Protein AF-A0A7J7K8E3-F1 (afdb_monomer_lite)

Radius of gyration: 38.16 Å; chains: 1; bounding box: 133×60×68 Å

pLDDT: mean 72.37, std 19.25, range [25.45, 94.94]

Organism: Bugula neritina (NCBI:txid10212)

Structure (mmCIF, N/CA/C/O backbone):
data_AF-A0A7J7K8E3-F1
#
_entry.id   AF-A0A7J7K8E3-F1
#
loop_
_atom_site.group_PDB
_atom_site.id
_atom_site.type_symbol
_atom_site.label_atom_id
_atom_site.label_alt_id
_atom_site.label_comp_id
_atom_site.label_asym_id
_atom_site.label_entity_id
_atom_site.label_seq_id
_atom_site.pdbx_PDB_ins_code
_atom_site.Cartn_x
_atom_site.Cartn_y
_atom_site.Cartn_z
_atom_site.occupancy
_atom_site.B_iso_or_equiv
_atom_site.auth_seq_id
_atom_site.auth_comp_id
_atom_site.auth_asym_id
_atom_site.auth_atom_id
_atom_site.pdbx_PDB_model_num
ATOM 1 N N . MET 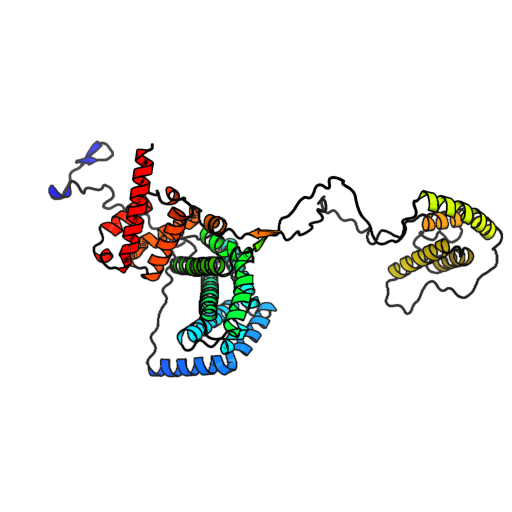A 1 1 ? -47.725 20.942 19.906 1.00 62.25 1 MET A N 1
ATOM 2 C CA . MET A 1 1 ? -46.372 20.493 20.325 1.00 62.25 1 MET A CA 1
ATOM 3 C C . MET A 1 1 ? -45.615 21.706 20.828 1.00 62.25 1 MET A C 1
ATOM 5 O O . MET A 1 1 ? -45.885 22.781 20.319 1.00 62.25 1 MET A O 1
ATOM 9 N N . LYS A 1 2 ? -44.693 21.572 21.784 1.00 64.00 2 LYS A N 1
ATOM 10 C CA . LYS A 1 2 ? -43.857 22.700 22.216 1.00 64.00 2 LYS A CA 1
ATOM 11 C C . LYS A 1 2 ? -42.542 22.748 21.432 1.00 64.00 2 LYS A C 1
ATOM 13 O O . LYS A 1 2 ? -41.972 21.705 21.116 1.00 64.00 2 LYS A O 1
ATOM 18 N N . SER A 1 3 ? -42.090 23.948 21.085 1.00 67.06 3 SER A N 1
ATOM 19 C CA . SER A 1 3 ? -40.777 24.199 20.478 1.00 67.06 3 SER A CA 1
ATOM 20 C C . SER A 1 3 ? -39.641 24.022 21.497 1.00 67.06 3 SER A C 1
ATOM 22 O O . SER A 1 3 ? -39.874 24.010 22.701 1.00 67.06 3 SER A O 1
ATOM 24 N N . ILE A 1 4 ? -38.393 23.994 21.016 1.00 62.28 4 ILE A N 1
ATOM 25 C CA . ILE A 1 4 ? -37.155 24.048 21.823 1.00 62.28 4 ILE A CA 1
ATOM 26 C C . ILE A 1 4 ? -37.112 25.307 22.721 1.00 62.28 4 ILE A C 1
ATOM 28 O O . ILE A 1 4 ? -36.408 25.333 23.722 1.00 62.28 4 ILE A O 1
ATOM 32 N N . SER A 1 5 ? -37.893 26.341 22.390 1.00 67.94 5 SER A N 1
ATOM 33 C CA . SER A 1 5 ? -38.040 27.581 23.172 1.00 67.94 5 SER A CA 1
ATOM 34 C C . SER A 1 5 ? -39.385 27.689 23.908 1.00 67.94 5 SER A C 1
ATOM 36 O O . SER A 1 5 ? -39.862 28.797 24.132 1.00 67.94 5 SER A O 1
ATOM 38 N N . ASP A 1 6 ? -40.026 26.554 24.207 1.00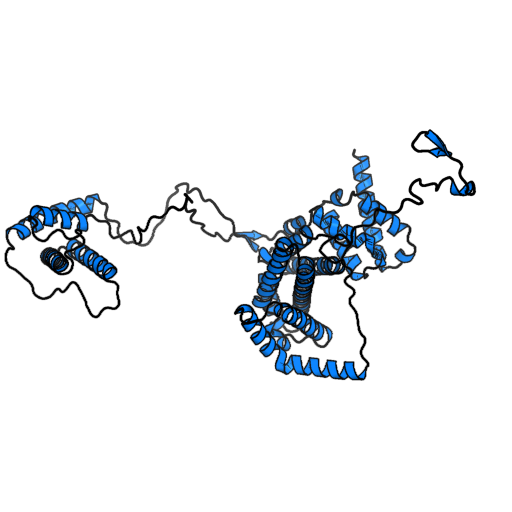 61.75 6 ASP A N 1
ATOM 39 C CA . ASP A 1 6 ? -41.240 26.419 25.038 1.00 61.75 6 ASP A CA 1
ATOM 40 C C . ASP A 1 6 ? -42.506 27.146 24.521 1.00 61.75 6 ASP A C 1
ATOM 42 O O . ASP A 1 6 ? -43.513 27.249 25.214 1.00 61.75 6 ASP A O 1
ATOM 46 N N . LYS A 1 7 ? -42.481 27.608 23.262 1.00 70.25 7 LYS A N 1
ATOM 47 C CA . LYS A 1 7 ? -43.633 28.178 22.541 1.00 70.25 7 LYS A CA 1
ATOM 48 C C . LYS A 1 7 ? -44.470 27.089 21.876 1.00 70.25 7 LYS A C 1
ATOM 50 O O . LYS A 1 7 ? -43.912 26.123 21.345 1.00 70.25 7 LYS A O 1
ATOM 55 N N . ASP A 1 8 ? -45.784 27.282 21.838 1.00 72.25 8 ASP A N 1
ATOM 56 C CA . ASP A 1 8 ? -46.705 26.364 21.170 1.00 72.25 8 ASP A CA 1
ATOM 57 C C . ASP A 1 8 ? -46.518 26.381 19.645 1.00 72.25 8 ASP A C 1
ATOM 59 O O . ASP A 1 8 ? -46.467 27.430 19.004 1.00 72.25 8 ASP A O 1
ATOM 63 N N . VAL A 1 9 ? -46.396 25.188 19.060 1.00 69.31 9 VAL A N 1
ATOM 64 C CA . VAL A 1 9 ? -46.219 24.943 17.625 1.00 69.31 9 VAL A CA 1
ATOM 65 C C . VAL A 1 9 ? -47.389 24.120 17.101 1.00 69.31 9 VAL A C 1
ATOM 67 O O . VAL A 1 9 ? -47.699 23.033 17.616 1.00 69.31 9 VAL A O 1
ATOM 70 N N . ILE A 1 10 ? -47.996 24.641 16.035 1.00 63.44 10 ILE A N 1
ATOM 71 C CA . ILE A 1 10 ? -49.056 23.998 15.261 1.00 63.44 10 ILE A CA 1
ATOM 72 C C . ILE A 1 10 ? -48.409 22.982 14.312 1.00 63.44 10 ILE A C 1
ATOM 74 O O . ILE A 1 10 ? -47.524 23.317 13.526 1.00 63.44 10 ILE A O 1
ATOM 78 N N . TYR A 1 11 ? -48.823 21.719 14.412 1.00 65.06 11 TYR A N 1
ATOM 79 C CA . TYR A 1 11 ? -48.322 20.622 13.586 1.00 65.06 11 TYR A CA 1
ATOM 80 C C . TYR A 1 11 ? -49.357 20.273 12.516 1.00 65.06 11 TYR A C 1
ATOM 82 O O . TYR A 1 11 ? -50.481 19.911 12.841 1.00 65.06 11 TYR A O 1
ATOM 90 N N . HIS A 1 12 ? -48.975 20.383 11.243 1.00 64.00 12 HIS A N 1
ATOM 91 C CA . HIS A 1 12 ? -49.886 20.244 10.097 1.00 64.00 12 HIS A CA 1
ATOM 92 C C . HIS A 1 12 ? -49.924 18.833 9.480 1.00 64.00 12 HIS A C 1
ATOM 94 O O . HIS A 1 12 ? -50.403 18.661 8.363 1.00 64.00 12 HIS A O 1
ATOM 100 N N . LYS A 1 13 ? -49.397 17.818 10.169 1.00 67.19 13 LYS A N 1
ATOM 101 C CA . LYS A 1 13 ? -49.316 16.433 9.678 1.00 67.19 13 LYS A CA 1
ATOM 102 C C . LYS A 1 13 ? -50.154 15.484 10.546 1.00 67.19 13 LYS A C 1
ATOM 104 O O . LYS A 1 13 ? -50.448 15.821 11.694 1.00 67.19 13 LYS A O 1
ATOM 109 N N . PRO A 1 14 ? -50.559 14.313 10.017 1.00 70.94 14 PRO A N 1
ATOM 110 C CA . PRO A 1 14 ? -51.405 13.371 10.745 1.00 70.94 14 PRO A CA 1
ATOM 111 C C . PRO A 1 14 ? -50.774 12.940 12.077 1.00 70.94 14 PRO A C 1
ATOM 113 O O . PRO A 1 14 ? -49.563 12.736 12.177 1.00 70.94 14 PRO A O 1
ATOM 116 N N . LEU A 1 15 ? -51.614 12.776 13.105 1.00 61.41 15 LEU A N 1
ATOM 117 C CA . LEU A 1 15 ? -51.208 12.521 14.498 1.00 61.41 15 LEU A CA 1
ATOM 118 C C . LEU A 1 15 ? -50.307 11.280 14.675 1.00 61.41 15 LEU A C 1
ATOM 120 O O . LEU A 1 15 ? -49.527 11.216 15.624 1.00 61.41 15 LEU A O 1
ATOM 124 N N . SER A 1 16 ? -50.353 10.325 13.744 1.00 63.16 16 SER A N 1
ATOM 125 C CA . SER A 1 16 ? -49.507 9.125 13.736 1.00 63.16 16 SER A CA 1
ATOM 126 C C . SER A 1 16 ? -48.012 9.422 13.531 1.00 63.16 16 SER A C 1
ATOM 128 O O . SER A 1 16 ? -47.166 8.669 14.011 1.00 63.16 16 SER A O 1
ATOM 130 N N . GLU A 1 17 ? -47.663 10.533 12.871 1.00 58.91 17 GLU A N 1
ATOM 131 C CA . GLU A 1 17 ? -46.273 10.928 12.572 1.00 58.91 17 GLU A CA 1
ATOM 132 C C . GLU A 1 17 ? -45.650 11.843 13.642 1.00 58.91 17 GLU A C 1
ATOM 134 O O . GLU A 1 17 ? -44.462 12.168 13.577 1.00 58.91 17 GLU A O 1
ATOM 139 N N . VAL A 1 18 ? -46.412 12.221 14.675 1.00 59.09 18 VAL A N 1
ATOM 140 C CA . VAL A 1 18 ? -45.972 13.143 15.742 1.00 59.09 18 VAL A CA 1
ATOM 141 C C . VAL A 1 18 ? -44.734 12.619 16.478 1.00 59.09 18 VAL A C 1
ATOM 143 O O . VAL A 1 18 ? -43.847 13.395 16.826 1.00 59.09 18 VAL A O 1
ATOM 146 N N . LYS A 1 19 ? -44.613 11.295 16.651 1.00 60.44 19 LYS A N 1
ATOM 147 C CA . LYS A 1 19 ? -43.441 10.661 17.287 1.00 60.44 19 LYS A CA 1
ATOM 148 C C . LYS A 1 19 ? -42.163 10.736 16.438 1.00 60.44 19 LYS A C 1
ATOM 150 O O . LYS A 1 19 ? -41.077 10.558 16.976 1.00 60.44 19 LYS A O 1
ATOM 155 N N . GLN A 1 20 ? -42.277 11.000 15.135 1.00 57.78 20 GLN A N 1
ATOM 156 C CA . GLN A 1 20 ? -41.147 11.149 14.207 1.00 57.78 20 GLN A CA 1
ATOM 157 C C . GLN A 1 20 ? -40.821 12.621 13.910 1.00 57.78 20 GLN A C 1
ATOM 159 O O . GLN A 1 20 ? -40.016 12.921 13.025 1.00 57.78 20 GLN A O 1
ATOM 164 N N . HIS A 1 21 ? -41.432 13.558 14.640 1.00 60.72 21 HIS A N 1
ATOM 165 C CA . HIS A 1 21 ? -41.174 14.978 14.469 1.00 60.72 21 HIS A CA 1
ATOM 166 C C . HIS A 1 21 ? -39.738 15.329 14.886 1.00 60.72 21 HIS A C 1
ATOM 168 O O . HIS A 1 21 ? -39.412 15.411 16.069 1.00 60.72 21 HIS A O 1
ATOM 174 N N . SER A 1 22 ? -38.875 15.569 13.900 1.00 58.56 22 SER A N 1
ATOM 175 C CA . SER A 1 22 ? -37.545 16.135 14.108 1.00 58.56 22 SER A CA 1
ATOM 176 C C . SER A 1 22 ? -37.538 17.606 13.697 1.00 58.56 22 SER A C 1
ATOM 178 O O . SER A 1 22 ? -37.925 17.954 12.583 1.00 58.56 22 SER A O 1
ATOM 180 N N . PHE A 1 23 ? -37.036 18.473 14.580 1.00 62.84 23 PHE A N 1
ATOM 181 C CA . PHE A 1 23 ? -36.844 19.908 14.317 1.00 62.84 23 PHE A CA 1
ATOM 182 C C . PHE A 1 23 ? -35.760 20.199 13.259 1.00 62.84 23 PHE A C 1
ATOM 184 O O . PHE A 1 23 ? -35.519 21.357 12.914 1.00 62.84 23 PHE A O 1
ATOM 191 N N . ASP A 1 24 ? -35.088 19.163 12.751 1.00 57.91 24 ASP A N 1
ATOM 192 C CA . ASP A 1 24 ? -34.103 19.267 11.675 1.00 57.91 24 ASP A CA 1
ATOM 193 C C . ASP A 1 24 ? -34.705 19.013 10.282 1.00 57.91 24 ASP A C 1
ATOM 195 O O . ASP A 1 24 ? -34.029 19.230 9.272 1.00 57.91 24 ASP A O 1
ATOM 199 N N . VAL A 1 25 ? -35.975 18.595 10.193 1.00 50.94 25 VAL A N 1
ATOM 200 C CA . VAL A 1 25 ? -36.670 18.387 8.914 1.00 50.94 25 VAL A CA 1
ATOM 201 C C . VAL A 1 25 ? -36.891 19.745 8.243 1.00 50.94 25 VAL A C 1
ATOM 203 O O . VAL A 1 25 ? -37.744 20.525 8.649 1.00 50.94 25 VAL A O 1
ATOM 206 N N . GLY A 1 26 ? -36.082 20.044 7.223 1.00 56.50 26 GLY A N 1
ATOM 207 C CA . GLY A 1 26 ? -36.108 21.315 6.488 1.00 56.50 26 GLY A CA 1
ATOM 208 C C . GLY A 1 26 ? -34.897 22.222 6.733 1.00 56.50 26 GLY A C 1
ATOM 209 O O . GLY A 1 26 ? -34.723 23.207 6.010 1.00 56.50 26 GLY A O 1
ATOM 210 N N . LYS A 1 27 ? -33.999 21.884 7.673 1.00 53.19 27 LYS A N 1
ATOM 211 C CA . LYS A 1 27 ? -32.713 22.586 7.785 1.00 53.19 27 LYS A CA 1
ATOM 212 C C . LYS A 1 27 ? -31.855 22.250 6.567 1.00 53.19 27 LYS A C 1
ATOM 214 O O . LYS A 1 27 ? -31.393 21.122 6.401 1.00 53.19 27 LYS A O 1
ATOM 219 N N . LYS A 1 28 ? -31.614 23.245 5.708 1.00 45.69 28 LYS A N 1
ATOM 220 C CA . LYS A 1 28 ? -30.632 23.135 4.622 1.00 45.69 28 LYS A CA 1
ATOM 221 C C . LYS A 1 28 ? -29.270 22.840 5.255 1.00 45.69 28 LYS A C 1
ATOM 223 O O . LYS A 1 28 ? -28.725 23.689 5.958 1.00 45.69 28 LYS A O 1
ATOM 228 N N . SER A 1 29 ? -28.736 21.638 5.025 1.00 52.50 29 SER A N 1
ATOM 229 C CA . SER A 1 29 ? -27.367 21.299 5.426 1.00 52.50 29 SER A CA 1
ATOM 230 C C . SER A 1 29 ? -26.419 22.385 4.915 1.00 52.50 29 SER A C 1
ATOM 232 O O . SER A 1 29 ? -26.544 22.817 3.763 1.00 52.50 29 SER A O 1
ATOM 234 N N . ARG A 1 30 ? -25.504 22.868 5.766 1.00 54.28 30 ARG A N 1
ATOM 235 C CA . ARG A 1 30 ? -24.502 23.857 5.349 1.00 54.28 30 ARG A CA 1
ATOM 236 C C . ARG A 1 30 ? -23.724 23.252 4.183 1.00 54.28 30 ARG A C 1
ATOM 238 O O . ARG A 1 30 ? -23.011 22.268 4.371 1.00 54.28 30 ARG A O 1
ATOM 245 N N . LYS A 1 31 ? -23.886 23.815 2.980 1.00 50.06 31 LYS A N 1
ATOM 246 C CA . LYS A 1 31 ? -23.146 23.373 1.794 1.00 50.06 31 LYS A CA 1
ATOM 247 C C . LYS A 1 31 ? -21.658 23.444 2.121 1.00 50.06 31 LYS A C 1
ATOM 249 O O . LYS A 1 31 ? -21.152 24.509 2.474 1.00 50.06 31 LYS A O 1
ATOM 254 N N . THR A 1 32 ? -20.968 22.314 2.027 1.00 55.22 32 THR A N 1
ATOM 255 C CA . THR A 1 32 ? -19.512 22.304 2.107 1.00 55.22 32 THR A CA 1
ATOM 256 C C . THR A 1 32 ? -18.979 23.112 0.921 1.00 55.22 32 THR A C 1
ATOM 258 O O . THR A 1 32 ? -19.395 22.862 -0.216 1.00 55.22 32 THR A O 1
ATOM 261 N N . PRO A 1 33 ? -18.121 24.123 1.156 1.00 53.41 33 PRO A N 1
ATOM 262 C CA . PRO A 1 33 ? -17.553 24.923 0.075 1.00 53.41 33 PRO A CA 1
ATOM 263 C C . PRO A 1 33 ? -16.786 24.009 -0.885 1.00 53.41 33 PRO A C 1
ATOM 265 O O . PRO A 1 33 ? -16.197 23.025 -0.439 1.00 53.41 33 PRO A O 1
ATOM 268 N N . LYS A 1 34 ? -16.786 24.328 -2.188 1.00 52.72 34 LYS A N 1
ATOM 269 C CA . LYS A 1 34 ? -16.204 23.480 -3.251 1.00 52.72 34 LYS A CA 1
ATOM 270 C C . LYS A 1 34 ? -14.774 23.010 -2.930 1.00 52.72 34 LYS A C 1
ATOM 272 O O . LYS A 1 34 ? -14.471 21.841 -3.109 1.00 52.72 34 LYS A O 1
ATOM 277 N N . ASN A 1 35 ? -13.957 23.862 -2.306 1.00 50.38 35 ASN A N 1
ATOM 278 C CA . ASN A 1 35 ? -12.574 23.554 -1.897 1.00 50.38 35 ASN A CA 1
ATOM 279 C C . ASN A 1 35 ? -12.448 22.545 -0.732 1.00 50.38 35 ASN A C 1
ATOM 281 O O . ASN A 1 35 ? -11.342 22.193 -0.336 1.00 50.38 35 ASN A O 1
ATOM 285 N N . ARG A 1 36 ? -13.564 22.122 -0.124 1.00 54.06 36 ARG A N 1
ATOM 286 C CA . ARG A 1 36 ? -13.626 21.116 0.952 1.00 54.06 36 ARG A CA 1
ATOM 287 C C . ARG A 1 36 ? -14.472 19.899 0.570 1.00 54.06 36 ARG A C 1
ATOM 289 O O . ARG A 1 36 ? -14.725 19.055 1.430 1.00 54.06 36 ARG A O 1
ATOM 296 N N . GLN A 1 37 ? -14.966 19.829 -0.666 1.00 50.28 37 GLN A N 1
ATOM 297 C CA . GLN A 1 37 ? -15.710 18.663 -1.127 1.00 50.28 37 GLN A CA 1
ATOM 298 C C . GLN A 1 37 ? -14.739 17.505 -1.401 1.00 50.28 37 GLN A C 1
ATOM 300 O O . GLN A 1 37 ? -13.647 17.747 -1.914 1.00 50.28 37 GLN A O 1
ATOM 305 N N . PRO A 1 38 ? -15.101 16.259 -1.046 1.00 55.19 38 PRO A N 1
ATOM 306 C CA . PRO A 1 38 ? -14.280 15.100 -1.369 1.00 55.19 38 PRO A CA 1
ATOM 307 C C . PRO A 1 38 ? -14.110 14.981 -2.883 1.00 55.19 38 PRO A C 1
ATOM 309 O O . PRO A 1 38 ? -15.083 15.133 -3.620 1.00 55.19 38 PRO A O 1
ATOM 312 N N . ILE A 1 39 ? -12.900 14.663 -3.339 1.00 58.50 39 ILE A N 1
ATOM 313 C CA . ILE A 1 39 ? -12.642 14.432 -4.762 1.00 58.50 39 ILE A CA 1
ATOM 314 C C . ILE A 1 39 ? -13.363 13.147 -5.185 1.00 58.50 39 ILE A C 1
ATOM 316 O O . ILE A 1 39 ? -13.089 12.060 -4.658 1.00 58.50 39 ILE A O 1
ATOM 320 N N . GLU A 1 40 ? -14.267 13.270 -6.151 1.00 50.97 40 GLU A N 1
ATOM 321 C CA . GLU A 1 40 ? -14.845 12.143 -6.874 1.00 50.97 40 GLU A CA 1
ATOM 322 C C . GLU A 1 40 ? -13.824 11.690 -7.920 1.00 50.97 40 GLU A C 1
ATOM 324 O O . GLU A 1 40 ? -13.609 12.337 -8.940 1.00 50.97 40 GLU A O 1
ATOM 329 N N . GLY A 1 41 ? -13.101 10.613 -7.616 1.00 48.78 41 GLY A N 1
ATOM 330 C CA . GLY A 1 41 ? -12.391 9.870 -8.646 1.00 48.78 41 GLY A CA 1
ATOM 331 C C . GLY A 1 41 ? -13.386 8.892 -9.250 1.00 48.78 41 GLY A C 1
ATOM 332 O O . GLY A 1 41 ? -13.771 7.947 -8.570 1.00 48.78 41 GLY A O 1
ATOM 333 N N . GLU A 1 42 ? -13.838 9.120 -10.476 1.00 48.59 42 GLU A N 1
ATOM 334 C CA . GLU A 1 42 ? -14.517 8.084 -11.253 1.00 48.59 42 GLU A CA 1
ATOM 335 C C . GLU A 1 42 ? -13.481 7.400 -12.144 1.00 48.59 42 GLU A C 1
ATOM 337 O O . GLU A 1 42 ? -12.808 8.044 -12.952 1.00 48.59 42 GLU A O 1
ATOM 342 N N . GLU A 1 43 ? -13.326 6.083 -12.000 1.00 55.09 43 GLU A N 1
ATOM 343 C CA . GLU A 1 43 ? -12.621 5.293 -13.006 1.00 55.09 43 GLU A CA 1
ATOM 344 C C . GLU A 1 43 ? -13.532 5.156 -14.225 1.00 55.09 43 GLU A C 1
ATOM 346 O O . GLU A 1 43 ? -14.430 4.314 -14.266 1.00 55.09 43 GLU A O 1
ATOM 351 N N . VAL A 1 44 ? -13.315 6.003 -15.230 1.00 56.34 44 VAL A N 1
ATOM 352 C CA . VAL A 1 44 ? -14.038 5.909 -16.499 1.00 56.34 44 VAL A CA 1
ATOM 353 C C . VAL A 1 44 ? -13.552 4.663 -17.242 1.00 56.34 44 VAL A C 1
ATOM 355 O O . VAL A 1 44 ? -12.571 4.695 -17.984 1.00 56.34 44 VAL A O 1
ATOM 358 N N . THR A 1 45 ? -14.239 3.538 -17.049 1.00 58.12 45 THR A N 1
ATOM 359 C CA . THR A 1 45 ? -13.979 2.317 -17.818 1.00 58.12 45 THR A CA 1
ATOM 360 C C . THR A 1 45 ? -14.640 2.429 -19.190 1.00 58.12 45 THR A C 1
ATOM 362 O O . THR A 1 45 ? -15.840 2.218 -19.359 1.00 58.12 45 THR A O 1
ATOM 365 N N . ARG A 1 46 ? -13.856 2.781 -20.215 1.00 68.06 46 ARG A N 1
ATOM 366 C CA . ARG A 1 46 ? -14.323 2.731 -21.607 1.00 68.06 46 ARG A CA 1
ATOM 367 C C . ARG A 1 46 ? -14.150 1.316 -22.145 1.00 68.06 46 ARG A C 1
ATOM 369 O O . ARG A 1 46 ? -13.040 0.793 -22.191 1.00 68.06 46 ARG A O 1
ATOM 376 N N . ARG A 1 47 ? -15.247 0.686 -22.566 1.00 74.38 47 ARG A N 1
ATOM 377 C CA . ARG A 1 47 ? -15.204 -0.617 -23.240 1.00 74.38 47 ARG A CA 1
ATOM 378 C C . ARG A 1 47 ? -15.086 -0.398 -24.748 1.00 74.38 47 ARG A C 1
ATOM 380 O O . ARG A 1 47 ? -16.080 -0.100 -25.400 1.00 74.38 47 ARG A O 1
ATOM 387 N N . SER A 1 48 ? -13.883 -0.564 -25.296 1.00 84.75 48 SER A N 1
ATOM 388 C CA . SER A 1 48 ? -13.653 -0.592 -26.751 1.00 84.75 48 SER A CA 1
ATOM 389 C C . SER A 1 48 ? -14.320 -1.812 -27.395 1.00 84.75 48 SER A C 1
ATOM 391 O O . SER A 1 48 ? -14.635 -2.780 -26.699 1.00 84.75 48 SER A O 1
ATOM 393 N N . THR A 1 49 ? -14.518 -1.801 -28.714 1.00 89.56 49 THR A N 1
ATOM 394 C CA . THR A 1 49 ? -15.075 -2.941 -29.468 1.00 89.56 49 THR A CA 1
ATOM 395 C C . THR A 1 49 ? -14.196 -4.193 -29.339 1.00 89.56 49 THR A C 1
ATOM 397 O O . THR A 1 49 ? -13.004 -4.099 -29.040 1.00 89.56 49 THR A O 1
ATOM 400 N N . LEU A 1 50 ? -14.773 -5.387 -29.537 1.00 88.25 50 LEU A N 1
ATOM 401 C CA . LEU A 1 50 ? -14.053 -6.655 -29.344 1.00 88.25 50 LEU A CA 1
ATOM 402 C C . LEU A 1 50 ? -12.779 -6.739 -30.199 1.00 88.25 50 LEU A C 1
ATOM 404 O O . LEU A 1 50 ? -11.733 -7.078 -29.658 1.00 88.25 50 LEU A O 1
ATOM 408 N N . SER A 1 51 ? -12.845 -6.363 -31.478 1.00 89.88 51 SER A N 1
ATOM 409 C CA . SER A 1 51 ? -11.699 -6.398 -32.397 1.00 89.88 51 SER A CA 1
ATOM 410 C C . SER A 1 51 ? -10.541 -5.517 -31.921 1.00 89.88 51 SER A C 1
ATOM 412 O O . SER A 1 51 ? -9.395 -5.954 -31.914 1.00 89.88 51 SER A O 1
ATOM 414 N N . ILE A 1 52 ? -10.843 -4.308 -31.427 1.00 91.44 52 ILE A N 1
ATOM 415 C CA . ILE A 1 52 ? -9.832 -3.405 -30.856 1.00 91.44 52 ILE A CA 1
ATOM 416 C C . ILE A 1 52 ? -9.209 -4.027 -29.604 1.00 91.44 52 ILE A C 1
ATOM 418 O O . ILE A 1 52 ? -8.002 -3.947 -29.417 1.00 91.44 52 ILE A O 1
ATOM 422 N N . ARG A 1 53 ? -10.003 -4.682 -28.746 1.00 89.19 53 ARG A N 1
ATOM 423 C CA . ARG A 1 53 ? -9.476 -5.336 -27.537 1.00 89.19 53 ARG A CA 1
ATOM 424 C C . ARG A 1 53 ? -8.563 -6.519 -27.855 1.00 89.19 53 ARG A C 1
ATOM 426 O O . ARG A 1 53 ? -7.605 -6.726 -27.121 1.00 89.19 53 ARG A O 1
ATOM 433 N N . VAL A 1 54 ? -8.851 -7.281 -28.911 1.00 90.19 54 VAL A N 1
ATOM 434 C CA . VAL A 1 54 ? -7.978 -8.377 -29.362 1.00 90.19 54 VAL A CA 1
ATOM 435 C C . VAL A 1 54 ? -6.654 -7.815 -29.881 1.00 90.19 54 VAL A C 1
ATOM 437 O O . VAL A 1 54 ? -5.610 -8.219 -29.385 1.00 90.19 54 VAL A O 1
ATOM 440 N N . CYS A 1 55 ? -6.699 -6.799 -30.748 1.00 92.88 55 CYS A N 1
ATOM 441 C CA . CYS A 1 55 ? -5.501 -6.122 -31.253 1.00 92.88 55 CYS A CA 1
ATOM 442 C C . CYS A 1 55 ? -4.653 -5.505 -30.122 1.00 92.88 55 CYS A C 1
ATOM 444 O O . CYS A 1 55 ? -3.452 -5.742 -30.034 1.00 92.88 55 CYS A O 1
ATOM 446 N N . LEU A 1 56 ? -5.276 -4.786 -29.178 1.00 91.50 56 LEU A N 1
ATOM 447 C CA . LEU A 1 56 ? -4.570 -4.225 -28.018 1.00 91.50 56 LEU A CA 1
ATOM 448 C C . LEU A 1 56 ? -3.962 -5.310 -27.124 1.00 91.50 56 LEU A C 1
ATOM 450 O O . LEU A 1 56 ? -2.883 -5.110 -26.572 1.00 91.50 56 LEU A O 1
ATOM 454 N N . LYS A 1 57 ? -4.641 -6.451 -26.967 1.00 90.38 57 LYS A N 1
ATOM 455 C CA . LYS A 1 57 ? -4.115 -7.589 -26.208 1.00 90.38 57 LYS A CA 1
ATOM 456 C C . LYS A 1 57 ? -2.876 -8.168 -26.892 1.00 90.38 57 LYS A C 1
ATOM 458 O O . LYS A 1 57 ? -1.887 -8.402 -26.206 1.00 90.38 57 LYS A O 1
ATOM 463 N N . GLU A 1 58 ? -2.926 -8.395 -28.201 1.00 91.19 58 GLU A N 1
ATOM 464 C CA . GLU A 1 58 ? -1.791 -8.901 -28.988 1.00 91.19 58 GLU A CA 1
ATOM 465 C C . GLU A 1 58 ? -0.601 -7.944 -28.909 1.00 91.19 58 GLU A C 1
ATOM 467 O O . GLU A 1 58 ? 0.491 -8.365 -28.526 1.00 91.19 58 GLU A O 1
ATOM 472 N N . PHE A 1 59 ? -0.848 -6.644 -29.098 1.00 93.12 59 PHE A N 1
ATOM 473 C CA . PHE A 1 59 ? 0.160 -5.604 -28.913 1.00 93.12 59 PHE A CA 1
ATOM 474 C C . PHE A 1 59 ? 0.789 -5.649 -27.514 1.00 93.12 59 PHE A C 1
ATOM 476 O O . PHE A 1 59 ? 2.010 -5.634 -27.393 1.00 93.12 59 PHE A O 1
ATOM 483 N N . CYS A 1 60 ? -0.013 -5.746 -26.446 1.00 92.19 60 CYS A N 1
ATOM 484 C CA . CYS A 1 60 ? 0.517 -5.814 -25.079 1.00 92.19 60 CYS A CA 1
ATOM 485 C C . CYS A 1 60 ? 1.405 -7.047 -24.868 1.00 92.19 60 CYS A C 1
ATOM 487 O O . CYS A 1 60 ? 2.428 -6.954 -24.195 1.00 92.19 60 CYS A O 1
ATOM 489 N N . VAL A 1 61 ? 1.037 -8.194 -25.445 1.00 90.69 61 VAL A N 1
ATOM 490 C CA . VAL A 1 61 ? 1.828 -9.428 -25.340 1.00 90.69 61 VAL A CA 1
ATOM 491 C C . VAL A 1 61 ? 3.163 -9.291 -26.072 1.00 90.69 61 VAL A C 1
ATOM 493 O O . VAL A 1 61 ? 4.194 -9.661 -25.513 1.00 90.69 61 VAL A O 1
ATOM 496 N N . GLU A 1 62 ? 3.171 -8.759 -27.293 1.00 91.62 62 GLU A N 1
ATOM 497 C CA . GLU A 1 62 ? 4.407 -8.535 -28.058 1.00 91.62 62 GLU A CA 1
ATOM 498 C C . GLU A 1 62 ? 5.301 -7.477 -27.406 1.00 91.62 62 GLU A C 1
ATOM 500 O O . GLU A 1 62 ? 6.512 -7.665 -27.277 1.00 91.62 62 GLU A O 1
ATOM 505 N N . PHE A 1 63 ? 4.694 -6.397 -26.918 1.00 93.00 63 PHE A N 1
ATOM 506 C CA . PHE A 1 63 ? 5.388 -5.315 -26.236 1.00 93.00 63 PHE A CA 1
ATOM 507 C C . PHE A 1 63 ? 6.071 -5.787 -24.948 1.00 93.00 63 PHE A C 1
ATOM 509 O O . PHE A 1 63 ? 7.246 -5.484 -24.731 1.00 93.00 63 PHE A O 1
ATOM 516 N N . ILE A 1 64 ? 5.373 -6.565 -24.113 1.00 90.69 64 ILE A N 1
ATOM 517 C CA . ILE A 1 64 ? 5.945 -7.120 -22.877 1.00 90.69 64 ILE A CA 1
ATOM 518 C C . ILE A 1 64 ? 7.113 -8.062 -23.187 1.00 90.69 64 ILE A C 1
ATOM 520 O O . ILE A 1 64 ? 8.135 -8.011 -22.507 1.00 90.69 64 ILE A O 1
ATOM 524 N N . LYS A 1 65 ? 6.990 -8.887 -24.234 1.00 87.94 65 LYS A N 1
ATOM 525 C CA . LYS A 1 65 ? 8.038 -9.837 -24.626 1.00 87.94 65 LYS A CA 1
ATOM 526 C C . LYS A 1 65 ? 9.318 -9.159 -25.107 1.00 87.94 65 LYS A C 1
ATOM 528 O O . LYS A 1 65 ? 10.401 -9.581 -24.714 1.00 87.94 65 LYS A O 1
ATOM 533 N N . ASN A 1 66 ? 9.195 -8.122 -25.934 1.00 89.69 66 ASN A N 1
ATOM 534 C CA . ASN A 1 66 ? 10.335 -7.607 -26.698 1.00 89.69 66 ASN A CA 1
ATOM 535 C C . ASN A 1 66 ? 10.831 -6.232 -26.228 1.00 89.69 66 ASN A C 1
ATOM 537 O O . ASN A 1 66 ? 12.024 -5.951 -26.312 1.00 89.69 66 ASN A O 1
ATOM 541 N N . CYS A 1 67 ? 9.941 -5.371 -25.729 1.00 90.75 67 CYS A N 1
ATOM 542 C CA . CYS A 1 67 ? 10.225 -3.940 -25.571 1.00 90.75 67 CYS A CA 1
ATOM 543 C C . CYS A 1 67 ? 10.165 -3.453 -24.121 1.00 90.75 67 CYS A C 1
ATOM 545 O O . CYS A 1 67 ? 10.812 -2.461 -23.790 1.00 90.75 67 CYS A O 1
ATOM 547 N N . TYR A 1 68 ? 9.413 -4.129 -23.249 1.00 91.62 68 TYR A N 1
ATOM 548 C CA . TYR A 1 68 ? 9.118 -3.620 -21.909 1.00 91.62 68 TYR A CA 1
ATOM 549 C C . TYR A 1 68 ? 10.366 -3.428 -21.041 1.00 91.62 68 TYR A C 1
ATOM 551 O O . TYR A 1 68 ? 10.613 -2.316 -20.587 1.00 91.62 68 TYR A O 1
ATOM 559 N N . ASN A 1 69 ? 11.190 -4.464 -20.837 1.00 90.31 69 ASN A N 1
ATOM 560 C CA . ASN A 1 69 ? 12.355 -4.341 -19.948 1.00 90.31 69 ASN A CA 1
ATOM 561 C C . ASN A 1 69 ? 13.366 -3.270 -20.419 1.00 90.31 69 ASN A C 1
ATOM 563 O O . ASN A 1 69 ? 13.764 -2.450 -19.590 1.00 90.31 69 ASN A O 1
ATOM 567 N N . PRO A 1 70 ? 13.773 -3.215 -21.708 1.00 91.31 70 PRO A N 1
ATOM 568 C CA . PRO A 1 70 ? 14.657 -2.153 -22.190 1.00 91.31 70 PRO A CA 1
ATOM 569 C C . PRO A 1 70 ? 14.044 -0.755 -22.064 1.00 91.31 70 PRO A C 1
ATOM 571 O O . PRO A 1 70 ? 14.733 0.166 -21.626 1.00 91.31 70 PRO A O 1
ATOM 574 N N . LEU A 1 71 ? 12.758 -0.596 -22.403 1.00 91.81 71 LEU A N 1
ATOM 575 C CA . LEU A 1 71 ? 12.082 0.698 -22.324 1.00 91.81 71 LEU A CA 1
ATOM 576 C C . LEU A 1 71 ? 12.002 1.192 -20.880 1.00 91.81 71 LEU A C 1
ATOM 578 O O . LEU A 1 71 ? 12.385 2.323 -20.603 1.00 91.81 71 LEU A O 1
ATOM 582 N N . MET A 1 72 ? 11.531 0.349 -19.960 1.00 90.88 72 MET A N 1
ATOM 583 C CA . MET A 1 72 ? 11.369 0.737 -18.559 1.00 90.88 72 MET A CA 1
ATOM 584 C C . MET A 1 72 ? 12.711 1.102 -17.925 1.00 90.88 72 MET A C 1
ATOM 586 O O . MET A 1 72 ? 12.786 2.100 -17.214 1.00 90.88 72 MET A O 1
ATOM 590 N N . ARG A 1 73 ? 13.787 0.375 -18.252 1.00 89.69 73 ARG A N 1
ATOM 591 C CA . ARG A 1 73 ? 15.144 0.716 -17.807 1.00 89.69 73 ARG A CA 1
ATOM 592 C C . ARG A 1 73 ? 15.610 2.069 -18.340 1.00 89.69 73 ARG A C 1
ATOM 594 O O . ARG A 1 73 ? 16.133 2.879 -17.579 1.00 89.69 73 ARG A O 1
ATOM 601 N N . ALA A 1 74 ? 15.434 2.311 -19.639 1.00 89.62 74 ALA A N 1
ATOM 602 C CA . ALA A 1 74 ? 15.846 3.559 -20.273 1.00 89.62 74 ALA A CA 1
ATOM 603 C C . ALA A 1 74 ? 15.080 4.758 -19.697 1.00 89.62 74 ALA A C 1
ATOM 605 O O . ALA A 1 74 ? 15.691 5.762 -19.338 1.00 89.62 74 ALA A O 1
ATOM 606 N N . VAL A 1 75 ? 13.759 4.626 -19.542 1.00 89.12 75 VAL A N 1
ATOM 607 C CA . VAL A 1 75 ? 12.909 5.669 -18.956 1.00 89.12 75 VAL A CA 1
ATOM 608 C C . VAL A 1 75 ? 13.288 5.913 -17.498 1.00 89.12 75 VAL A C 1
ATOM 610 O O . VAL A 1 75 ? 13.486 7.060 -17.119 1.00 89.12 75 VAL A O 1
ATOM 613 N N . LYS A 1 76 ? 13.471 4.862 -16.690 1.00 87.12 76 LYS A N 1
ATOM 614 C CA . LYS A 1 76 ? 13.902 5.005 -15.294 1.00 87.12 76 LYS A CA 1
ATOM 615 C C . LYS A 1 76 ? 15.244 5.727 -15.182 1.00 87.12 76 LYS A C 1
ATOM 617 O O . LYS A 1 76 ? 15.357 6.678 -14.418 1.00 87.12 76 LYS A O 1
ATOM 622 N N . SER A 1 77 ? 16.232 5.332 -15.987 1.00 86.81 77 SER A N 1
ATOM 623 C CA . SER A 1 77 ? 17.540 5.994 -15.998 1.00 86.81 77 SER A CA 1
ATOM 624 C C . SER A 1 77 ? 17.458 7.458 -16.435 1.00 86.81 77 SER A C 1
ATOM 626 O O . SER A 1 77 ? 18.278 8.250 -15.982 1.00 86.81 77 SER A O 1
ATOM 628 N N . ALA A 1 78 ? 16.528 7.825 -17.319 1.00 85.88 78 ALA A N 1
ATOM 629 C CA . ALA A 1 78 ? 16.321 9.215 -17.720 1.00 85.88 78 ALA A CA 1
ATOM 630 C C . ALA A 1 78 ? 15.640 10.032 -16.608 1.00 85.88 78 ALA A C 1
ATOM 632 O O . ALA A 1 78 ? 16.044 11.161 -16.341 1.00 85.88 78 ALA A O 1
ATOM 633 N N . LEU A 1 79 ? 14.658 9.440 -15.918 1.00 85.88 79 LEU A N 1
ATOM 634 C CA . LEU A 1 79 ? 13.970 10.064 -14.785 1.00 85.88 79 LEU A CA 1
ATOM 635 C C . LEU A 1 79 ? 14.908 10.277 -13.585 1.00 85.88 79 LEU A C 1
ATOM 637 O O . LEU A 1 79 ? 14.823 11.300 -12.919 1.00 85.88 79 LEU A O 1
ATOM 641 N N . GLU A 1 80 ? 15.811 9.333 -13.304 1.00 82.31 80 GLU A N 1
ATOM 642 C CA . GLU A 1 80 ? 16.794 9.457 -12.213 1.00 82.31 80 GLU A CA 1
ATOM 643 C C . GLU A 1 80 ? 17.888 10.493 -12.501 1.00 82.31 80 GLU A C 1
ATOM 645 O O . GLU A 1 80 ? 18.470 11.036 -11.568 1.00 82.31 80 GLU A O 1
ATOM 650 N N . ARG A 1 81 ? 18.163 10.780 -13.779 1.00 81.12 81 ARG A N 1
ATOM 651 C CA . ARG A 1 81 ? 19.136 11.797 -14.211 1.00 81.12 81 ARG A CA 1
ATOM 652 C C . ARG A 1 81 ? 18.531 13.196 -14.343 1.00 81.12 81 ARG A C 1
ATOM 654 O O . ARG A 1 81 ? 19.204 14.078 -14.863 1.00 81.12 81 ARG A O 1
ATOM 661 N N . GLU A 1 82 ? 17.269 13.374 -13.945 1.00 68.94 82 GLU A N 1
ATOM 662 C CA . GLU A 1 82 ? 16.516 14.635 -14.053 1.00 68.94 82 GLU A CA 1
ATOM 663 C C . GLU A 1 82 ? 16.508 15.233 -15.476 1.00 68.94 82 GLU A C 1
ATOM 665 O O . GLU A 1 82 ? 16.222 16.408 -15.676 1.00 68.94 82 GLU A O 1
ATOM 670 N N . SER A 1 83 ? 16.772 14.415 -16.504 1.00 59.38 83 SER A N 1
ATOM 671 C CA . SER A 1 83 ? 16.817 14.853 -17.905 1.00 59.38 83 SER A CA 1
ATOM 672 C C . SER A 1 83 ? 15.431 14.897 -18.561 1.00 59.38 83 SER A C 1
ATOM 674 O O . SER A 1 83 ? 15.321 15.037 -19.779 1.00 59.38 83 SER A O 1
ATOM 676 N N . SER A 1 84 ? 14.374 14.675 -17.780 1.00 62.59 84 SER A N 1
ATOM 677 C CA . SER A 1 84 ? 12.984 14.543 -18.219 1.00 62.59 84 SER A CA 1
ATOM 678 C C . SER A 1 84 ? 12.168 15.792 -17.907 1.00 62.59 84 SER A C 1
ATOM 680 O O . SER A 1 84 ? 12.502 16.552 -17.001 1.00 62.59 84 SER A O 1
ATOM 682 N N . GLN A 1 85 ? 11.050 15.973 -18.609 1.00 65.19 85 GLN A N 1
ATOM 683 C CA . GLN A 1 85 ? 10.131 17.063 -18.303 1.00 65.19 85 GLN A CA 1
ATOM 684 C C . GLN A 1 85 ? 9.453 16.830 -16.948 1.00 65.19 85 GLN A C 1
ATOM 686 O O . GLN A 1 85 ? 9.288 15.693 -16.487 1.00 65.19 85 GLN A O 1
ATOM 691 N N . GLU A 1 86 ? 9.007 17.917 -16.316 1.00 62.03 86 GLU A N 1
ATOM 692 C CA . GLU A 1 86 ? 8.123 17.821 -15.161 1.00 62.03 86 GLU A CA 1
ATOM 693 C C . GLU A 1 86 ? 6.917 16.940 -15.537 1.00 62.03 86 GLU A C 1
ATOM 695 O O . GLU A 1 86 ? 6.252 17.183 -16.546 1.00 62.03 86 GLU A O 1
ATOM 700 N N . ASN A 1 87 ? 6.609 15.942 -14.697 1.00 69.12 87 ASN A N 1
ATOM 701 C CA . ASN A 1 87 ? 5.451 15.027 -14.771 1.00 69.12 87 ASN A CA 1
ATOM 702 C C . ASN A 1 87 ? 5.641 13.708 -15.541 1.00 69.12 87 ASN A C 1
ATOM 704 O O . ASN A 1 87 ? 4.748 12.853 -15.458 1.00 69.12 87 ASN A O 1
ATOM 708 N N . ASP A 1 88 ? 6.779 13.482 -16.203 1.00 76.50 88 ASP A N 1
ATOM 709 C CA . ASP A 1 88 ? 7.038 12.232 -16.943 1.00 76.50 88 ASP A CA 1
ATOM 710 C C . ASP A 1 88 ? 7.011 10.981 -16.042 1.00 76.50 88 ASP A C 1
ATOM 712 O O . ASP A 1 88 ? 6.587 9.897 -16.460 1.00 76.50 88 ASP A O 1
ATOM 716 N N . GLU A 1 89 ? 7.325 11.153 -14.754 1.00 83.75 89 GLU A N 1
ATOM 717 C CA . GLU A 1 89 ? 7.189 10.130 -13.707 1.00 83.75 89 GLU A CA 1
ATOM 718 C C . GLU A 1 89 ? 5.789 9.486 -13.669 1.00 83.75 89 GLU A C 1
ATOM 720 O O . GLU A 1 89 ? 5.643 8.299 -13.376 1.00 83.75 89 GLU A O 1
ATOM 725 N N . THR A 1 90 ? 4.732 10.235 -14.003 1.00 87.75 90 THR A N 1
ATOM 726 C CA . THR A 1 90 ? 3.357 9.726 -13.932 1.00 87.75 90 THR A CA 1
ATOM 727 C C . THR A 1 90 ? 3.084 8.688 -15.018 1.00 87.75 90 THR A C 1
ATOM 729 O O . THR A 1 90 ? 2.441 7.671 -14.747 1.00 87.75 90 THR A O 1
ATOM 732 N N . TYR A 1 91 ? 3.624 8.876 -16.224 1.00 89.75 91 TYR A N 1
ATOM 733 C CA . TYR A 1 91 ? 3.505 7.894 -17.301 1.00 89.75 91 TYR A CA 1
ATOM 734 C C . TYR A 1 91 ? 4.282 6.624 -16.984 1.00 89.75 91 TYR A C 1
ATOM 736 O O . TYR A 1 91 ? 3.781 5.526 -17.239 1.00 89.75 91 TYR A O 1
ATOM 744 N N . TYR A 1 92 ? 5.459 6.763 -16.372 1.00 91.25 92 TYR A N 1
ATOM 745 C CA . TYR A 1 92 ? 6.244 5.626 -15.908 1.00 91.25 92 TYR A CA 1
ATOM 746 C C . TYR A 1 92 ? 5.469 4.805 -14.869 1.00 91.25 92 TYR A C 1
ATOM 748 O O . TYR A 1 92 ? 5.220 3.622 -15.088 1.00 91.25 92 TYR A O 1
ATOM 756 N N . LEU A 1 93 ? 4.968 5.438 -13.800 1.00 91.62 93 LEU A N 1
ATOM 757 C CA . LEU A 1 93 ? 4.192 4.757 -12.753 1.00 91.62 93 LEU A CA 1
ATOM 758 C C . LEU A 1 93 ? 2.937 4.072 -13.301 1.00 91.62 93 LEU A C 1
ATOM 760 O O . LEU A 1 93 ? 2.619 2.946 -12.901 1.00 91.62 93 LEU A O 1
ATOM 764 N N . TRP A 1 94 ? 2.218 4.746 -14.204 1.00 91.94 94 TRP A N 1
ATOM 765 C CA . TRP A 1 94 ? 1.037 4.184 -14.851 1.00 91.94 94 TRP A CA 1
ATOM 766 C C . TRP A 1 94 ? 1.390 2.970 -15.710 1.00 91.94 94 TRP A C 1
ATOM 768 O O . TRP A 1 94 ? 0.716 1.945 -15.607 1.00 91.94 94 TRP A O 1
ATOM 778 N N . SER A 1 95 ? 2.460 3.062 -16.502 1.00 91.75 95 SER A N 1
ATOM 779 C CA . SER A 1 95 ? 2.931 1.977 -17.367 1.00 91.75 95 SER A CA 1
ATOM 780 C C . SER A 1 95 ? 3.389 0.779 -16.539 1.00 91.75 95 SER A C 1
ATOM 782 O O . SER A 1 95 ? 2.949 -0.340 -16.803 1.00 91.75 95 SER A O 1
ATOM 784 N N . THR A 1 96 ? 4.179 1.004 -15.480 1.00 91.81 96 THR A N 1
ATOM 785 C CA . THR A 1 96 ? 4.573 -0.035 -14.518 1.00 91.81 96 THR A CA 1
ATOM 786 C C . THR A 1 96 ? 3.343 -0.751 -13.983 1.00 91.81 96 THR A C 1
ATOM 788 O O . THR A 1 96 ? 3.217 -1.961 -14.141 1.00 91.81 96 THR A O 1
ATOM 791 N N . ARG A 1 97 ? 2.373 -0.006 -13.441 1.00 92.50 97 ARG A N 1
ATOM 792 C CA . ARG A 1 97 ? 1.134 -0.585 -12.913 1.00 92.50 97 ARG A CA 1
ATOM 793 C C . ARG A 1 97 ? 0.371 -1.382 -13.976 1.00 92.50 97 ARG A C 1
ATOM 795 O O . ARG A 1 97 ? -0.032 -2.508 -13.708 1.00 92.50 97 ARG A O 1
ATOM 802 N N . PHE A 1 98 ? 0.131 -0.803 -15.152 1.00 91.81 98 PHE A N 1
ATOM 803 C CA . PHE A 1 98 ? -0.715 -1.408 -16.181 1.00 91.81 98 PHE A CA 1
ATOM 804 C C . PHE A 1 98 ? -0.118 -2.709 -16.722 1.00 91.81 98 PHE A C 1
ATOM 806 O O . PHE A 1 98 ? -0.797 -3.736 -16.730 1.00 91.81 98 PHE A O 1
ATOM 813 N N . PHE A 1 99 ? 1.151 -2.689 -17.138 1.00 91.50 99 PHE A N 1
ATOM 814 C CA . PHE A 1 99 ? 1.792 -3.862 -17.732 1.00 91.50 99 PHE A CA 1
ATOM 815 C C . PHE A 1 99 ? 2.056 -4.961 -16.699 1.00 91.50 99 PHE A C 1
ATOM 817 O O . PHE A 1 99 ? 1.861 -6.135 -17.012 1.00 91.50 99 PHE A O 1
ATOM 824 N N . MET A 1 100 ? 2.394 -4.608 -15.453 1.00 89.94 100 MET A N 1
ATOM 825 C CA . MET A 1 100 ? 2.510 -5.594 -14.373 1.00 89.94 100 MET A CA 1
ATOM 826 C C . MET A 1 100 ? 1.165 -6.252 -14.055 1.00 89.94 100 MET A C 1
ATOM 828 O O . MET A 1 100 ? 1.080 -7.479 -13.987 1.00 89.94 100 MET A O 1
ATOM 832 N N . GLN A 1 101 ? 0.095 -5.458 -13.952 1.00 90.19 101 GLN A N 1
ATOM 833 C CA . GLN A 1 101 ? -1.251 -5.978 -13.722 1.00 90.19 101 GLN A CA 1
ATOM 834 C C . GLN A 1 101 ? -1.720 -6.870 -14.878 1.00 90.19 101 GLN A C 1
ATOM 836 O O . GLN A 1 101 ? -2.300 -7.934 -14.647 1.00 90.19 101 GLN A O 1
ATOM 841 N N . PHE A 1 102 ? -1.452 -6.464 -16.122 1.00 90.75 102 PHE A N 1
ATOM 842 C CA . PHE A 1 102 ? -1.757 -7.259 -17.308 1.00 90.75 102 PHE A CA 1
ATOM 843 C C . PHE A 1 102 ? -1.029 -8.604 -17.272 1.00 90.75 102 PHE A C 1
ATOM 845 O O . PHE A 1 102 ? -1.662 -9.647 -17.441 1.00 90.75 102 PHE A O 1
ATOM 852 N N . GLN A 1 103 ? 0.273 -8.596 -16.978 1.00 87.62 103 GLN A N 1
ATOM 853 C CA . GLN A 1 103 ? 1.069 -9.815 -16.902 1.00 87.62 103 GLN A CA 1
ATOM 854 C C . GLN A 1 103 ? 0.580 -10.750 -15.793 1.00 87.62 103 GLN A C 1
ATOM 856 O O . GLN A 1 103 ? 0.445 -11.956 -16.001 1.00 87.62 103 GLN A O 1
ATOM 861 N N . ARG A 1 104 ? 0.249 -10.198 -14.623 1.00 88.31 104 ARG A N 1
ATOM 862 C CA . ARG A 1 104 ? -0.256 -10.976 -13.490 1.00 88.31 104 ARG A CA 1
ATOM 863 C C . ARG A 1 104 ? -1.583 -11.672 -13.786 1.00 88.31 104 ARG A C 1
ATOM 865 O O . ARG A 1 104 ? -1.799 -12.777 -13.292 1.00 88.31 104 ARG A O 1
ATOM 872 N N . LEU A 1 105 ? -2.465 -11.043 -14.565 1.00 87.31 105 LEU A N 1
ATOM 873 C CA . LEU A 1 105 ? -3.783 -11.590 -14.904 1.00 87.31 105 LEU A CA 1
ATOM 874 C C . LEU A 1 105 ? -3.780 -12.487 -16.150 1.00 87.31 105 LEU A C 1
ATOM 876 O O . LEU A 1 105 ? -4.632 -13.369 -16.241 1.00 87.31 105 LEU A O 1
ATOM 880 N N . TYR A 1 106 ? -2.875 -12.264 -17.109 1.00 82.75 106 TYR A N 1
ATOM 881 C CA . TYR A 1 106 ? -2.837 -13.016 -18.365 1.00 82.75 106 TYR A CA 1
ATOM 882 C C . TYR A 1 106 ? -2.048 -14.325 -18.239 1.00 82.75 106 TYR A C 1
ATOM 884 O O . TYR A 1 106 ? -2.635 -15.405 -18.235 1.00 82.75 106 TYR A O 1
ATOM 892 N N . HIS A 1 107 ? -0.726 -14.230 -18.103 1.00 76.56 107 HIS A N 1
ATOM 893 C CA . HIS A 1 107 ? 0.163 -15.360 -17.859 1.00 76.56 107 HIS A CA 1
ATOM 894 C C . HIS A 1 107 ? 1.318 -14.882 -16.996 1.00 76.56 107 HIS A C 1
ATOM 896 O O . HIS A 1 107 ? 2.150 -14.098 -17.442 1.00 76.56 107 HIS A O 1
ATOM 902 N N . PHE A 1 108 ? 1.358 -15.363 -15.757 1.00 75.38 108 PHE A N 1
ATOM 903 C CA . PHE A 1 108 ? 2.365 -14.944 -14.799 1.00 75.38 108 PHE A CA 1
ATOM 904 C C . PHE A 1 108 ? 3.735 -15.535 -15.147 1.00 75.38 108 PHE A C 1
ATOM 906 O O . PHE A 1 108 ? 4.075 -16.639 -14.721 1.00 75.38 108 PHE A O 1
ATOM 913 N N . ASP A 1 109 ? 4.503 -14.774 -15.919 1.00 74.94 109 ASP A N 1
ATOM 914 C CA . ASP A 1 109 ? 5.919 -15.007 -16.167 1.00 74.94 109 ASP A CA 1
ATOM 915 C C . ASP A 1 109 ? 6.723 -13.798 -15.680 1.00 74.94 109 ASP A C 1
ATOM 917 O O . ASP A 1 109 ? 6.526 -12.667 -16.133 1.00 74.94 109 ASP A O 1
ATOM 921 N N . VAL A 1 110 ? 7.590 -14.054 -14.704 1.00 74.75 110 VAL A N 1
ATOM 922 C CA . VAL A 1 110 ? 8.397 -13.041 -14.021 1.00 74.75 110 VAL A CA 1
ATOM 923 C C . VAL A 1 110 ? 9.592 -12.626 -14.869 1.00 74.75 110 VAL A C 1
ATOM 925 O O . VAL A 1 110 ? 10.066 -11.501 -14.729 1.00 74.75 110 VAL A O 1
ATOM 928 N N . GLU A 1 111 ? 10.055 -13.479 -15.785 1.00 76.75 111 GLU A N 1
ATOM 929 C CA . GLU A 1 111 ? 11.201 -13.166 -16.646 1.00 76.75 111 GLU A CA 1
ATOM 930 C C . GLU A 1 111 ? 10.900 -11.976 -17.561 1.00 76.75 111 GLU A C 1
ATOM 932 O O . GLU A 1 111 ? 11.751 -11.112 -17.787 1.00 76.75 111 GLU A O 1
ATOM 937 N N . LEU A 1 112 ? 9.644 -11.877 -17.999 1.00 77.44 112 LEU A N 1
ATOM 938 C CA . LEU A 1 112 ? 9.154 -10.802 -18.852 1.00 77.44 112 LEU A CA 1
ATOM 939 C C . LEU A 1 112 ? 9.103 -9.438 -18.152 1.00 77.44 112 LEU A C 1
ATOM 941 O O . LEU A 1 112 ? 9.140 -8.411 -18.823 1.00 77.44 112 LEU A O 1
ATOM 945 N N . VAL A 1 113 ? 9.076 -9.411 -16.819 1.00 80.50 113 VAL A N 1
ATOM 946 C CA . VAL A 1 113 ? 8.916 -8.187 -16.016 1.00 80.50 113 VAL A CA 1
ATOM 947 C C . VAL A 1 113 ? 10.051 -8.046 -14.989 1.00 80.50 113 VAL A C 1
ATOM 949 O O . VAL A 1 113 ? 9.908 -7.441 -13.929 1.00 80.50 113 VAL A O 1
ATOM 952 N N . ARG A 1 114 ? 11.221 -8.612 -15.296 1.00 79.88 114 ARG A N 1
ATOM 953 C CA . ARG A 1 114 ? 12.372 -8.622 -14.384 1.00 79.88 114 ARG A CA 1
ATOM 954 C C . ARG A 1 114 ? 12.859 -7.229 -13.986 1.00 79.88 114 ARG A C 1
ATOM 956 O O . ARG A 1 114 ? 13.395 -7.085 -12.897 1.00 79.88 114 ARG A O 1
ATOM 963 N N . GLU A 1 115 ? 12.687 -6.224 -14.848 1.00 81.12 115 GLU A N 1
ATOM 964 C CA . GLU A 1 115 ? 13.205 -4.874 -14.597 1.00 81.12 115 GLU A CA 1
ATOM 965 C C . GLU A 1 115 ? 12.451 -4.162 -13.467 1.00 81.12 115 GLU A C 1
ATOM 967 O O . GLU A 1 115 ? 13.058 -3.556 -12.584 1.00 81.12 115 GLU A O 1
ATOM 972 N N . THR A 1 116 ? 11.121 -4.267 -13.461 1.00 83.44 116 THR A N 1
ATOM 973 C CA . THR A 1 116 ? 10.270 -3.545 -12.504 1.00 83.44 116 THR A CA 1
ATOM 974 C C . THR A 1 116 ? 9.990 -4.344 -11.233 1.00 83.44 116 THR A C 1
ATOM 976 O O . THR A 1 116 ? 9.425 -3.823 -10.278 1.00 83.44 116 THR A O 1
ATOM 979 N N . VAL A 1 117 ? 10.434 -5.600 -11.158 1.00 84.56 117 VAL A N 1
ATOM 980 C CA . VAL A 1 117 ? 10.296 -6.439 -9.960 1.00 84.56 117 VAL A CA 1
ATOM 981 C C . VAL A 1 117 ? 11.649 -6.606 -9.268 1.00 84.56 117 VAL A C 1
ATOM 983 O O . VAL A 1 117 ? 12.163 -7.708 -9.080 1.00 84.56 117 VAL A O 1
ATOM 986 N N . THR A 1 118 ? 12.237 -5.474 -8.886 1.00 87.69 118 THR A N 1
ATOM 987 C CA . THR A 1 118 ? 13.538 -5.389 -8.208 1.00 87.69 118 THR A CA 1
ATOM 988 C C . THR A 1 118 ? 13.434 -4.581 -6.916 1.00 87.69 118 THR A C 1
ATOM 990 O O . THR A 1 118 ? 12.546 -3.744 -6.759 1.00 87.69 118 THR A O 1
ATOM 993 N N . VAL A 1 119 ? 14.369 -4.787 -5.981 1.00 88.81 119 VAL A N 1
ATOM 994 C CA . VAL A 1 119 ? 14.457 -3.975 -4.748 1.00 88.81 119 VAL A CA 1
ATOM 995 C C . VAL A 1 119 ? 14.627 -2.486 -5.079 1.00 88.81 119 VAL A C 1
ATOM 997 O O . VAL A 1 119 ? 14.044 -1.627 -4.420 1.00 88.81 119 VAL A O 1
ATOM 1000 N N . GLN A 1 120 ? 15.375 -2.178 -6.141 1.00 89.38 120 GLN A N 1
ATOM 1001 C CA . GLN A 1 120 ? 15.563 -0.813 -6.628 1.00 89.38 120 GLN A CA 1
ATOM 1002 C C . GLN A 1 120 ? 14.245 -0.171 -7.070 1.00 89.38 120 GLN A C 1
ATOM 1004 O O . GLN A 1 120 ? 14.053 1.020 -6.849 1.00 89.38 120 GLN A O 1
ATOM 1009 N N . GLU A 1 121 ? 13.327 -0.929 -7.674 1.00 89.69 121 GLU A N 1
ATOM 1010 C CA . GLU A 1 121 ? 12.016 -0.400 -8.054 1.00 89.69 121 GLU A CA 1
ATOM 1011 C C . GLU A 1 121 ? 11.129 -0.109 -6.843 1.00 89.69 121 GLU A C 1
ATOM 1013 O O . GLU A 1 121 ? 10.493 0.943 -6.787 1.00 89.69 121 GLU A O 1
ATOM 1018 N N . PHE A 1 122 ? 11.146 -0.979 -5.830 1.00 90.94 122 PHE A N 1
ATOM 1019 C CA . PHE A 1 122 ? 10.462 -0.704 -4.564 1.00 90.94 122 PHE A CA 1
ATOM 1020 C C . PHE A 1 122 ? 10.985 0.580 -3.907 1.00 90.94 122 PHE A C 1
ATOM 1022 O O . PHE A 1 122 ? 10.178 1.414 -3.496 1.00 90.94 122 PHE A O 1
ATOM 1029 N N . ASN A 1 123 ? 12.310 0.772 -3.871 1.00 90.88 123 ASN A N 1
ATOM 1030 C CA . ASN A 1 123 ? 12.929 1.981 -3.318 1.00 90.88 123 ASN A CA 1
ATOM 1031 C C . ASN A 1 123 ? 12.573 3.226 -4.140 1.00 90.88 123 ASN A C 1
ATOM 1033 O O . ASN A 1 123 ? 12.271 4.276 -3.576 1.00 90.88 123 ASN A O 1
ATOM 1037 N N . TYR A 1 124 ? 12.581 3.112 -5.467 1.00 91.00 124 TYR A N 1
ATOM 1038 C CA . TYR A 1 124 ? 12.241 4.211 -6.366 1.00 91.00 124 TYR A CA 1
ATOM 1039 C C . TYR A 1 124 ? 10.788 4.666 -6.174 1.00 91.00 124 TYR A C 1
ATOM 1041 O O . TYR A 1 124 ? 10.533 5.837 -5.891 1.00 91.00 124 TYR A O 1
ATOM 1049 N N . VAL A 1 125 ? 9.833 3.729 -6.208 1.00 92.31 125 VAL A N 1
ATOM 1050 C CA . VAL A 1 125 ? 8.412 4.028 -5.975 1.00 92.31 125 VAL A CA 1
ATOM 1051 C C . VAL A 1 125 ? 8.181 4.550 -4.555 1.00 92.31 125 VAL A C 1
ATOM 1053 O O . VAL A 1 125 ? 7.383 5.466 -4.375 1.00 92.31 125 VAL A O 1
ATOM 1056 N N . TYR A 1 126 ? 8.897 4.029 -3.552 1.00 91.38 126 TYR A N 1
ATOM 1057 C CA . TYR A 1 126 ? 8.861 4.547 -2.181 1.00 91.38 126 TYR A CA 1
ATOM 1058 C C . TYR A 1 126 ? 9.273 6.026 -2.113 1.00 91.38 126 TYR A C 1
ATOM 1060 O O . TYR A 1 126 ? 8.541 6.836 -1.539 1.00 91.38 126 TYR A O 1
ATOM 1068 N N . ARG A 1 127 ? 10.403 6.394 -2.734 1.00 91.50 127 ARG A N 1
ATOM 1069 C CA . ARG A 1 127 ? 10.902 7.781 -2.769 1.00 91.50 127 ARG A CA 1
ATOM 1070 C C . ARG A 1 127 ? 9.915 8.718 -3.457 1.00 91.50 127 ARG A C 1
ATOM 1072 O O . ARG A 1 127 ? 9.613 9.775 -2.913 1.00 91.50 127 ARG A O 1
ATOM 1079 N N . ILE A 1 128 ? 9.368 8.307 -4.601 1.00 90.88 128 ILE A N 1
ATOM 1080 C CA . ILE A 1 128 ? 8.328 9.062 -5.312 1.00 90.88 128 ILE A CA 1
ATOM 1081 C C . ILE A 1 128 ? 7.100 9.272 -4.423 1.00 90.88 128 ILE A C 1
ATOM 1083 O O . ILE A 1 128 ? 6.564 10.376 -4.354 1.00 90.88 128 ILE A O 1
ATOM 1087 N N . LEU A 1 129 ? 6.654 8.228 -3.720 1.00 91.62 129 LEU A N 1
ATOM 1088 C CA . LEU A 1 129 ? 5.465 8.295 -2.874 1.00 91.62 129 LEU A CA 1
ATOM 1089 C C . LEU A 1 129 ? 5.656 9.302 -1.731 1.00 91.62 129 LEU A C 1
ATOM 1091 O O . LEU A 1 129 ? 4.763 10.114 -1.480 1.00 91.62 129 LEU A O 1
ATOM 1095 N N . LEU A 1 130 ? 6.819 9.285 -1.072 1.00 90.75 130 LEU A N 1
ATOM 1096 C CA . LEU A 1 130 ? 7.161 10.288 -0.063 1.00 90.75 130 LEU A CA 1
ATOM 1097 C C . LEU A 1 130 ? 7.241 11.694 -0.656 1.00 90.75 130 LEU A C 1
ATOM 1099 O O . LEU A 1 130 ? 6.610 12.599 -0.120 1.00 90.75 130 LEU A O 1
ATOM 1103 N N . ASN A 1 131 ? 7.922 11.860 -1.791 1.00 90.31 131 ASN A N 1
ATOM 1104 C CA . ASN A 1 131 ? 8.033 13.155 -2.454 1.00 90.31 131 ASN A CA 1
ATOM 1105 C C . ASN A 1 131 ? 6.647 13.733 -2.792 1.00 90.31 131 ASN A C 1
ATOM 1107 O O . ASN A 1 131 ? 6.331 14.860 -2.426 1.00 90.31 131 ASN A O 1
ATOM 1111 N N . HIS A 1 132 ? 5.751 12.946 -3.400 1.00 89.38 132 HIS A N 1
ATOM 1112 C CA . HIS A 1 132 ? 4.381 13.394 -3.692 1.00 89.38 132 HIS A CA 1
ATOM 1113 C C . HIS A 1 132 ? 3.586 13.739 -2.435 1.00 89.38 132 HIS A C 1
ATOM 1115 O O . HIS A 1 132 ? 2.758 14.652 -2.466 1.00 89.38 132 HIS A O 1
ATOM 1121 N N . LEU A 1 133 ? 3.814 13.024 -1.332 1.00 88.06 133 LEU A N 1
ATOM 1122 C CA . LEU A 1 133 ? 3.179 13.330 -0.057 1.00 88.06 133 LEU A CA 1
ATOM 1123 C C . LEU A 1 133 ? 3.689 14.656 0.520 1.00 88.06 133 LEU A C 1
ATOM 1125 O O . LEU A 1 133 ? 2.874 15.458 0.979 1.00 88.06 133 LEU A O 1
ATOM 1129 N N . ASP A 1 134 ? 4.996 14.896 0.482 1.00 89.12 134 ASP A N 1
ATOM 1130 C CA . ASP A 1 134 ? 5.610 16.121 0.990 1.00 89.12 134 ASP A CA 1
ATOM 1131 C C . ASP A 1 134 ? 5.214 17.325 0.129 1.00 89.12 134 ASP A C 1
ATOM 1133 O O . ASP A 1 134 ? 4.722 18.326 0.659 1.00 89.12 134 ASP A O 1
ATOM 1137 N N . MET A 1 135 ? 5.254 17.187 -1.198 1.00 85.81 135 MET A N 1
ATOM 1138 C CA . MET A 1 135 ? 4.789 18.213 -2.135 1.00 85.81 135 MET A CA 1
ATOM 1139 C C . MET A 1 135 ? 3.301 18.537 -1.948 1.00 85.81 135 MET A C 1
ATOM 1141 O O . MET A 1 135 ? 2.925 19.706 -1.925 1.00 85.81 135 MET A O 1
ATOM 1145 N N . MET A 1 136 ? 2.444 17.545 -1.678 1.00 85.12 136 MET A N 1
ATOM 1146 C CA . MET A 1 136 ? 1.030 17.781 -1.334 1.00 85.12 136 MET A CA 1
ATOM 1147 C C . MET A 1 136 ? 0.852 18.592 -0.030 1.00 85.12 136 MET A C 1
ATOM 1149 O O . MET A 1 136 ? -0.184 19.240 0.184 1.00 85.12 136 MET A O 1
ATOM 1153 N N . MET A 1 137 ? 1.817 18.525 0.890 1.00 82.06 137 MET A N 1
ATOM 1154 C CA . MET A 1 137 ? 1.777 19.246 2.163 1.00 82.06 137 MET A CA 1
ATOM 1155 C C . MET A 1 137 ? 2.320 20.673 2.036 1.00 82.06 137 MET A C 1
ATOM 1157 O O . MET A 1 137 ? 1.710 21.583 2.614 1.00 82.06 137 MET A O 1
ATOM 1161 N N . VAL A 1 138 ? 3.403 20.856 1.275 1.00 86.12 138 VAL A N 1
ATOM 1162 C CA . VAL A 1 138 ? 4.076 22.141 1.030 1.00 86.12 138 VAL A CA 1
ATOM 1163 C C . VAL A 1 138 ? 3.279 22.994 0.043 1.00 86.12 138 VAL A C 1
ATOM 1165 O O . VAL A 1 138 ? 2.872 24.113 0.369 1.00 86.12 138 VAL A O 1
ATOM 1168 N N . ASP A 1 139 ? 2.971 22.447 -1.130 1.00 83.06 139 ASP A N 1
ATOM 1169 C CA . ASP A 1 139 ? 2.289 23.163 -2.198 1.00 83.06 139 ASP A CA 1
ATOM 1170 C C . ASP A 1 139 ? 0.766 23.079 -2.043 1.00 83.06 139 ASP A C 1
ATOM 1172 O O . ASP A 1 139 ? 0.084 22.129 -2.438 1.00 83.06 139 ASP A O 1
ATOM 1176 N N . ARG A 1 140 ? 0.200 24.126 -1.437 1.00 77.38 140 ARG A N 1
ATOM 1177 C CA . ARG A 1 140 ? -1.247 24.228 -1.215 1.00 77.38 140 ARG A CA 1
ATOM 1178 C C . ARG A 1 140 ? -2.039 24.547 -2.484 1.00 77.38 140 ARG A C 1
ATOM 1180 O O . ARG A 1 140 ? -3.252 24.331 -2.452 1.00 77.38 140 ARG A O 1
ATOM 1187 N N . LYS A 1 141 ? -1.409 25.087 -3.536 1.00 80.19 141 LYS A N 1
ATOM 1188 C CA . LYS A 1 141 ? -2.101 25.501 -4.768 1.00 80.19 141 LYS A CA 1
ATOM 1189 C C . LYS A 1 141 ? -2.392 24.281 -5.635 1.00 80.19 141 LYS A C 1
ATOM 1191 O O . LYS A 1 141 ? -3.555 24.061 -5.971 1.00 80.19 141 LYS A O 1
ATOM 1196 N N . ASP A 1 142 ? -1.392 23.423 -5.831 1.00 82.31 142 ASP A N 1
ATOM 1197 C CA . ASP A 1 142 ? -1.522 22.205 -6.639 1.00 82.31 142 ASP A CA 1
ATOM 1198 C C . ASP A 1 142 ? -1.698 20.927 -5.809 1.00 82.31 142 ASP A C 1
ATOM 1200 O O . ASP A 1 142 ? -1.605 19.812 -6.323 1.00 82.31 142 ASP A O 1
ATOM 1204 N N . ALA A 1 143 ? -2.066 21.054 -4.529 1.00 81.56 143 ALA A N 1
ATOM 1205 C CA . ALA A 1 143 ? -2.295 19.92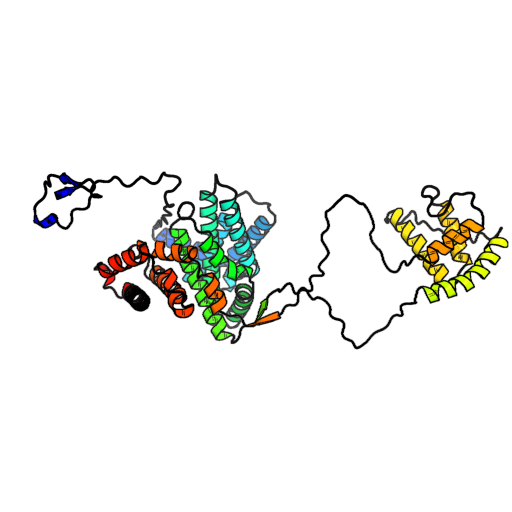9 -3.616 1.00 81.56 143 ALA A CA 1
ATOM 1206 C C . ALA A 1 143 ? -3.214 18.830 -4.189 1.00 81.56 143 ALA A C 1
ATOM 1208 O O . ALA A 1 143 ? -3.047 17.655 -3.877 1.00 81.56 143 ALA A O 1
ATOM 1209 N N . ILE A 1 144 ? -4.193 19.191 -5.027 1.00 81.25 144 ILE A N 1
ATOM 1210 C CA . ILE A 1 144 ? -5.098 18.232 -5.682 1.00 81.25 144 ILE A CA 1
ATOM 1211 C C . ILE A 1 144 ? -4.369 17.428 -6.767 1.00 81.25 144 ILE A C 1
ATOM 1213 O O . ILE A 1 144 ? -4.626 16.234 -6.929 1.00 81.25 144 ILE A O 1
ATOM 1217 N N . ILE A 1 145 ? -3.477 18.069 -7.523 1.00 84.75 145 ILE A N 1
ATOM 1218 C CA . ILE A 1 145 ? -2.663 17.419 -8.552 1.00 84.75 145 ILE A CA 1
ATOM 1219 C C . ILE A 1 145 ? -1.685 16.463 -7.870 1.00 84.75 145 ILE A C 1
ATOM 1221 O O . ILE A 1 145 ? -1.647 15.285 -8.229 1.00 84.75 145 ILE A O 1
ATOM 1225 N N . TRP A 1 146 ? -0.997 16.920 -6.821 1.00 86.75 146 TRP A N 1
ATOM 1226 C CA . TRP A 1 146 ? -0.117 16.080 -6.008 1.00 86.75 146 TRP A CA 1
ATOM 1227 C C . TRP A 1 146 ? -0.860 14.902 -5.368 1.00 86.75 146 TRP A C 1
ATOM 1229 O O . TRP A 1 146 ? -0.370 13.779 -5.413 1.00 86.75 146 TRP A O 1
ATOM 1239 N N . ALA A 1 147 ? -2.093 15.096 -4.888 1.00 86.38 147 ALA A N 1
ATOM 1240 C CA . ALA A 1 147 ? -2.918 13.999 -4.376 1.00 86.38 147 ALA A CA 1
ATOM 1241 C C . ALA A 1 147 ? -3.265 12.952 -5.454 1.00 86.38 147 ALA A C 1
ATOM 1243 O O . ALA A 1 147 ? -3.304 11.754 -5.165 1.00 86.38 147 ALA A O 1
ATOM 1244 N N . LYS A 1 148 ? -3.494 13.367 -6.710 1.00 86.31 148 LYS A N 1
ATOM 1245 C CA . LYS A 1 148 ? -3.698 12.433 -7.834 1.00 86.31 148 LYS A CA 1
ATOM 1246 C C . LYS A 1 148 ? -2.421 11.658 -8.172 1.00 86.31 148 LYS A C 1
ATOM 1248 O O . LYS A 1 148 ? -2.507 10.460 -8.436 1.00 86.31 148 LYS A O 1
ATOM 1253 N N . ARG A 1 149 ? -1.254 12.308 -8.135 1.00 89.12 149 ARG A N 1
ATOM 1254 C CA . ARG A 1 149 ? 0.051 11.656 -8.361 1.00 89.12 149 ARG A CA 1
ATOM 1255 C C . ARG A 1 149 ? 0.389 10.665 -7.255 1.00 89.12 149 ARG A C 1
ATOM 1257 O O . ARG A 1 149 ? 0.682 9.511 -7.548 1.00 89.12 149 ARG A O 1
ATOM 1264 N N . LEU A 1 150 ? 0.183 11.067 -6.002 1.00 91.25 150 LEU A N 1
ATOM 1265 C CA . LEU A 1 150 ? 0.303 10.199 -4.835 1.00 91.25 150 LEU A CA 1
ATOM 1266 C C . LEU A 1 150 ? -0.598 8.964 -4.964 1.00 91.25 150 LEU A C 1
ATOM 1268 O O . LEU A 1 150 ? -0.188 7.846 -4.653 1.00 91.25 150 LEU A O 1
ATOM 1272 N N . HIS A 1 151 ? -1.831 9.141 -5.452 1.00 90.94 151 HIS A N 1
ATOM 1273 C CA . HIS A 1 151 ? -2.740 8.021 -5.694 1.00 90.94 151 HIS A CA 1
ATOM 1274 C C . HIS A 1 151 ? -2.225 7.071 -6.775 1.00 90.94 151 HIS A C 1
ATOM 1276 O O . HIS A 1 151 ? -2.332 5.855 -6.612 1.00 90.94 151 HIS A O 1
ATOM 1282 N N . LEU A 1 152 ? -1.632 7.596 -7.846 1.00 91.44 152 LEU A N 1
ATOM 1283 C CA . LEU A 1 152 ? -1.007 6.778 -8.879 1.00 91.44 152 LEU A CA 1
ATOM 1284 C C . LEU A 1 152 ? 0.192 5.991 -8.331 1.00 91.44 152 LEU A C 1
ATOM 1286 O O . LEU A 1 152 ? 0.228 4.775 -8.504 1.00 91.44 152 LEU A O 1
ATOM 1290 N N . ALA A 1 153 ? 1.096 6.647 -7.597 1.00 93.62 153 ALA A N 1
ATOM 1291 C CA . ALA A 1 153 ? 2.245 6.007 -6.956 1.00 93.62 153 ALA A CA 1
ATOM 1292 C C . ALA A 1 153 ? 1.816 4.896 -5.983 1.00 93.62 153 ALA A C 1
ATOM 1294 O O . ALA A 1 153 ? 2.344 3.785 -6.026 1.00 93.62 153 ALA A O 1
ATOM 1295 N N . LEU A 1 154 ? 0.788 5.147 -5.164 1.00 94.25 154 LEU A N 1
ATOM 1296 C CA . LEU A 1 154 ? 0.222 4.145 -4.260 1.00 94.25 154 LEU A CA 1
ATOM 1297 C C . LEU A 1 154 ? -0.331 2.928 -5.017 1.00 94.25 154 LEU A C 1
ATOM 1299 O O . LEU A 1 154 ? -0.165 1.795 -4.569 1.00 94.25 154 LEU A O 1
ATOM 1303 N N . ARG A 1 155 ? -0.983 3.136 -6.165 1.00 92.94 155 ARG A N 1
ATOM 1304 C CA . ARG A 1 155 ? -1.498 2.038 -6.998 1.00 92.94 155 ARG A CA 1
ATOM 1305 C C . ARG A 1 155 ? -0.378 1.217 -7.626 1.00 92.94 155 ARG A C 1
ATOM 1307 O O . ARG A 1 155 ? -0.513 0.000 -7.718 1.00 92.94 155 ARG A O 1
ATOM 1314 N N . THR A 1 156 ? 0.716 1.857 -8.024 1.00 94.19 156 THR A N 1
ATOM 1315 C CA . THR A 1 156 ? 1.918 1.160 -8.497 1.00 94.19 156 THR A CA 1
ATOM 1316 C C . THR A 1 156 ? 2.551 0.352 -7.365 1.00 94.19 156 THR A C 1
ATOM 1318 O O . THR A 1 156 ? 2.818 -0.833 -7.541 1.00 94.19 156 THR A O 1
ATOM 1321 N N . PHE A 1 157 ? 2.673 0.928 -6.164 1.00 94.31 157 PHE A N 1
ATOM 1322 C CA . PHE A 1 157 ? 3.149 0.215 -4.974 1.00 94.31 157 PHE A CA 1
ATOM 1323 C C . PHE A 1 157 ? 2.264 -0.990 -4.611 1.00 94.31 157 PHE A C 1
ATOM 1325 O O . PHE A 1 157 ? 2.766 -2.068 -4.291 1.00 94.31 157 PHE A O 1
ATOM 1332 N N . LYS A 1 158 ? 0.938 -0.846 -4.716 1.00 93.88 158 LYS A N 1
ATOM 1333 C CA . LYS A 1 158 ? -0.016 -1.949 -4.541 1.00 93.88 158 LYS A CA 1
ATOM 1334 C C . LYS A 1 158 ? 0.238 -3.085 -5.534 1.00 93.88 158 LYS A C 1
ATOM 1336 O O . LYS A 1 158 ? 0.314 -4.237 -5.116 1.00 93.88 158 LYS A O 1
ATOM 1341 N N . GLU A 1 159 ? 0.393 -2.777 -6.821 1.00 94.12 159 GLU A N 1
ATOM 1342 C CA . GLU A 1 159 ? 0.636 -3.790 -7.858 1.00 94.12 159 GLU A CA 1
ATOM 1343 C C . GLU A 1 159 ? 1.994 -4.488 -7.678 1.00 94.12 159 GLU A C 1
ATOM 1345 O O . GLU A 1 159 ? 2.081 -5.704 -7.856 1.00 94.12 159 GLU A O 1
ATOM 1350 N N . LEU A 1 160 ? 3.029 -3.764 -7.233 1.00 92.62 160 LEU A N 1
ATOM 1351 C CA . LEU A 1 160 ? 4.318 -4.351 -6.848 1.00 92.62 160 LEU A CA 1
ATOM 1352 C C . LEU A 1 160 ? 4.149 -5.382 -5.720 1.00 92.62 160 LEU A C 1
ATOM 1354 O O . LEU A 1 160 ? 4.669 -6.496 -5.811 1.00 92.62 160 LEU A O 1
ATOM 1358 N N . LEU A 1 161 ? 3.370 -5.060 -4.680 1.00 92.19 161 LEU A N 1
ATOM 1359 C CA . LEU A 1 161 ? 3.073 -5.993 -3.587 1.00 92.19 161 LEU A CA 1
ATOM 1360 C C . LEU A 1 161 ? 2.232 -7.199 -4.042 1.00 92.19 161 LEU A C 1
ATOM 1362 O O . LEU A 1 161 ? 2.487 -8.323 -3.603 1.00 92.19 161 LEU A O 1
ATOM 1366 N N . GLU A 1 162 ? 1.233 -6.998 -4.904 1.00 92.00 162 GLU A N 1
ATOM 1367 C CA . GLU A 1 162 ? 0.409 -8.087 -5.453 1.00 92.00 162 GLU A CA 1
ATOM 1368 C C . GLU A 1 162 ? 1.230 -9.021 -6.349 1.00 92.00 162 GLU A C 1
ATOM 1370 O O . GLU A 1 162 ? 1.114 -10.246 -6.239 1.00 92.00 162 GLU A O 1
ATOM 1375 N N . THR A 1 163 ? 2.112 -8.456 -7.172 1.00 90.50 163 THR A N 1
ATOM 1376 C CA . THR A 1 163 ? 3.066 -9.209 -7.990 1.00 90.50 163 THR A CA 1
ATOM 1377 C C . THR A 1 163 ? 4.026 -9.997 -7.108 1.00 90.50 163 THR A C 1
ATOM 1379 O O . THR A 1 163 ? 4.190 -11.198 -7.314 1.00 90.50 163 THR A O 1
ATOM 1382 N N . LEU A 1 164 ? 4.576 -9.389 -6.053 1.00 89.75 164 LEU A N 1
ATOM 1383 C CA . LEU A 1 164 ? 5.444 -10.076 -5.094 1.00 89.75 164 LEU A CA 1
ATOM 1384 C C . LEU A 1 164 ? 4.732 -11.253 -4.401 1.00 89.75 164 LEU A C 1
ATOM 1386 O O . LEU A 1 164 ? 5.325 -12.317 -4.200 1.00 89.75 164 LEU A O 1
ATOM 1390 N N . GLN A 1 165 ? 3.442 -11.108 -4.074 1.00 88.56 165 GLN A N 1
ATOM 1391 C CA . GLN A 1 165 ? 2.635 -12.224 -3.568 1.00 88.56 165 GLN A CA 1
ATOM 1392 C C . GLN A 1 165 ? 2.452 -13.324 -4.622 1.00 88.56 165 GLN A C 1
ATOM 1394 O O . GLN A 1 165 ? 2.585 -14.505 -4.290 1.00 88.56 165 GLN A O 1
ATOM 1399 N N . ALA A 1 166 ? 2.186 -12.970 -5.880 1.00 88.38 166 ALA A N 1
ATOM 1400 C CA . ALA A 1 166 ? 2.081 -13.938 -6.971 1.00 88.38 166 ALA A CA 1
ATOM 1401 C C . ALA A 1 166 ? 3.404 -14.700 -7.190 1.00 88.38 166 ALA A C 1
ATOM 1403 O O . ALA A 1 166 ? 3.386 -15.928 -7.288 1.00 88.38 166 ALA A O 1
ATOM 1404 N N . MET A 1 167 ? 4.554 -14.013 -7.131 1.00 86.56 167 MET A N 1
ATOM 1405 C CA . MET A 1 167 ? 5.882 -14.640 -7.208 1.00 86.56 167 MET A CA 1
ATOM 1406 C C . MET A 1 167 ? 6.098 -15.659 -6.090 1.00 86.56 167 MET A C 1
ATOM 1408 O O . MET A 1 167 ? 6.591 -16.759 -6.340 1.00 86.56 167 MET A O 1
ATOM 1412 N N . SER A 1 168 ? 5.698 -15.323 -4.860 1.00 84.81 168 SER A N 1
ATOM 1413 C CA . SER A 1 168 ? 5.864 -16.214 -3.706 1.00 84.81 168 SER A CA 1
ATOM 1414 C C . SER A 1 168 ? 5.044 -17.509 -3.807 1.00 84.81 168 SER A C 1
ATOM 1416 O O . SER A 1 168 ? 5.458 -18.537 -3.274 1.00 84.81 168 SER A O 1
ATOM 1418 N N . ASN A 1 169 ? 3.930 -17.482 -4.546 1.00 85.50 169 ASN A N 1
ATOM 1419 C CA . ASN A 1 169 ? 3.062 -18.640 -4.784 1.00 85.50 169 ASN A CA 1
ATOM 1420 C C . ASN A 1 169 ? 3.412 -19.408 -6.072 1.00 85.50 169 ASN A C 1
ATOM 1422 O O . ASN A 1 169 ? 2.756 -20.400 -6.393 1.00 85.50 169 ASN A O 1
ATOM 1426 N N . SER A 1 170 ? 4.403 -18.946 -6.838 1.00 84.69 170 SER A N 1
ATOM 1427 C CA . SER A 1 170 ? 4.778 -19.560 -8.111 1.00 84.69 170 SER A CA 1
ATOM 1428 C C . SER A 1 170 ? 5.401 -20.952 -7.926 1.00 84.69 170 SER A C 1
ATOM 1430 O O . SER A 1 170 ? 5.938 -21.296 -6.869 1.00 84.69 170 SER A O 1
ATOM 1432 N N . ARG A 1 171 ? 5.325 -21.787 -8.971 1.00 81.75 171 ARG A N 1
ATOM 1433 C CA . ARG A 1 171 ? 5.859 -23.161 -8.946 1.00 81.75 171 ARG A CA 1
ATOM 1434 C C . ARG A 1 171 ? 7.392 -23.198 -8.997 1.00 81.75 171 ARG A C 1
ATOM 1436 O O . ARG A 1 171 ? 7.989 -24.124 -8.454 1.00 81.75 171 ARG A O 1
ATOM 1443 N N . SER A 1 172 ? 8.023 -22.204 -9.628 1.00 85.88 172 SER A N 1
ATOM 1444 C CA . SER A 1 172 ? 9.478 -22.156 -9.809 1.00 85.88 172 SER A CA 1
ATOM 1445 C C . SER A 1 172 ? 10.195 -21.808 -8.505 1.00 85.88 172 SER A C 1
ATOM 1447 O O . SER A 1 172 ? 9.879 -20.820 -7.841 1.00 85.88 172 SER A O 1
ATOM 1449 N N . SER A 1 173 ? 11.210 -22.597 -8.146 1.00 86.12 173 SER A N 1
ATOM 1450 C CA . SER A 1 173 ? 12.008 -22.330 -6.948 1.00 86.12 173 SER A CA 1
ATOM 1451 C C . SER A 1 173 ? 12.844 -21.055 -7.067 1.00 86.12 173 SER A C 1
ATOM 1453 O O . SER A 1 173 ? 13.012 -20.357 -6.071 1.00 86.12 173 SER A O 1
ATOM 1455 N N . GLN A 1 174 ? 13.330 -20.726 -8.267 1.00 84.50 174 GLN A N 1
ATOM 1456 C CA . GLN A 1 174 ? 14.126 -19.518 -8.504 1.00 84.50 174 GLN A CA 1
ATOM 1457 C C . GLN A 1 174 ? 13.291 -18.261 -8.250 1.00 84.50 174 GLN A C 1
ATOM 1459 O O . GLN A 1 174 ? 13.670 -17.427 -7.434 1.00 84.50 174 GLN A O 1
ATOM 1464 N N . VAL A 1 175 ? 12.094 -18.190 -8.841 1.00 84.56 175 VAL A N 1
ATOM 1465 C CA . VAL A 1 175 ? 11.167 -17.060 -8.668 1.00 84.56 175 VAL A CA 1
ATOM 1466 C C . VAL A 1 175 ? 10.763 -16.880 -7.203 1.00 84.56 175 VAL A C 1
ATOM 1468 O O . VAL A 1 175 ? 10.730 -15.757 -6.699 1.00 84.56 175 VAL A O 1
ATOM 1471 N N . ARG A 1 176 ? 10.506 -17.980 -6.482 1.00 86.88 176 ARG A N 1
ATOM 1472 C CA . ARG A 1 176 ? 10.221 -17.920 -5.040 1.00 86.88 176 ARG A CA 1
ATOM 1473 C C . ARG A 1 176 ? 11.412 -17.416 -4.228 1.00 86.88 176 ARG A C 1
ATOM 1475 O O . ARG A 1 176 ? 11.204 -16.681 -3.269 1.00 86.88 176 ARG A O 1
ATOM 1482 N N . ASN A 1 177 ? 12.639 -17.797 -4.582 1.00 85.12 177 ASN A N 1
ATOM 1483 C CA . ASN A 1 177 ? 13.837 -17.319 -3.893 1.00 85.12 177 ASN A CA 1
ATOM 1484 C C . ASN A 1 177 ? 14.060 -15.823 -4.147 1.00 85.12 177 ASN A C 1
ATOM 1486 O O . ASN A 1 177 ? 14.265 -15.082 -3.190 1.00 85.12 177 ASN A O 1
ATOM 1490 N N . SER A 1 178 ? 13.899 -15.352 -5.387 1.00 85.12 178 SER A N 1
ATOM 1491 C CA . SER A 1 178 ? 13.930 -13.917 -5.705 1.00 85.12 178 SER A CA 1
ATOM 1492 C C . SER A 1 178 ? 12.854 -13.140 -4.939 1.00 85.12 178 SER A C 1
ATOM 1494 O O . SER A 1 178 ? 13.136 -12.090 -4.364 1.00 85.12 178 SER A O 1
ATOM 1496 N N . ALA A 1 179 ? 11.636 -13.687 -4.842 1.00 86.31 179 ALA A N 1
ATOM 1497 C CA . ALA A 1 179 ? 10.568 -13.092 -4.043 1.00 86.31 179 ALA A CA 1
ATOM 1498 C C . ALA A 1 179 ? 10.939 -13.002 -2.557 1.00 86.31 179 ALA A C 1
ATOM 1500 O O . ALA A 1 179 ? 10.674 -11.982 -1.930 1.00 86.31 179 ALA A O 1
ATOM 1501 N N . LYS A 1 180 ? 11.574 -14.038 -1.989 1.00 86.00 180 LYS A N 1
ATOM 1502 C CA . LYS A 1 180 ? 12.028 -14.026 -0.590 1.00 86.00 180 LYS A CA 1
ATOM 1503 C C . LYS A 1 180 ? 13.054 -12.927 -0.329 1.00 86.00 180 LYS A C 1
ATOM 1505 O O . LYS A 1 180 ? 12.927 -12.252 0.684 1.00 86.00 180 LYS A O 1
ATOM 1510 N N . VAL A 1 181 ? 14.012 -12.709 -1.232 1.00 86.69 181 VAL A N 1
ATOM 1511 C CA . VAL A 1 181 ? 15.020 -11.640 -1.089 1.00 86.69 181 VAL A CA 1
ATOM 1512 C C . VAL A 1 181 ? 14.354 -10.261 -1.069 1.00 86.69 181 VAL A C 1
ATOM 1514 O O . VAL A 1 181 ? 14.625 -9.450 -0.184 1.00 86.69 181 VAL A O 1
ATOM 1517 N N . ILE A 1 182 ? 13.419 -10.012 -1.992 1.00 86.44 182 ILE A N 1
ATOM 1518 C CA . ILE A 1 182 ? 12.667 -8.749 -2.030 1.00 86.44 182 ILE A CA 1
ATOM 1519 C C . ILE A 1 182 ? 11.798 -8.600 -0.771 1.00 86.44 182 ILE A C 1
ATOM 1521 O O . ILE A 1 182 ? 11.782 -7.536 -0.159 1.00 86.44 182 ILE A O 1
ATOM 1525 N N . GLN A 1 183 ? 11.114 -9.665 -0.340 1.00 87.12 183 GLN A N 1
ATOM 1526 C CA . GLN A 1 183 ? 10.308 -9.670 0.887 1.00 87.12 183 GLN A CA 1
ATOM 1527 C C . GLN A 1 183 ? 11.143 -9.369 2.129 1.00 87.12 183 GLN A C 1
ATOM 1529 O O . GLN A 1 183 ? 10.709 -8.583 2.964 1.00 87.12 183 GLN A O 1
ATOM 1534 N N . GLN A 1 184 ? 12.330 -9.967 2.249 1.00 84.69 184 GLN A N 1
ATOM 1535 C CA . GLN A 1 184 ? 13.245 -9.681 3.347 1.00 84.69 184 GLN A CA 1
ATOM 1536 C C . GLN A 1 184 ? 13.570 -8.188 3.364 1.00 84.69 184 GLN A C 1
ATOM 1538 O O . GLN A 1 184 ? 13.307 -7.535 4.368 1.00 84.69 184 GLN A O 1
ATOM 1543 N N . ASN A 1 185 ? 14.025 -7.613 2.251 1.00 85.69 185 ASN A N 1
ATOM 1544 C CA . ASN A 1 185 ? 14.336 -6.185 2.204 1.00 85.69 185 ASN A CA 1
ATOM 1545 C C . ASN A 1 185 ? 13.118 -5.312 2.591 1.00 85.6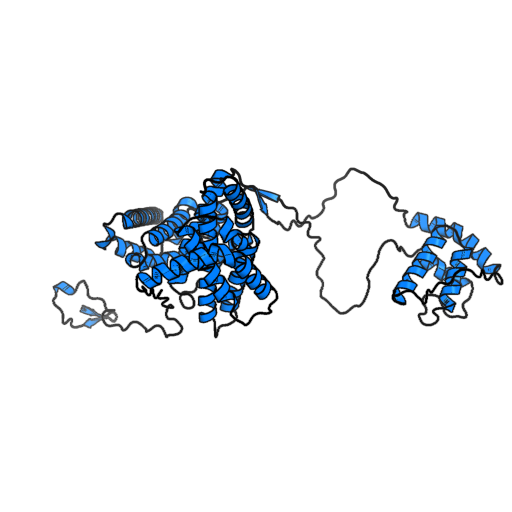9 185 ASN A C 1
ATOM 1547 O O . ASN A 1 185 ? 13.193 -4.531 3.537 1.00 85.69 185 ASN A O 1
ATOM 1551 N N . VAL A 1 186 ? 11.963 -5.525 1.953 1.00 85.88 186 VAL A N 1
ATOM 1552 C CA . VAL A 1 186 ? 10.744 -4.717 2.160 1.00 85.88 186 VAL A CA 1
ATOM 1553 C C . VAL A 1 186 ? 10.144 -4.866 3.570 1.00 85.88 186 VAL A C 1
ATOM 1555 O O . VAL A 1 186 ? 9.527 -3.928 4.079 1.00 85.88 186 VAL A O 1
ATOM 1558 N N . PHE A 1 187 ? 10.280 -6.024 4.226 1.00 82.69 187 PHE A N 1
ATOM 1559 C CA . PHE A 1 187 ? 9.743 -6.237 5.579 1.00 82.69 187 PHE A CA 1
ATOM 1560 C C . PHE A 1 187 ? 10.739 -5.903 6.697 1.00 82.69 187 PHE A C 1
ATOM 1562 O O . PHE A 1 187 ? 10.300 -5.547 7.798 1.00 82.69 187 PHE A O 1
ATOM 1569 N N . TYR A 1 188 ? 12.051 -5.987 6.444 1.00 79.38 188 TYR A N 1
ATOM 1570 C CA . TYR A 1 188 ? 13.090 -5.638 7.420 1.00 79.38 188 TYR A CA 1
ATOM 1571 C C . TYR A 1 188 ? 13.374 -4.140 7.498 1.00 79.38 188 TYR A C 1
ATOM 1573 O O . TYR A 1 188 ? 13.596 -3.636 8.605 1.00 79.38 188 TYR A O 1
ATOM 1581 N N . MET A 1 189 ? 13.314 -3.432 6.375 1.00 83.31 189 MET A N 1
ATOM 1582 C CA . MET A 1 189 ? 13.528 -1.988 6.336 1.00 83.31 189 MET A CA 1
ATOM 1583 C C . MET A 1 189 ? 12.401 -1.256 7.076 1.00 83.31 189 MET A C 1
ATOM 1585 O O . MET A 1 189 ? 11.212 -1.558 6.917 1.00 83.31 189 MET A O 1
ATOM 1589 N N . GLN A 1 190 ? 12.772 -0.333 7.966 1.00 82.25 190 GLN A N 1
ATOM 1590 C CA . GLN A 1 190 ? 11.809 0.352 8.830 1.00 82.25 190 GLN A CA 1
ATOM 1591 C C . GLN A 1 190 ? 10.951 1.343 8.040 1.00 82.25 190 GLN A C 1
ATOM 1593 O O . GLN A 1 190 ? 9.755 1.460 8.304 1.00 82.25 190 GLN A O 1
ATOM 1598 N N . GLU A 1 191 ? 11.543 1.970 7.032 1.00 86.06 191 GLU A N 1
ATOM 1599 C CA . GLU A 1 191 ? 10.931 2.918 6.109 1.00 86.06 191 GLU A CA 1
ATOM 1600 C C . GLU A 1 191 ? 9.612 2.385 5.528 1.00 86.06 191 GLU A C 1
ATOM 1602 O O . GLU A 1 191 ? 8.561 3.023 5.611 1.00 86.06 191 GLU A O 1
ATOM 1607 N N . TYR A 1 192 ? 9.632 1.150 5.023 1.00 86.38 192 TYR A N 1
ATOM 1608 C CA . TYR A 1 192 ? 8.457 0.506 4.435 1.00 86.38 192 TYR A CA 1
ATOM 1609 C C . TYR A 1 192 ? 7.385 0.151 5.465 1.00 86.38 192 TYR A C 1
ATOM 1611 O O . TYR A 1 192 ? 6.191 0.230 5.162 1.00 86.38 192 TYR A O 1
ATOM 1619 N N . ARG A 1 193 ? 7.789 -0.233 6.685 1.00 87.88 193 ARG A N 1
ATOM 1620 C CA . ARG A 1 193 ? 6.845 -0.543 7.771 1.00 87.88 193 ARG A CA 1
ATOM 1621 C C . ARG A 1 193 ? 6.087 0.699 8.218 1.00 87.88 193 ARG A C 1
ATOM 1623 O O . ARG A 1 193 ? 4.895 0.607 8.511 1.00 87.88 193 ARG A O 1
ATOM 1630 N N . ASP A 1 194 ? 6.764 1.839 8.248 1.00 89.75 194 ASP A N 1
ATOM 1631 C CA . ASP A 1 194 ? 6.189 3.096 8.713 1.00 89.75 194 ASP A CA 1
ATOM 1632 C C . ASP A 1 194 ? 5.393 3.819 7.609 1.00 89.75 194 ASP A C 1
ATOM 1634 O O . ASP A 1 194 ? 4.477 4.583 7.930 1.00 89.75 194 ASP A O 1
ATOM 1638 N N . LEU A 1 195 ? 5.633 3.504 6.327 1.00 91.31 195 LEU A N 1
ATOM 1639 C CA . LEU A 1 195 ? 4.973 4.121 5.169 1.00 91.31 195 LEU A CA 1
ATOM 1640 C C . LEU A 1 195 ? 3.438 4.092 5.239 1.00 91.31 195 LEU A C 1
ATOM 1642 O O . LEU A 1 195 ? 2.785 5.134 5.238 1.00 91.31 195 LEU A O 1
ATOM 1646 N N . LEU A 1 196 ? 2.826 2.903 5.279 1.00 92.88 196 LEU A N 1
ATOM 1647 C CA . LEU A 1 196 ? 1.362 2.771 5.216 1.00 92.88 196 LEU A CA 1
ATOM 1648 C C . LEU A 1 196 ? 0.661 3.355 6.460 1.00 92.88 196 LEU A C 1
ATOM 1650 O O . LEU A 1 196 ? -0.314 4.098 6.288 1.00 92.88 196 LEU A O 1
ATOM 1654 N N . PRO A 1 197 ? 1.138 3.113 7.704 1.00 91.81 197 PRO A N 1
ATOM 1655 C CA . PRO A 1 197 ? 0.654 3.838 8.878 1.00 91.81 197 PRO A CA 1
ATOM 1656 C C . PRO A 1 197 ? 0.763 5.359 8.729 1.00 91.81 197 PRO A C 1
ATOM 1658 O O . PRO A 1 197 ? -0.156 6.082 9.124 1.00 91.81 197 PRO A O 1
ATOM 1661 N N . PHE A 1 198 ? 1.868 5.859 8.172 1.00 92.06 198 PHE A N 1
ATOM 1662 C CA . PHE A 1 198 ? 2.098 7.286 7.977 1.00 92.06 198 PHE A CA 1
ATOM 1663 C C . PHE A 1 198 ? 1.113 7.896 6.972 1.00 92.06 198 PHE A C 1
ATOM 1665 O O . PHE A 1 198 ? 0.445 8.882 7.300 1.00 92.06 198 PHE A O 1
ATOM 1672 N N . LEU A 1 199 ? 0.913 7.257 5.814 1.00 91.25 199 LEU A N 1
ATOM 1673 C CA . LEU A 1 199 ? -0.073 7.675 4.811 1.00 91.25 199 LEU A CA 1
ATOM 1674 C C . LEU A 1 199 ? -1.498 7.699 5.371 1.00 91.25 199 LEU A C 1
ATOM 1676 O O . LEU A 1 199 ? -2.247 8.647 5.127 1.00 91.25 199 LEU A O 1
ATOM 1680 N N . LEU A 1 200 ? -1.872 6.694 6.169 1.00 91.75 200 LEU A N 1
ATOM 1681 C CA . LEU A 1 200 ? -3.181 6.645 6.827 1.00 91.75 200 LEU A CA 1
ATOM 1682 C C . LEU A 1 200 ? -3.351 7.774 7.858 1.00 91.75 200 LEU A C 1
ATOM 1684 O O . LEU A 1 200 ? -4.428 8.358 7.953 1.00 91.75 200 LEU A O 1
ATOM 1688 N N . LYS A 1 201 ? -2.299 8.130 8.610 1.00 91.19 201 LYS A N 1
ATOM 1689 C CA . LYS A 1 201 ? -2.331 9.248 9.576 1.00 91.19 201 LYS A CA 1
ATOM 1690 C C . LYS A 1 201 ? -2.407 10.619 8.901 1.00 91.19 201 LYS A C 1
ATOM 1692 O O . LYS A 1 201 ? -2.960 11.550 9.493 1.00 91.19 201 LYS A O 1
ATOM 1697 N N . LYS A 1 202 ? -1.826 10.760 7.707 1.00 88.38 202 LYS A N 1
ATOM 1698 C CA . LYS A 1 202 ? -1.821 11.996 6.906 1.00 88.38 202 LYS A CA 1
ATOM 1699 C C . LYS A 1 202 ? -3.015 12.104 5.955 1.00 88.38 202 LYS A C 1
ATOM 1701 O O . LYS A 1 202 ? -3.173 13.130 5.297 1.00 88.38 202 LYS A O 1
ATOM 1706 N N . PHE A 1 203 ? -3.882 11.092 5.903 1.00 85.44 203 PHE A N 1
ATOM 1707 C CA . PHE A 1 203 ? -5.077 11.127 5.073 1.00 85.44 203 PHE A CA 1
ATOM 1708 C C . PHE A 1 203 ? -5.980 12.314 5.438 1.00 85.44 203 PHE A C 1
ATOM 1710 O O . PHE A 1 203 ? -6.390 12.476 6.588 1.00 85.44 203 PHE A O 1
ATOM 1717 N N . ASN A 1 204 ? -6.337 13.119 4.436 1.00 80.31 204 ASN A N 1
ATOM 1718 C CA . ASN A 1 204 ? -7.271 14.226 4.593 1.00 80.31 204 ASN A CA 1
ATOM 1719 C C . ASN A 1 204 ? -8.423 14.115 3.585 1.00 80.31 204 ASN A C 1
ATOM 1721 O O . ASN A 1 204 ? -8.199 14.135 2.379 1.00 80.31 204 ASN A O 1
ATOM 1725 N N . ASN A 1 205 ? -9.661 14.077 4.084 1.00 73.06 205 ASN A N 1
ATOM 1726 C CA . ASN A 1 205 ? -10.880 13.926 3.281 1.00 73.06 205 ASN A CA 1
ATOM 1727 C C . ASN A 1 205 ? -11.160 15.113 2.333 1.00 73.06 205 ASN A C 1
ATOM 1729 O O . ASN A 1 205 ? -11.978 14.989 1.429 1.00 73.06 205 ASN A O 1
ATOM 1733 N N . THR A 1 206 ? -10.515 16.272 2.531 1.00 68.69 206 THR A N 1
ATOM 1734 C CA . THR A 1 206 ? -10.656 17.421 1.616 1.00 68.69 206 THR A CA 1
ATOM 1735 C C . THR A 1 206 ? -9.640 17.421 0.478 1.00 68.69 206 THR A C 1
ATOM 1737 O O . THR A 1 206 ? -9.855 18.113 -0.507 1.00 68.69 206 THR A O 1
ATOM 1740 N N . ARG A 1 207 ? -8.511 16.716 0.631 1.00 68.44 207 ARG A N 1
ATOM 1741 C CA . ARG A 1 207 ? -7.419 16.696 -0.361 1.00 68.44 207 ARG A CA 1
ATOM 1742 C C . ARG A 1 207 ? -7.310 15.362 -1.088 1.00 68.44 207 ARG A C 1
ATOM 1744 O O . ARG A 1 207 ? -6.932 15.342 -2.247 1.00 68.44 207 ARG A O 1
ATOM 1751 N N . ASN A 1 208 ? -7.675 14.269 -0.425 1.00 75.25 208 ASN A N 1
ATOM 1752 C CA . ASN A 1 208 ? -7.591 12.927 -0.977 1.00 75.25 208 ASN A CA 1
ATOM 1753 C C . ASN A 1 208 ? -8.962 12.440 -1.445 1.00 75.25 208 ASN A C 1
ATOM 1755 O O . ASN A 1 208 ? -9.984 12.681 -0.799 1.00 75.25 208 ASN A O 1
ATOM 1759 N N . SER A 1 209 ? -8.973 11.713 -2.561 1.00 82.88 209 SER A N 1
ATOM 1760 C CA . SER A 1 209 ? -10.184 11.086 -3.085 1.00 82.88 209 SER A CA 1
ATOM 1761 C C . SER A 1 209 ? -10.617 9.896 -2.221 1.00 82.88 209 SER A C 1
ATOM 1763 O O . SER A 1 209 ? -9.822 9.273 -1.510 1.00 82.88 209 SER A O 1
ATOM 1765 N N . LYS A 1 210 ? -11.898 9.525 -2.307 1.00 83.06 210 LYS A N 1
ATOM 1766 C CA . LYS A 1 210 ? -12.398 8.303 -1.651 1.00 83.06 210 LYS A CA 1
ATOM 1767 C C . LYS A 1 210 ? -11.763 7.038 -2.241 1.00 83.06 210 LYS A C 1
ATOM 1769 O O . LYS A 1 210 ? -11.523 6.082 -1.509 1.00 83.06 210 LYS A O 1
ATOM 1774 N N . LEU A 1 211 ? -11.454 7.052 -3.541 1.00 85.00 211 LEU A N 1
ATOM 1775 C CA . LEU A 1 211 ? -10.732 5.961 -4.200 1.00 85.00 211 LEU A CA 1
ATOM 1776 C C . LEU A 1 211 ? -9.323 5.786 -3.633 1.00 85.00 211 LEU A C 1
ATOM 1778 O O . LEU A 1 211 ? -8.903 4.654 -3.422 1.00 85.00 211 LEU A O 1
ATOM 1782 N N . TYR A 1 212 ? -8.624 6.883 -3.324 1.00 89.81 212 TYR A N 1
ATOM 1783 C CA . TYR A 1 212 ? -7.328 6.816 -2.653 1.00 89.81 212 TYR A CA 1
ATOM 1784 C C . TYR A 1 212 ? -7.438 6.106 -1.302 1.00 89.81 212 TYR A C 1
ATOM 1786 O O . TYR A 1 212 ? -6.653 5.209 -1.020 1.00 89.81 212 TYR A O 1
ATOM 1794 N N . ALA A 1 213 ? -8.448 6.438 -0.488 1.00 90.00 213 ALA A N 1
ATOM 1795 C CA . ALA A 1 213 ? -8.682 5.739 0.778 1.00 90.00 213 ALA A CA 1
ATOM 1796 C C . ALA A 1 213 ? -8.965 4.241 0.579 1.00 90.00 213 ALA A C 1
ATOM 1798 O O . ALA A 1 213 ? -8.417 3.421 1.315 1.00 90.00 213 ALA A O 1
ATOM 1799 N N . LYS A 1 214 ? -9.792 3.879 -0.413 1.00 91.19 214 LYS A N 1
ATOM 1800 C CA . LYS A 1 214 ? -10.074 2.477 -0.762 1.00 91.19 214 LYS A CA 1
ATOM 1801 C C . LYS A 1 214 ? -8.787 1.728 -1.116 1.00 91.19 214 LYS A C 1
ATOM 1803 O O . LYS A 1 214 ? -8.484 0.712 -0.493 1.00 91.19 214 LYS A O 1
ATOM 1808 N N . ASP A 1 215 ? -8.009 2.261 -2.056 1.00 92.38 215 ASP A N 1
ATOM 1809 C CA . ASP A 1 215 ? -6.752 1.650 -2.490 1.00 92.38 215 ASP A CA 1
ATOM 1810 C C . ASP A 1 215 ? -5.725 1.588 -1.354 1.00 92.38 215 ASP A C 1
ATOM 1812 O O . ASP A 1 215 ? -5.031 0.583 -1.216 1.00 92.38 215 ASP A O 1
ATOM 1816 N N . LEU A 1 216 ? -5.663 2.602 -0.487 1.00 94.25 216 LEU A N 1
ATOM 1817 C CA . LEU A 1 216 ? -4.769 2.623 0.672 1.00 94.25 216 LEU A CA 1
ATOM 1818 C C . LEU A 1 216 ? -5.122 1.533 1.687 1.00 94.25 216 LEU A C 1
ATOM 1820 O O . LEU A 1 216 ? -4.228 0.856 2.198 1.00 94.25 216 LEU A O 1
ATOM 1824 N N . VAL A 1 217 ? -6.412 1.318 1.955 1.00 93.94 217 VAL A N 1
ATOM 1825 C CA . VAL A 1 217 ? -6.870 0.244 2.845 1.00 93.94 217 VAL A CA 1
ATOM 1826 C C . VAL A 1 217 ? -6.583 -1.132 2.252 1.00 93.94 217 VAL A C 1
ATOM 1828 O O . VAL A 1 217 ? -6.091 -2.008 2.965 1.00 93.94 217 VAL A O 1
ATOM 1831 N N . GLU A 1 218 ? -6.831 -1.327 0.959 1.00 94.12 218 GLU A N 1
ATOM 1832 C CA . GLU A 1 218 ? -6.523 -2.594 0.288 1.00 94.12 218 GLU A CA 1
ATOM 1833 C C . GLU A 1 218 ? -5.015 -2.868 0.269 1.00 94.12 218 GLU A C 1
ATOM 1835 O O . GLU A 1 218 ? -4.590 -3.965 0.626 1.00 94.12 218 GLU A O 1
ATOM 1840 N N . THR A 1 219 ? -4.197 -1.857 -0.031 1.00 94.75 219 THR A N 1
ATOM 1841 C CA . THR A 1 219 ? -2.727 -1.947 0.010 1.00 94.75 219 THR A CA 1
ATOM 1842 C C . THR A 1 219 ? -2.236 -2.292 1.414 1.00 94.75 219 THR A C 1
ATOM 1844 O O . THR A 1 219 ? -1.412 -3.189 1.588 1.00 94.75 219 THR A O 1
ATOM 1847 N N . THR A 1 220 ? -2.799 -1.648 2.441 1.00 94.94 220 THR A N 1
ATOM 1848 C CA . THR A 1 220 ? -2.484 -1.958 3.843 1.00 94.94 220 THR A CA 1
ATOM 1849 C C . THR A 1 220 ? -2.851 -3.395 4.189 1.00 94.94 220 THR A C 1
ATOM 1851 O O . THR A 1 220 ? -2.066 -4.100 4.819 1.00 94.94 220 THR A O 1
ATOM 1854 N N . HIS A 1 221 ? -4.015 -3.870 3.750 1.00 94.38 221 HIS A N 1
ATOM 1855 C CA . HIS A 1 221 ? -4.423 -5.250 3.977 1.00 94.38 221 HIS A CA 1
ATOM 1856 C C . HIS A 1 221 ? -3.470 -6.252 3.309 1.00 94.38 221 HIS A C 1
ATOM 1858 O O . HIS A 1 221 ? -3.065 -7.225 3.947 1.00 94.38 221 HIS A O 1
ATOM 1864 N N . ILE A 1 222 ? -3.081 -6.000 2.055 1.00 93.00 222 ILE A N 1
ATOM 1865 C CA . ILE A 1 222 ? -2.124 -6.817 1.294 1.00 93.00 222 ILE A CA 1
ATOM 1866 C C . ILE A 1 222 ? -0.780 -6.875 2.027 1.00 93.00 222 ILE A C 1
ATOM 1868 O O . ILE A 1 222 ? -0.274 -7.974 2.257 1.00 93.00 222 ILE A O 1
ATOM 1872 N N . TYR A 1 223 ? -0.245 -5.726 2.450 1.00 92.62 223 TYR A N 1
ATOM 1873 C CA . TYR A 1 223 ? 1.028 -5.636 3.169 1.00 92.62 223 TYR A CA 1
ATOM 1874 C C . TYR A 1 223 ? 0.987 -6.378 4.510 1.00 92.62 223 TYR A C 1
ATOM 1876 O O . TYR A 1 223 ? 1.800 -7.268 4.749 1.00 92.62 223 TYR A O 1
ATOM 1884 N N . VAL A 1 224 ? -0.006 -6.093 5.361 1.00 92.19 224 VAL A N 1
ATOM 1885 C CA . VAL A 1 224 ? -0.131 -6.728 6.685 1.00 92.19 224 VAL A CA 1
ATOM 1886 C C . VAL A 1 224 ? -0.332 -8.239 6.563 1.00 92.19 224 VAL A C 1
ATOM 1888 O O . VAL A 1 224 ? 0.257 -8.998 7.330 1.00 92.19 224 VAL A O 1
ATOM 1891 N N . ARG A 1 225 ? -1.121 -8.703 5.583 1.00 91.62 225 ARG A N 1
ATOM 1892 C CA . ARG A 1 225 ? -1.307 -10.139 5.326 1.00 91.62 225 ARG A CA 1
ATOM 1893 C C . ARG A 1 225 ? -0.018 -10.803 4.842 1.00 91.62 225 ARG A C 1
ATOM 1895 O O . ARG A 1 225 ? 0.262 -11.930 5.243 1.00 91.62 225 ARG A O 1
ATOM 1902 N N . ALA A 1 226 ? 0.741 -10.143 3.967 1.00 88.75 226 ALA A N 1
ATOM 1903 C CA . ALA A 1 226 ? 2.021 -10.663 3.490 1.00 88.75 226 ALA A CA 1
ATOM 1904 C C . ALA A 1 226 ? 3.030 -10.776 4.638 1.00 88.75 226 ALA A C 1
ATOM 1906 O O . ALA A 1 226 ? 3.660 -11.817 4.800 1.00 88.75 226 ALA A O 1
ATOM 1907 N N . MET A 1 227 ? 3.098 -9.746 5.478 1.00 87.44 227 MET A N 1
ATOM 1908 C CA . MET A 1 227 ? 3.976 -9.700 6.639 1.00 87.44 227 MET A CA 1
ATOM 1909 C C . MET A 1 227 ? 3.622 -10.765 7.685 1.00 87.44 227 MET A C 1
ATOM 1911 O O . MET A 1 227 ? 4.511 -11.424 8.212 1.00 87.44 227 MET A O 1
ATOM 1915 N N . GLU A 1 228 ? 2.331 -10.992 7.950 1.00 87.56 228 GLU A N 1
ATOM 1916 C CA . GLU A 1 228 ? 1.863 -12.045 8.863 1.00 87.56 228 GLU A CA 1
ATOM 1917 C C . GLU A 1 228 ? 2.267 -13.441 8.370 1.00 87.56 228 GLU A C 1
ATOM 1919 O O . GLU A 1 228 ? 2.811 -14.237 9.134 1.00 87.56 228 GLU A O 1
ATOM 1924 N N . LYS A 1 229 ? 2.065 -13.729 7.076 1.00 86.00 229 LYS A N 1
ATOM 1925 C CA . LYS A 1 229 ? 2.494 -14.998 6.466 1.00 86.00 229 LYS A CA 1
ATOM 1926 C C . LYS A 1 229 ? 4.005 -15.173 6.523 1.00 86.00 229 LYS A C 1
ATOM 1928 O O . LYS A 1 229 ? 4.487 -16.265 6.816 1.00 86.00 229 LYS A O 1
ATOM 1933 N N . TRP A 1 230 ? 4.747 -14.112 6.234 1.00 81.38 230 TRP A N 1
ATOM 1934 C CA . TRP A 1 230 ? 6.200 -14.144 6.250 1.00 81.38 230 TRP A CA 1
ATOM 1935 C C . TRP A 1 230 ? 6.740 -14.374 7.670 1.00 81.38 230 TRP A C 1
ATOM 1937 O O . TRP A 1 230 ? 7.554 -15.275 7.863 1.00 81.38 230 TRP A O 1
ATOM 1947 N N . CYS A 1 231 ? 6.188 -13.687 8.676 1.00 80.38 231 CYS A N 1
ATOM 1948 C CA . CYS A 1 231 ? 6.506 -13.906 10.091 1.00 80.38 231 CYS A CA 1
ATOM 1949 C C . CYS A 1 231 ? 6.158 -15.331 10.557 1.00 80.38 231 CYS A C 1
ATOM 1951 O O . CYS A 1 231 ? 6.890 -15.916 11.347 1.00 80.38 231 CYS A O 1
ATOM 1953 N N . ALA A 1 232 ? 5.066 -15.914 10.051 1.00 80.00 232 ALA A N 1
ATOM 1954 C CA . ALA A 1 232 ? 4.708 -17.302 10.343 1.00 80.00 232 ALA A CA 1
ATOM 1955 C C . ALA A 1 232 ? 5.647 -18.322 9.669 1.00 80.00 232 ALA A C 1
ATOM 1957 O O . ALA A 1 232 ? 5.856 -19.406 10.203 1.00 80.00 232 ALA A O 1
ATOM 1958 N N . THR A 1 233 ? 6.215 -17.988 8.504 1.00 74.12 233 THR A N 1
ATOM 1959 C CA . THR A 1 233 ? 7.051 -18.902 7.702 1.00 74.12 233 THR A CA 1
ATOM 1960 C C . THR A 1 233 ? 8.522 -18.884 8.122 1.00 74.12 233 THR A C 1
ATOM 1962 O O . THR A 1 233 ? 9.196 -19.902 8.015 1.00 74.12 233 THR A O 1
ATOM 1965 N N . GLN A 1 234 ? 9.045 -17.737 8.560 1.00 64.06 234 GLN A N 1
ATOM 1966 C CA . GLN A 1 234 ? 10.459 -17.580 8.931 1.00 64.06 234 GLN A CA 1
ATOM 1967 C C . GLN A 1 234 ? 10.750 -17.907 10.408 1.00 64.06 234 GLN A C 1
ATOM 1969 O O . GLN A 1 234 ? 11.902 -17.848 10.823 1.00 64.06 234 GLN A O 1
ATOM 1974 N N . GLY A 1 235 ? 9.739 -18.266 11.211 1.00 56.44 235 GLY A N 1
ATOM 1975 C CA . GLY A 1 235 ? 9.907 -18.326 12.666 1.00 56.44 235 GLY A CA 1
ATOM 1976 C C . GLY A 1 235 ? 10.239 -16.941 13.232 1.00 56.44 235 GLY A C 1
ATOM 1977 O O . GLY A 1 235 ? 9.973 -15.938 12.578 1.00 56.44 235 GLY A O 1
ATOM 1978 N N . LYS A 1 236 ? 10.780 -16.869 14.456 1.00 48.25 236 LYS A N 1
ATOM 1979 C CA . LYS A 1 236 ? 11.178 -15.616 15.128 1.00 48.25 236 LYS A CA 1
ATOM 1980 C C . LYS A 1 236 ? 12.087 -14.773 14.223 1.00 48.25 236 LYS A C 1
ATOM 1982 O O . LYS A 1 236 ? 13.292 -14.979 14.159 1.00 48.25 236 LYS A O 1
ATOM 1987 N N . VAL A 1 237 ? 11.484 -13.832 13.505 1.00 50.56 237 VAL A N 1
ATOM 1988 C CA . VAL A 1 237 ? 12.162 -12.912 12.596 1.00 50.56 237 VAL A CA 1
ATOM 1989 C C . VAL A 1 237 ? 13.063 -12.006 13.425 1.00 50.56 237 VAL A C 1
ATOM 1991 O O . VAL A 1 237 ? 12.569 -11.333 14.316 1.00 50.56 237 VAL A O 1
ATOM 1994 N N . LEU A 1 238 ? 14.354 -11.934 13.126 1.00 50.66 238 LEU A N 1
ATOM 1995 C CA . LEU A 1 238 ? 15.294 -11.027 13.788 1.00 50.66 238 LEU A CA 1
ATOM 1996 C C . LEU A 1 238 ? 15.392 -9.717 12.996 1.00 50.66 238 LEU A C 1
ATOM 1998 O O . LEU A 1 238 ? 15.972 -9.687 11.919 1.00 50.66 238 LEU A O 1
ATOM 2002 N N . VAL A 1 239 ? 14.773 -8.638 13.475 1.00 53.56 239 VAL A N 1
ATOM 2003 C CA . VAL A 1 239 ? 14.858 -7.298 12.871 1.00 53.56 239 VAL A CA 1
ATOM 2004 C C . VAL A 1 239 ? 16.105 -6.592 13.351 1.00 53.56 239 VAL A C 1
ATOM 2006 O O . VAL A 1 239 ? 16.282 -6.358 14.544 1.00 53.56 239 VAL A O 1
ATOM 2009 N N . GLN A 1 240 ? 16.906 -6.137 12.399 1.00 47.62 240 GLN A N 1
ATOM 2010 C CA . GLN A 1 240 ? 17.952 -5.163 12.655 1.00 47.62 240 GLN A CA 1
ATOM 2011 C C . GLN A 1 240 ? 17.292 -3.820 12.979 1.00 47.62 240 GLN A C 1
ATOM 2013 O O . GLN A 1 240 ? 16.720 -3.152 12.116 1.00 47.62 240 GLN A O 1
ATOM 2018 N N . ARG A 1 241 ? 17.303 -3.440 14.257 1.00 47.72 241 ARG A N 1
ATOM 2019 C CA . ARG A 1 241 ? 16.964 -2.076 14.667 1.00 47.72 241 ARG A CA 1
ATOM 2020 C C . ARG A 1 241 ? 18.257 -1.293 14.801 1.00 47.72 241 ARG A C 1
ATOM 2022 O O . ARG A 1 241 ? 19.088 -1.627 15.640 1.00 47.72 241 ARG A O 1
ATOM 2029 N N . LYS A 1 242 ? 18.376 -0.213 14.030 1.00 44.28 242 LYS A N 1
ATOM 2030 C CA . LYS A 1 242 ? 19.377 0.823 14.275 1.00 44.28 242 LYS A CA 1
ATOM 2031 C C . LYS A 1 242 ? 19.002 1.530 15.576 1.00 44.28 242 LYS A C 1
ATOM 2033 O O . LYS A 1 242 ? 18.009 2.254 15.641 1.00 44.28 242 LYS A O 1
ATOM 2038 N N . ARG A 1 243 ? 19.722 1.239 16.658 1.00 41.16 243 ARG A N 1
ATOM 2039 C CA . ARG A 1 243 ? 19.619 1.986 17.914 1.00 41.16 243 ARG A CA 1
ATOM 2040 C C . ARG A 1 243 ? 20.825 2.906 18.007 1.00 41.16 243 ARG A C 1
ATOM 2042 O O . ARG A 1 243 ? 21.948 2.417 17.994 1.00 41.16 243 ARG A O 1
ATOM 2049 N N . LYS A 1 244 ? 20.577 4.202 18.211 1.00 37.81 244 LYS A N 1
ATOM 2050 C CA . LYS A 1 244 ? 21.578 5.109 18.778 1.00 37.81 244 LYS A CA 1
ATOM 2051 C C . LYS A 1 244 ? 21.814 4.674 20.221 1.00 37.81 244 LYS A C 1
ATOM 2053 O O . LYS A 1 244 ? 20.978 4.914 21.094 1.00 37.81 244 LYS A O 1
ATOM 2058 N N . VAL A 1 245 ? 22.882 3.922 20.458 1.00 38.97 245 VAL A N 1
ATOM 2059 C CA . VAL A 1 245 ? 23.306 3.582 21.814 1.00 38.97 245 VAL A CA 1
ATOM 2060 C C . VAL A 1 245 ? 24.284 4.661 22.252 1.00 38.97 245 VAL A C 1
ATOM 2062 O O . VAL A 1 245 ? 25.435 4.651 21.839 1.00 38.97 245 VAL A O 1
ATOM 2065 N N . VAL A 1 246 ? 23.841 5.565 23.125 1.00 39.72 246 VAL A N 1
ATOM 2066 C CA . VAL A 1 246 ? 24.758 6.432 23.873 1.00 39.72 246 VAL A CA 1
ATOM 2067 C C . VAL A 1 246 ? 25.457 5.549 24.907 1.00 39.72 246 VAL A C 1
ATOM 2069 O O . VAL A 1 246 ? 24.942 5.312 26.003 1.00 39.72 246 VAL A O 1
ATOM 2072 N N . LYS A 1 247 ? 26.607 4.974 24.546 1.00 35.88 247 LYS A N 1
ATOM 2073 C CA . LYS A 1 247 ? 27.475 4.305 25.517 1.00 35.88 247 LYS A CA 1
ATOM 2074 C C . LYS A 1 247 ? 28.229 5.381 26.295 1.00 35.88 247 LYS A C 1
ATOM 2076 O O . LYS A 1 247 ? 29.246 5.880 25.834 1.00 35.88 247 LYS A O 1
ATOM 2081 N N . ARG A 1 248 ? 27.804 5.665 27.529 1.00 39.19 248 ARG A N 1
ATOM 2082 C CA . ARG A 1 248 ? 28.749 6.163 28.539 1.00 39.19 248 ARG A CA 1
ATOM 2083 C C . ARG A 1 248 ? 29.732 5.030 28.827 1.00 39.19 248 ARG A C 1
ATOM 2085 O O . ARG A 1 248 ? 29.343 4.027 29.429 1.00 39.19 248 ARG A O 1
ATOM 2092 N N . ARG A 1 249 ? 30.978 5.152 28.360 1.00 36.12 249 ARG A N 1
ATOM 2093 C CA . ARG A 1 249 ? 32.051 4.211 28.707 1.00 36.12 249 ARG A CA 1
ATOM 2094 C C . ARG A 1 249 ? 32.252 4.246 30.229 1.00 36.12 249 ARG A C 1
ATOM 2096 O O . ARG A 1 249 ? 32.733 5.231 30.775 1.00 36.12 249 ARG A O 1
ATOM 2103 N N . LYS A 1 250 ? 31.855 3.170 30.916 1.00 34.50 250 LYS A N 1
ATOM 2104 C CA . LYS A 1 250 ? 32.427 2.787 32.213 1.00 34.50 250 LYS A CA 1
ATOM 2105 C C . LYS A 1 250 ? 33.657 1.935 31.922 1.00 34.50 250 LYS A C 1
ATOM 2107 O O . LYS A 1 250 ? 33.563 0.981 31.152 1.00 34.50 250 LYS A O 1
ATOM 2112 N N . ALA A 1 251 ? 34.781 2.311 32.521 1.00 35.94 251 ALA A N 1
ATOM 2113 C CA . ALA A 1 251 ? 36.048 1.606 32.414 1.00 35.94 251 ALA A CA 1
ATOM 2114 C C . ALA A 1 251 ? 35.940 0.189 33.000 1.00 35.94 251 ALA A C 1
ATOM 2116 O O . ALA A 1 251 ? 35.530 0.032 34.150 1.00 35.94 251 ALA A O 1
ATOM 2117 N N . ALA A 1 252 ? 36.308 -0.823 32.207 1.00 29.16 252 ALA A N 1
ATOM 2118 C CA . ALA A 1 252 ? 36.678 -2.155 32.685 1.00 29.16 252 ALA A CA 1
ATOM 2119 C C . ALA A 1 252 ? 37.474 -2.933 31.609 1.00 29.16 252 ALA A C 1
ATOM 2121 O O . ALA A 1 252 ? 36.911 -3.414 30.630 1.00 29.16 252 ALA A O 1
ATOM 2122 N N . ASN A 1 253 ? 38.789 -2.970 31.830 1.00 28.72 253 ASN A N 1
ATOM 2123 C CA . ASN A 1 253 ? 39.837 -3.967 31.549 1.00 28.72 253 ASN A CA 1
ATOM 2124 C C . ASN A 1 253 ? 39.661 -5.155 30.558 1.00 28.72 253 ASN A C 1
ATOM 2126 O O . ASN A 1 253 ? 38.911 -6.088 30.835 1.00 28.72 253 ASN A O 1
ATOM 2130 N N . THR A 1 254 ? 40.556 -5.119 29.541 1.00 29.08 254 THR A N 1
ATOM 2131 C CA . THR A 1 254 ? 41.425 -6.165 28.901 1.00 29.08 254 THR A CA 1
ATOM 2132 C C . THR A 1 254 ? 40.831 -7.373 28.130 1.00 29.08 254 THR A C 1
ATOM 2134 O O . THR A 1 254 ? 39.708 -7.765 28.434 1.00 29.08 254 THR A O 1
ATOM 2137 N N . PRO A 1 255 ? 41.566 -8.036 27.175 1.00 35.06 255 PRO A N 1
ATOM 2138 C CA . PRO A 1 255 ? 42.975 -7.856 26.723 1.00 35.06 255 PRO A CA 1
ATOM 2139 C C . PRO A 1 255 ? 43.287 -7.824 25.184 1.00 35.06 255 PRO A C 1
ATOM 2141 O O . PRO A 1 255 ? 42.634 -8.491 24.391 1.00 35.06 255 PRO A O 1
ATOM 2144 N N . ILE A 1 256 ? 44.338 -7.053 24.826 1.00 32.50 256 ILE A N 1
ATOM 2145 C CA . ILE A 1 256 ? 45.538 -7.294 23.956 1.00 32.50 256 ILE A CA 1
ATOM 2146 C C . ILE A 1 256 ? 45.387 -8.238 22.735 1.00 32.50 256 ILE A C 1
ATOM 2148 O O . ILE A 1 256 ? 45.079 -9.414 22.898 1.00 32.50 256 ILE A O 1
ATOM 2152 N N . SER A 1 257 ? 45.663 -7.830 21.484 1.00 26.89 257 SER A N 1
ATOM 2153 C CA . SER A 1 257 ? 46.989 -7.628 20.819 1.00 26.89 257 SER A CA 1
ATOM 2154 C C . SER A 1 257 ? 46.729 -7.033 19.407 1.00 26.89 257 SER A C 1
ATOM 2156 O O . SER A 1 257 ? 45.683 -7.334 18.843 1.00 26.89 257 SER A O 1
ATOM 2158 N N . THR A 1 258 ? 47.517 -6.137 18.795 1.00 27.41 258 THR A N 1
ATOM 2159 C CA . THR A 1 258 ? 48.961 -6.157 18.464 1.00 27.41 258 THR A CA 1
ATOM 2160 C C . THR A 1 258 ? 49.558 -4.737 18.356 1.00 27.41 258 THR A C 1
ATOM 2162 O O . THR A 1 258 ? 48.838 -3.764 18.160 1.00 27.41 258 THR A O 1
ATOM 2165 N N . GLU A 1 259 ? 50.881 -4.667 18.493 1.00 26.22 259 GLU A N 1
ATOM 2166 C CA . GLU A 1 259 ? 51.738 -3.538 18.881 1.00 26.22 259 GLU A CA 1
ATOM 2167 C C . GLU A 1 259 ? 52.131 -2.548 17.764 1.00 26.22 259 GLU A C 1
ATOM 2169 O O . GLU A 1 259 ? 52.491 -2.963 16.666 1.00 26.22 259 GLU A O 1
ATOM 2174 N N . THR A 1 260 ? 52.205 -1.259 18.127 1.00 27.34 260 THR A N 1
ATOM 2175 C CA . THR A 1 260 ? 53.322 -0.332 17.827 1.00 27.34 260 THR A CA 1
ATOM 2176 C C . THR A 1 260 ? 53.465 0.641 19.017 1.00 27.34 260 THR A C 1
ATOM 2178 O O . THR A 1 260 ? 52.438 1.000 19.600 1.00 27.34 260 THR A O 1
ATOM 2181 N N . PRO A 1 261 ? 54.684 1.032 19.444 1.00 33.00 261 PRO A N 1
ATOM 2182 C CA . PRO A 1 261 ? 54.923 1.630 20.760 1.00 33.00 261 PRO A CA 1
ATOM 2183 C C . PRO A 1 261 ? 54.672 3.145 20.781 1.00 33.00 261 PRO A C 1
ATOM 2185 O O . PRO A 1 261 ? 55.314 3.893 20.049 1.00 33.00 261 PRO A O 1
ATOM 2188 N N . GLN A 1 262 ? 53.781 3.594 21.666 1.00 32.12 262 GLN A N 1
ATOM 2189 C CA . GLN A 1 262 ? 53.659 4.998 22.069 1.00 32.12 262 GLN A CA 1
ATOM 2190 C C . GLN A 1 262 ? 54.880 5.354 22.932 1.00 32.12 262 GLN A C 1
ATOM 2192 O O . GLN A 1 262 ? 54.999 4.826 24.035 1.00 32.12 262 GLN A O 1
ATOM 2197 N N . HIS A 1 263 ? 55.793 6.192 22.432 1.00 43.38 263 HIS A N 1
ATOM 2198 C CA . HIS A 1 263 ? 56.805 6.835 23.280 1.00 43.38 263 HIS A CA 1
ATOM 2199 C C . HIS A 1 263 ? 56.121 7.960 24.063 1.00 43.38 263 HIS A C 1
ATOM 2201 O O . HIS A 1 263 ? 55.415 8.784 23.483 1.00 43.38 263 HIS A O 1
ATOM 2207 N N . SER A 1 264 ? 56.281 7.974 25.381 1.00 44.38 264 SER A N 1
ATOM 2208 C CA . SER A 1 264 ? 55.813 9.059 26.248 1.00 44.38 264 SER A CA 1
ATOM 2209 C C . SER A 1 264 ? 56.624 10.335 25.995 1.00 44.38 264 SER A C 1
ATOM 2211 O O . SER A 1 264 ? 57.825 10.249 25.760 1.00 44.38 264 SER A O 1
ATOM 2213 N N . GLN A 1 265 ? 55.993 11.514 26.084 1.00 49.09 265 GLN A N 1
ATOM 2214 C CA . GLN A 1 265 ? 56.649 12.832 25.944 1.00 49.09 265 GLN A CA 1
ATOM 2215 C C . GLN A 1 265 ? 57.949 12.962 26.766 1.00 49.09 265 GLN A C 1
ATOM 2217 O O . GLN A 1 265 ? 58.897 13.590 26.310 1.00 49.09 265 GLN A O 1
ATOM 2222 N N . GLU A 1 266 ? 58.035 12.289 27.916 1.00 54.69 266 GLU A N 1
ATOM 2223 C CA . GLU A 1 266 ? 59.232 12.249 28.769 1.00 54.69 266 GLU A CA 1
ATOM 2224 C C . GLU A 1 266 ? 60.444 11.555 28.097 1.00 54.69 266 GLU A C 1
ATOM 2226 O O . GLU A 1 266 ? 61.577 11.996 28.264 1.00 54.69 266 GLU A O 1
ATOM 2231 N N . GLU A 1 267 ? 60.233 10.528 27.263 1.00 56.66 267 GLU A N 1
ATOM 2232 C CA . GLU A 1 267 ? 61.314 9.843 26.523 1.00 56.66 267 GLU A CA 1
ATOM 2233 C C . GLU A 1 267 ? 61.795 10.656 25.307 1.00 56.66 267 GLU A C 1
ATOM 2235 O O . GLU A 1 267 ? 62.932 10.509 24.855 1.00 56.66 267 GLU A O 1
ATOM 2240 N N . LEU A 1 268 ? 60.927 11.508 24.752 1.00 54.94 268 LEU A N 1
ATOM 2241 C CA . LEU A 1 268 ? 61.265 12.431 23.664 1.00 54.94 268 LEU A CA 1
ATOM 2242 C C . LEU A 1 268 ? 62.116 13.596 24.174 1.00 54.94 268 LEU A C 1
ATOM 2244 O O . LEU A 1 268 ? 63.072 13.986 23.507 1.00 54.94 268 LEU A O 1
ATOM 2248 N N . GLU A 1 269 ? 61.828 14.093 25.377 1.00 60.44 269 GLU A N 1
ATOM 2249 C CA . GLU A 1 269 ? 62.647 15.107 26.047 1.00 60.44 269 GLU A CA 1
ATOM 2250 C C . GLU A 1 269 ? 64.032 14.565 26.437 1.00 60.44 269 GLU A C 1
ATOM 2252 O O . GLU A 1 269 ? 65.033 15.256 26.247 1.00 60.44 269 GLU A O 1
ATOM 2257 N N . GLU A 1 270 ? 64.133 13.308 26.889 1.00 62.81 270 GLU A N 1
ATOM 2258 C CA . GLU A 1 270 ? 65.432 12.658 27.135 1.00 62.81 270 GLU A CA 1
ATOM 2259 C C . GLU A 1 270 ? 66.256 12.479 25.850 1.00 62.81 270 GLU A C 1
ATOM 2261 O O . GLU A 1 270 ? 67.461 12.734 25.850 1.00 62.81 270 GLU A O 1
ATOM 2266 N N . LYS A 1 271 ? 65.620 12.095 24.734 1.00 61.12 271 LYS A N 1
ATOM 2267 C CA . LYS A 1 271 ? 66.293 11.990 23.426 1.00 61.12 271 LYS A CA 1
ATOM 2268 C C . LYS A 1 271 ? 66.699 13.352 22.868 1.00 61.12 271 LYS A C 1
ATOM 2270 O O . LYS A 1 271 ? 67.767 13.458 22.269 1.00 61.12 271 LYS A O 1
ATOM 2275 N N . TRP A 1 272 ? 65.894 14.391 23.095 1.00 66.75 272 TRP A N 1
ATOM 2276 C CA . TRP A 1 272 ? 66.241 15.758 22.716 1.00 66.75 272 TRP A CA 1
ATOM 2277 C C . TRP A 1 272 ? 67.459 16.272 23.485 1.00 66.75 272 TRP A C 1
ATOM 2279 O O . TRP A 1 272 ? 68.315 16.895 22.877 1.00 66.75 272 TRP A O 1
ATOM 2289 N N . ASN A 1 273 ? 67.589 15.965 24.779 1.00 62.88 273 ASN A N 1
ATOM 2290 C CA . ASN A 1 273 ? 68.746 16.393 25.578 1.00 62.88 273 ASN A CA 1
ATOM 2291 C C . ASN A 1 273 ? 70.074 15.761 25.116 1.00 62.88 273 ASN A C 1
ATOM 2293 O O . ASN A 1 273 ? 71.134 16.333 25.335 1.00 62.88 273 ASN A O 1
ATOM 2297 N N . ILE A 1 274 ? 70.030 14.586 24.481 1.00 65.75 274 ILE A N 1
ATOM 2298 C CA . ILE A 1 274 ? 71.215 13.950 23.882 1.00 65.75 274 ILE A CA 1
ATOM 2299 C C . ILE A 1 274 ? 71.530 14.591 22.523 1.00 65.75 274 ILE A C 1
ATOM 2301 O O . ILE A 1 274 ? 72.682 14.886 22.222 1.00 65.75 274 ILE A O 1
ATOM 2305 N N . LEU A 1 275 ? 70.497 14.840 21.714 1.00 61.00 275 LEU A N 1
ATOM 2306 C CA . LEU A 1 275 ? 70.632 15.460 20.394 1.00 61.00 275 LEU A CA 1
ATOM 2307 C C . LEU A 1 275 ? 70.962 16.959 20.472 1.00 61.00 275 LEU A C 1
ATOM 2309 O O . LEU A 1 275 ? 71.572 17.487 19.548 1.00 61.00 275 LEU A O 1
ATOM 2313 N N . SER A 1 276 ? 70.592 17.649 21.554 1.00 60.12 276 SER A N 1
ATOM 2314 C CA . SER A 1 276 ? 70.850 19.078 21.746 1.00 60.12 276 SER A CA 1
ATOM 2315 C C . SER A 1 276 ? 72.330 19.394 21.864 1.00 60.12 276 SER A C 1
ATOM 2317 O O . SER A 1 276 ? 72.768 20.405 21.320 1.00 60.12 276 SER A O 1
ATOM 2319 N N . ASP A 1 277 ? 73.088 18.528 22.539 1.00 64.44 277 ASP A N 1
ATOM 2320 C CA . ASP A 1 277 ? 74.532 18.695 22.699 1.00 64.44 277 ASP A CA 1
ATOM 2321 C C . ASP A 1 277 ? 75.233 18.510 21.339 1.00 64.44 277 ASP A C 1
ATOM 2323 O O . ASP A 1 277 ? 76.039 19.346 20.939 1.00 64.44 277 ASP A O 1
ATOM 2327 N N . GLU A 1 278 ? 74.830 17.500 20.554 1.00 62.66 278 GLU A N 1
ATOM 2328 C CA . GLU A 1 278 ? 75.357 17.269 19.198 1.00 62.66 278 GLU A CA 1
ATOM 2329 C C . GLU A 1 278 ? 74.957 18.370 18.199 1.00 62.66 278 GLU A C 1
ATOM 2331 O O . GLU A 1 278 ? 75.765 18.765 17.359 1.00 62.66 278 GLU A O 1
ATOM 2336 N N . LEU A 1 279 ? 73.724 18.885 18.279 1.00 62.69 279 LEU A N 1
ATOM 2337 C CA . LEU A 1 279 ? 73.229 19.971 17.424 1.00 62.69 279 LEU A CA 1
ATOM 2338 C C . LEU A 1 279 ? 73.884 21.315 17.764 1.00 62.69 279 LEU A C 1
ATOM 2340 O O . LEU A 1 279 ? 74.181 22.083 16.850 1.00 62.69 279 LEU A O 1
ATOM 2344 N N . SER A 1 280 ? 74.138 21.593 19.047 1.00 62.75 280 SER A N 1
ATOM 2345 C CA . SER A 1 280 ? 74.814 22.818 19.490 1.00 62.75 280 SER A CA 1
ATOM 2346 C C . SER A 1 280 ? 76.292 22.839 19.082 1.00 62.75 280 SER A C 1
ATOM 2348 O O . SER A 1 280 ? 76.783 23.890 18.667 1.00 62.75 280 SER A O 1
ATOM 2350 N N . ASP A 1 281 ? 76.981 21.693 19.135 1.00 65.88 281 ASP A N 1
ATOM 2351 C CA . ASP A 1 281 ? 78.364 21.562 18.656 1.00 65.88 281 ASP A CA 1
ATOM 2352 C C . ASP A 1 281 ? 78.444 21.725 17.123 1.00 65.88 281 ASP A C 1
ATOM 2354 O O . ASP A 1 281 ? 79.297 22.449 16.607 1.00 65.88 281 ASP A O 1
ATOM 2358 N N . LEU A 1 282 ? 77.504 21.134 16.372 1.00 59.69 282 LEU A N 1
ATOM 2359 C CA . LEU A 1 282 ? 77.452 21.247 14.905 1.00 59.69 282 LEU A CA 1
ATOM 2360 C C . LEU A 1 282 ? 77.068 22.647 14.402 1.00 59.69 282 LEU A C 1
ATOM 2362 O O . LEU A 1 282 ? 77.536 23.069 13.344 1.00 59.69 282 LEU A O 1
ATOM 2366 N N . LEU A 1 283 ? 76.225 23.374 15.137 1.00 59.97 283 LEU A N 1
ATOM 2367 C CA . LEU A 1 283 ? 75.832 24.743 14.790 1.00 59.97 283 LEU A CA 1
ATOM 2368 C C . LEU A 1 283 ? 76.962 25.761 15.018 1.00 59.97 283 LEU A C 1
ATOM 2370 O O . LEU A 1 283 ? 76.976 26.787 14.337 1.00 59.97 283 LEU A O 1
ATOM 2374 N N . GLN A 1 284 ? 77.916 25.484 15.918 1.00 57.78 284 GLN A N 1
ATOM 2375 C CA . GLN A 1 284 ? 79.103 26.328 16.119 1.00 57.78 284 GLN A CA 1
ATOM 2376 C C . GLN A 1 284 ? 80.222 26.073 15.094 1.00 57.78 284 GLN A C 1
ATOM 2378 O O . GLN A 1 284 ? 80.933 27.018 14.755 1.00 57.78 284 GLN A O 1
ATOM 2383 N N . ASP A 1 285 ? 80.369 24.844 14.581 1.00 53.84 285 ASP A N 1
ATOM 2384 C CA . ASP A 1 285 ? 81.504 24.457 13.717 1.00 53.84 285 ASP A CA 1
ATOM 2385 C C . ASP A 1 285 ? 81.212 24.501 12.197 1.00 53.84 285 ASP A C 1
ATOM 2387 O O . ASP A 1 285 ? 82.138 24.492 11.383 1.00 53.84 285 ASP A O 1
ATOM 2391 N N . VAL A 1 286 ? 79.948 24.576 11.758 1.00 50.16 286 VAL A N 1
ATOM 2392 C CA . VAL A 1 286 ? 79.590 24.468 10.326 1.00 50.16 286 VAL A CA 1
ATOM 2393 C C . VAL A 1 286 ? 79.231 25.824 9.711 1.00 50.16 286 VAL A C 1
ATOM 2395 O O . VAL A 1 286 ? 78.074 26.120 9.398 1.00 50.16 286 VAL A O 1
ATOM 2398 N N . GLN A 1 287 ? 80.265 26.637 9.478 1.00 47.44 287 GLN A N 1
ATOM 2399 C CA . GLN A 1 287 ? 80.197 27.791 8.570 1.00 47.44 287 GLN A CA 1
ATOM 2400 C C . GLN A 1 287 ? 80.427 27.392 7.091 1.00 47.44 287 GLN A C 1
ATOM 2402 O O . GLN A 1 287 ? 80.139 28.185 6.202 1.00 47.44 287 GLN A O 1
ATOM 2407 N N . GLU A 1 288 ? 80.884 26.171 6.782 1.00 49.19 288 GLU A N 1
ATOM 2408 C CA . GLU A 1 288 ? 81.148 25.739 5.396 1.00 49.19 288 GLU A CA 1
ATOM 2409 C C . GLU A 1 288 ? 80.962 24.222 5.188 1.00 49.19 288 GLU A C 1
ATOM 2411 O O . GLU A 1 288 ? 81.941 23.487 5.174 1.00 49.19 288 GLU A O 1
ATOM 2416 N N . VAL A 1 289 ? 79.733 23.738 4.955 1.00 41.59 289 VAL A N 1
ATOM 2417 C CA . VAL A 1 289 ? 79.492 22.550 4.101 1.00 41.59 289 VAL A CA 1
ATOM 2418 C C . VAL A 1 289 ? 78.119 22.686 3.430 1.00 41.59 289 VAL A C 1
ATOM 2420 O O . VAL A 1 289 ? 77.097 22.258 3.963 1.00 41.59 289 VAL A O 1
ATOM 2423 N N . VAL A 1 290 ? 78.095 23.272 2.232 1.00 49.75 290 VAL A N 1
ATOM 2424 C CA . VAL A 1 290 ? 77.000 23.070 1.274 1.00 49.75 290 VAL A CA 1
ATOM 2425 C C . VAL A 1 290 ? 77.179 21.653 0.730 1.00 49.75 290 VAL A C 1
ATOM 2427 O O . VAL A 1 290 ? 78.170 21.368 0.059 1.00 49.75 290 VAL A O 1
ATOM 2430 N N . SER A 1 291 ? 76.274 20.738 1.081 1.00 41.44 291 SER A N 1
ATOM 2431 C CA . SER A 1 291 ? 76.172 19.449 0.392 1.00 41.44 291 SER A CA 1
ATOM 2432 C C . SER A 1 291 ? 75.074 19.569 -0.663 1.00 41.44 291 SER A C 1
ATOM 2434 O O . SER A 1 291 ? 73.910 19.796 -0.355 1.00 41.44 291 SER A O 1
ATOM 2436 N N . ASP A 1 292 ? 75.514 19.483 -1.913 1.00 48.22 292 ASP A N 1
ATOM 2437 C CA . ASP A 1 292 ? 74.885 19.978 -3.145 1.00 48.22 292 ASP A CA 1
ATOM 2438 C C . ASP A 1 292 ? 73.710 19.126 -3.679 1.00 48.22 292 ASP A C 1
ATOM 2440 O O . ASP A 1 292 ? 73.381 19.205 -4.856 1.00 48.22 292 ASP A O 1
ATOM 2444 N N . ASP A 1 293 ? 73.075 18.288 -2.852 1.00 47.81 293 ASP A N 1
ATOM 2445 C CA . ASP A 1 293 ? 72.197 17.209 -3.351 1.00 47.81 293 ASP A CA 1
ATOM 2446 C C . ASP A 1 293 ? 70.814 17.127 -2.685 1.00 47.81 293 ASP A C 1
ATOM 2448 O O . ASP A 1 293 ? 70.163 16.080 -2.706 1.00 47.81 293 ASP A O 1
ATOM 2452 N N . VAL A 1 294 ? 70.313 18.224 -2.111 1.00 54.03 294 VAL A N 1
ATOM 2453 C CA . VAL A 1 294 ? 68.945 18.244 -1.574 1.00 54.03 294 VAL A CA 1
ATOM 2454 C C . VAL A 1 294 ? 68.208 19.497 -2.023 1.00 54.03 294 VAL A C 1
ATOM 2456 O O . VAL A 1 294 ? 68.352 20.569 -1.447 1.00 54.03 294 VAL A O 1
ATOM 2459 N N . THR A 1 295 ? 67.400 19.350 -3.073 1.00 53.16 295 THR A N 1
ATOM 2460 C CA . THR A 1 295 ? 66.446 20.376 -3.504 1.00 53.16 295 THR A CA 1
ATOM 2461 C C . THR A 1 295 ? 65.103 20.109 -2.818 1.00 53.16 295 THR A C 1
ATOM 2463 O O . THR A 1 295 ? 64.489 19.075 -3.071 1.00 53.16 295 THR A O 1
ATOM 2466 N N . PRO A 1 296 ? 64.616 21.003 -1.939 1.00 54.09 296 PRO A N 1
ATOM 2467 C CA . PRO A 1 296 ? 63.349 20.801 -1.230 1.00 54.09 296 PRO A CA 1
ATOM 2468 C C . PRO A 1 296 ? 62.112 21.000 -2.116 1.00 54.09 296 PRO A C 1
ATOM 2470 O O . PRO A 1 296 ? 60.992 20.811 -1.653 1.00 54.09 296 PRO A O 1
ATOM 2473 N N . PHE A 1 297 ? 62.296 21.430 -3.368 1.00 48.91 297 PHE A N 1
ATOM 2474 C CA . PHE A 1 297 ? 61.226 21.886 -4.247 1.00 48.91 297 PHE A CA 1
ATOM 2475 C C . PHE A 1 297 ? 61.340 21.269 -5.639 1.00 48.91 297 PHE A C 1
ATOM 2477 O O . PHE A 1 297 ? 62.343 21.450 -6.332 1.00 48.91 297 PHE A O 1
ATOM 2484 N N . ASP A 1 298 ? 60.278 20.577 -6.052 1.00 57.16 298 ASP A N 1
ATOM 2485 C CA . ASP A 1 298 ? 60.156 19.964 -7.371 1.00 57.16 298 ASP A CA 1
ATOM 2486 C C . ASP A 1 298 ? 59.180 20.775 -8.233 1.00 57.16 298 ASP A C 1
ATOM 2488 O O . ASP A 1 298 ? 57.956 20.639 -8.149 1.00 57.16 298 ASP A O 1
ATOM 2492 N N . ALA A 1 299 ? 59.742 21.618 -9.102 1.00 52.69 299 ALA A N 1
ATOM 2493 C CA . ALA A 1 299 ? 58.988 22.480 -10.011 1.00 52.69 299 ALA A CA 1
ATOM 2494 C C . ALA A 1 299 ? 58.195 21.715 -11.094 1.00 52.69 299 ALA A C 1
ATOM 2496 O O . ALA A 1 299 ? 57.470 22.343 -11.868 1.00 52.69 299 ALA A O 1
ATOM 2497 N N . THR A 1 300 ? 58.341 20.387 -11.189 1.00 47.00 300 THR A N 1
ATOM 2498 C CA . THR A 1 300 ? 57.604 19.541 -12.145 1.00 47.00 300 THR A CA 1
ATOM 2499 C C . THR A 1 300 ? 56.435 18.770 -11.528 1.00 47.00 300 THR A C 1
ATOM 2501 O O . THR A 1 300 ? 55.697 18.103 -12.253 1.00 47.00 300 THR A O 1
ATOM 2504 N N . SER A 1 301 ? 56.227 18.895 -10.215 1.00 51.50 301 SER A N 1
ATOM 2505 C CA . SER A 1 301 ? 55.136 18.253 -9.480 1.00 51.50 301 SER A CA 1
ATOM 2506 C C . SER A 1 301 ? 53.815 19.035 -9.594 1.00 51.50 301 SER A C 1
ATOM 2508 O O . SER A 1 301 ? 53.791 20.258 -9.482 1.00 51.50 301 SER A O 1
ATOM 2510 N N . GLU A 1 302 ? 52.692 18.330 -9.794 1.00 44.09 302 GLU A N 1
ATOM 2511 C CA . GLU A 1 302 ? 51.330 18.908 -9.857 1.00 44.09 302 GLU A CA 1
ATOM 2512 C C . GLU A 1 302 ? 50.736 19.236 -8.466 1.00 44.09 302 GLU A C 1
ATOM 2514 O O . GLU A 1 302 ? 49.586 19.666 -8.362 1.00 44.09 302 GLU A O 1
ATOM 2519 N N . VAL A 1 303 ? 51.506 19.013 -7.394 1.00 55.56 303 VAL A N 1
ATOM 2520 C CA . VAL A 1 303 ? 51.102 19.200 -5.990 1.00 55.56 303 VAL A CA 1
ATOM 2521 C C . VAL A 1 303 ? 51.240 20.669 -5.585 1.00 55.56 303 VAL A C 1
ATOM 2523 O O . VAL A 1 303 ? 52.191 21.343 -5.985 1.00 55.56 303 VAL A O 1
ATOM 2526 N N . SER A 1 304 ? 50.288 21.172 -4.794 1.00 59.44 304 SER A N 1
ATOM 2527 C CA . SER A 1 304 ? 50.254 22.581 -4.392 1.00 59.44 304 SER A CA 1
ATOM 2528 C C . SER A 1 304 ? 51.497 22.978 -3.580 1.00 59.44 304 SER A C 1
ATOM 2530 O O . SER A 1 304 ? 52.079 22.167 -2.860 1.00 59.44 304 SER A O 1
ATOM 2532 N N . ILE A 1 305 ? 51.912 24.245 -3.687 1.00 58.00 305 ILE A N 1
ATOM 2533 C CA . ILE A 1 305 ? 53.109 24.774 -3.004 1.00 58.00 305 ILE A CA 1
ATOM 2534 C C . ILE A 1 305 ? 53.024 24.561 -1.481 1.00 58.00 305 ILE A C 1
ATOM 2536 O O . ILE A 1 305 ? 54.042 24.315 -0.840 1.00 58.00 305 ILE A O 1
ATOM 2540 N N . ASP A 1 306 ? 51.821 24.596 -0.907 1.00 60.53 306 ASP A N 1
ATOM 2541 C CA . ASP A 1 306 ? 51.605 24.435 0.534 1.00 60.53 306 ASP A CA 1
ATOM 2542 C C . ASP A 1 306 ? 51.710 22.969 0.999 1.00 60.53 306 ASP A C 1
ATOM 2544 O O . ASP A 1 306 ? 52.195 22.692 2.096 1.00 60.53 306 ASP A O 1
ATOM 2548 N N . GLU A 1 307 ? 51.351 22.005 0.148 1.00 61.28 307 GLU A N 1
ATOM 2549 C CA . GLU A 1 307 ? 51.517 20.572 0.432 1.00 61.28 307 GLU A CA 1
ATOM 2550 C C . GLU A 1 307 ? 52.988 20.136 0.349 1.00 61.28 307 GLU A C 1
ATOM 2552 O O . GLU A 1 307 ? 53.443 19.359 1.191 1.00 61.28 307 GLU A O 1
ATOM 2557 N N . GLN A 1 308 ? 53.759 20.692 -0.593 1.00 61.84 308 GLN A N 1
ATOM 2558 C CA . GLN A 1 308 ? 55.206 20.446 -0.679 1.00 61.84 308 GLN A CA 1
ATOM 2559 C C . GLN A 1 308 ? 55.953 20.990 0.554 1.00 61.84 308 GLN A C 1
ATOM 2561 O O . GLN A 1 308 ? 56.905 20.373 1.034 1.00 61.84 308 GLN A O 1
ATOM 2566 N N . ARG A 1 309 ? 55.479 22.101 1.139 1.00 63.88 309 ARG A N 1
ATOM 2567 C CA . ARG A 1 309 ? 56.020 22.643 2.399 1.00 63.88 309 ARG A CA 1
ATOM 2568 C C . ARG A 1 309 ? 55.796 21.698 3.581 1.00 63.88 309 ARG A C 1
ATOM 2570 O O . ARG A 1 309 ? 56.731 21.425 4.331 1.00 63.88 309 ARG A O 1
ATOM 2577 N N . LEU A 1 310 ? 54.587 21.150 3.722 1.00 65.25 310 LEU A N 1
ATOM 2578 C CA . LEU A 1 310 ? 54.250 20.175 4.771 1.00 65.25 310 LEU A CA 1
ATOM 2579 C C . LEU A 1 310 ? 55.084 18.888 4.665 1.00 65.25 310 LEU A C 1
ATOM 2581 O O . LEU A 1 310 ? 55.463 18.303 5.681 1.00 65.25 310 LEU A O 1
ATOM 2585 N N . GLU A 1 311 ? 55.390 18.444 3.448 1.00 64.69 311 GLU A N 1
ATOM 2586 C CA . GLU A 1 311 ? 56.248 17.282 3.205 1.00 64.69 311 GLU A CA 1
ATOM 2587 C C . GLU A 1 311 ? 57.722 17.561 3.547 1.00 64.69 311 GLU A C 1
ATOM 2589 O O . GLU A 1 311 ? 58.405 16.693 4.102 1.00 64.69 311 GLU A O 1
ATOM 2594 N N . CYS A 1 312 ? 58.189 18.796 3.338 1.00 66.56 312 CYS A N 1
ATOM 2595 C CA . CYS A 1 312 ? 59.511 19.243 3.776 1.00 66.56 312 CYS A CA 1
ATOM 2596 C C . CYS A 1 312 ? 59.636 19.244 5.312 1.00 66.56 312 CYS A C 1
ATOM 2598 O O . CYS A 1 312 ? 60.606 18.704 5.844 1.00 66.56 312 CYS A O 1
ATOM 2600 N N . VAL A 1 313 ? 58.634 19.749 6.046 1.00 68.19 313 VAL A N 1
ATOM 2601 C CA . VAL A 1 313 ? 58.618 19.713 7.527 1.00 68.19 313 VAL A CA 1
ATOM 2602 C C . VAL A 1 313 ? 58.612 18.273 8.049 1.00 68.19 313 VAL A C 1
ATOM 2604 O O . VAL A 1 313 ? 59.365 17.940 8.963 1.00 68.19 313 VAL A O 1
ATOM 2607 N N . LYS A 1 314 ? 57.835 17.377 7.427 1.00 69.44 314 LYS A N 1
ATOM 2608 C CA . LYS A 1 314 ? 57.835 15.941 7.767 1.00 69.44 314 LYS A CA 1
ATOM 2609 C C . LYS A 1 314 ? 59.172 15.264 7.473 1.00 69.44 314 LYS A C 1
ATOM 2611 O O . LYS A 1 314 ? 59.588 14.383 8.226 1.00 69.44 314 LYS A O 1
ATOM 2616 N N . SER A 1 315 ? 59.853 15.669 6.406 1.00 66.19 315 SER A N 1
ATOM 2617 C CA . SER A 1 315 ? 61.186 15.161 6.071 1.00 66.19 315 SER A CA 1
ATOM 2618 C C . SER A 1 315 ? 62.233 15.625 7.088 1.00 66.19 315 SER A C 1
ATOM 2620 O O . SER A 1 315 ? 63.040 14.811 7.532 1.00 66.19 315 SER A O 1
ATOM 2622 N N . ILE A 1 316 ? 62.161 16.884 7.543 1.00 68.94 316 ILE A N 1
ATOM 2623 C CA . ILE A 1 316 ? 63.001 17.417 8.632 1.00 68.94 316 ILE A CA 1
ATOM 2624 C C . ILE A 1 316 ? 62.724 16.663 9.943 1.00 68.94 316 ILE A C 1
ATOM 2626 O O . ILE A 1 316 ? 63.660 16.193 10.587 1.00 68.94 316 ILE A O 1
ATOM 2630 N N . TYR A 1 317 ? 61.453 16.455 10.298 1.00 69.00 317 TYR A N 1
ATOM 2631 C CA . TYR A 1 317 ? 61.048 15.676 11.475 1.00 69.00 317 TYR A CA 1
ATOM 2632 C C . TYR A 1 317 ? 61.580 14.237 11.439 1.00 69.00 317 TYR A C 1
ATOM 2634 O O . TYR A 1 317 ? 62.139 13.741 12.417 1.00 69.00 317 TYR A O 1
ATOM 2642 N N . THR A 1 318 ? 61.464 13.572 10.287 1.00 69.69 318 THR A N 1
ATOM 2643 C CA . THR A 1 318 ? 61.947 12.196 10.108 1.00 69.69 318 THR A CA 1
ATOM 2644 C C . THR A 1 318 ? 63.471 12.124 10.224 1.00 69.69 318 THR A C 1
ATOM 2646 O O . THR A 1 318 ? 63.979 11.229 10.895 1.00 69.69 318 THR A O 1
ATOM 2649 N N . ALA A 1 319 ? 64.193 13.087 9.637 1.00 67.69 319 ALA A N 1
ATOM 2650 C CA . ALA A 1 319 ? 65.652 13.169 9.708 1.00 67.69 319 ALA A CA 1
ATOM 2651 C C . ALA A 1 319 ? 66.165 13.409 11.142 1.00 67.69 319 ALA A C 1
ATOM 2653 O O . ALA A 1 319 ? 67.165 12.810 11.549 1.00 67.69 319 ALA A O 1
ATOM 2654 N N . LEU A 1 320 ? 65.456 14.227 11.932 1.00 66.62 320 LEU A N 1
ATOM 2655 C CA . LEU A 1 320 ? 65.767 14.459 13.347 1.00 66.62 320 LEU A CA 1
ATOM 2656 C C . LEU A 1 320 ? 65.492 13.212 14.201 1.00 66.62 320 LEU A C 1
ATOM 2658 O O . LEU A 1 320 ? 66.302 12.852 15.055 1.00 66.62 320 LEU A O 1
ATOM 2662 N N . HIS A 1 321 ? 64.397 12.497 13.931 1.00 65.75 321 HIS A N 1
ATOM 2663 C CA . HIS A 1 321 ? 64.077 11.244 14.619 1.00 65.75 321 HIS A CA 1
ATOM 2664 C C . HIS A 1 321 ? 65.002 10.074 14.264 1.00 65.75 321 HIS A C 1
ATOM 2666 O O . HIS A 1 321 ? 65.134 9.147 15.066 1.00 65.75 321 HIS A O 1
ATOM 2672 N N . SER A 1 322 ? 65.657 10.112 13.102 1.00 66.50 322 SER A N 1
ATOM 2673 C CA . SER A 1 322 ? 66.681 9.143 12.699 1.00 66.50 322 SER A CA 1
ATOM 2674 C C . SER A 1 322 ? 68.113 9.532 13.102 1.00 66.50 322 SER A C 1
ATOM 2676 O O . SER A 1 322 ? 69.048 8.856 12.678 1.00 66.50 322 SER A O 1
ATOM 2678 N N . SER A 1 323 ? 68.294 10.590 13.906 1.00 60.22 323 SER A N 1
ATOM 2679 C CA . SER A 1 323 ? 69.600 11.110 14.360 1.00 60.22 323 SER A CA 1
ATOM 2680 C C . SER A 1 323 ? 70.540 11.569 13.228 1.00 60.22 323 SER A C 1
ATOM 2682 O O . SER A 1 323 ? 71.760 11.542 13.371 1.00 60.22 323 SER A O 1
ATOM 2684 N N . GLU A 1 324 ? 69.997 12.017 12.089 1.00 69.19 324 GLU A N 1
ATOM 2685 C CA . GLU A 1 324 ? 70.777 12.568 10.970 1.00 69.19 324 GLU A CA 1
ATOM 2686 C C . GLU A 1 324 ? 70.795 14.110 11.018 1.00 69.19 324 GLU A C 1
ATOM 2688 O O . GLU A 1 324 ? 70.209 14.798 10.177 1.00 69.19 324 GLU A O 1
ATOM 2693 N N . CYS A 1 325 ? 71.488 14.664 12.016 1.00 62.12 325 CYS A N 1
ATOM 2694 C CA . CYS A 1 325 ? 71.492 16.100 12.331 1.00 62.12 325 CYS A CA 1
ATOM 2695 C C . CYS A 1 325 ? 72.003 16.993 11.181 1.00 62.12 325 CYS A C 1
ATOM 2697 O O . CYS A 1 325 ? 71.461 18.069 10.934 1.00 62.12 325 CYS A O 1
ATOM 2699 N N . THR A 1 326 ? 72.998 16.533 10.416 1.00 63.44 326 THR A N 1
ATOM 2700 C CA . THR A 1 326 ? 73.577 17.286 9.286 1.00 63.44 326 THR A CA 1
ATOM 2701 C C . THR A 1 326 ? 72.593 17.480 8.134 1.00 63.44 326 THR A C 1
ATOM 2703 O O . THR A 1 326 ? 72.531 18.562 7.550 1.00 63.44 326 THR A O 1
ATOM 2706 N N . LYS A 1 327 ? 71.790 16.457 7.820 1.00 66.25 327 LYS A N 1
ATOM 2707 C CA . LYS A 1 327 ? 70.784 16.527 6.752 1.00 66.25 327 LYS A CA 1
ATOM 2708 C C . LYS A 1 327 ? 69.580 17.366 7.164 1.00 66.25 327 LYS A C 1
ATOM 2710 O O . LYS A 1 327 ? 69.056 18.095 6.331 1.00 66.25 327 LYS A O 1
ATOM 2715 N N . ALA A 1 328 ? 69.174 17.305 8.434 1.00 66.00 328 ALA A N 1
ATOM 2716 C CA . ALA A 1 328 ? 68.085 18.126 8.962 1.00 66.00 328 ALA A CA 1
ATOM 2717 C C . ALA A 1 328 ? 68.415 19.630 8.900 1.00 66.00 328 ALA A C 1
ATOM 2719 O O . ALA A 1 328 ? 67.589 20.418 8.442 1.00 66.00 328 ALA A O 1
ATOM 2720 N N . ILE A 1 329 ? 69.641 20.019 9.273 1.00 66.94 329 ILE A N 1
ATOM 2721 C CA . ILE A 1 329 ? 70.108 21.413 9.183 1.00 66.94 329 ILE A CA 1
ATOM 2722 C C . ILE A 1 329 ? 70.221 21.862 7.716 1.00 66.94 329 ILE A C 1
ATOM 2724 O O . ILE A 1 329 ? 69.786 22.962 7.375 1.00 66.94 329 ILE A O 1
ATOM 2728 N N . ALA A 1 330 ? 70.755 21.014 6.829 1.00 66.81 330 ALA A N 1
ATOM 2729 C CA . ALA A 1 330 ? 70.863 21.326 5.401 1.00 66.81 330 ALA A CA 1
ATOM 2730 C C . ALA A 1 330 ? 69.486 21.504 4.734 1.00 66.81 330 ALA A C 1
ATOM 2732 O O . ALA A 1 330 ? 69.285 22.464 3.995 1.00 66.81 330 ALA A O 1
ATOM 2733 N N . LEU A 1 331 ? 68.522 20.631 5.047 1.00 68.56 331 LEU A N 1
ATOM 2734 C CA . LEU A 1 331 ? 67.137 20.723 4.574 1.00 68.56 331 LEU A CA 1
ATOM 2735 C C . LEU A 1 331 ? 66.439 21.993 5.062 1.00 68.56 331 LEU A C 1
ATOM 2737 O O . LEU A 1 331 ? 65.751 22.641 4.278 1.00 68.56 331 LEU A O 1
ATOM 2741 N N . LEU A 1 332 ? 66.634 22.371 6.328 1.00 68.12 332 LEU A N 1
ATOM 2742 C CA . LEU A 1 332 ? 66.043 23.583 6.894 1.00 68.12 332 LEU A CA 1
ATOM 2743 C C . LEU A 1 332 ? 66.621 24.852 6.245 1.00 68.12 332 LEU A C 1
ATOM 2745 O O . LEU A 1 332 ? 65.871 25.764 5.900 1.00 68.12 332 LEU A O 1
ATOM 2749 N N . ARG A 1 333 ? 67.937 24.892 6.001 1.00 68.75 333 ARG A N 1
ATOM 2750 C CA . ARG A 1 333 ? 68.592 26.011 5.299 1.00 68.75 333 ARG A CA 1
ATOM 2751 C C . ARG A 1 333 ? 68.180 26.089 3.825 1.00 68.75 333 ARG A C 1
ATOM 2753 O O . ARG A 1 333 ? 67.858 27.173 3.350 1.00 68.75 333 ARG A O 1
ATOM 2760 N N . ALA A 1 334 ? 68.099 24.955 3.128 1.00 67.25 334 ALA A N 1
ATOM 2761 C CA . ALA A 1 334 ? 67.639 24.903 1.740 1.00 67.25 334 ALA A CA 1
ATOM 2762 C C . ALA A 1 334 ? 66.153 25.289 1.601 1.00 67.25 334 ALA A C 1
ATOM 2764 O O . ALA A 1 334 ? 65.784 26.013 0.679 1.00 67.25 334 ALA A O 1
ATOM 2765 N N . ALA A 1 335 ? 65.290 24.863 2.531 1.00 67.31 335 ALA A N 1
ATOM 2766 C CA . ALA A 1 335 ? 63.879 25.256 2.550 1.00 67.31 335 ALA A CA 1
ATOM 2767 C C . ALA A 1 335 ? 63.715 26.774 2.751 1.00 67.31 335 ALA A C 1
ATOM 2769 O O . ALA A 1 335 ? 62.849 27.398 2.138 1.00 67.31 335 ALA A O 1
ATOM 2770 N N . ARG A 1 336 ? 64.597 27.391 3.543 1.00 66.00 336 ARG A N 1
ATOM 2771 C CA . ARG A 1 336 ? 64.617 28.841 3.782 1.00 66.00 336 ARG A CA 1
ATOM 2772 C C . ARG A 1 336 ? 65.054 29.659 2.562 1.00 66.00 336 ARG A C 1
ATOM 2774 O O . ARG A 1 336 ? 64.543 30.759 2.378 1.00 66.00 336 ARG A O 1
ATOM 2781 N N . GLU A 1 337 ? 65.937 29.137 1.706 1.00 61.81 337 GLU A N 1
ATOM 2782 C CA . GLU A 1 337 ? 66.285 29.791 0.430 1.00 61.81 337 GLU A CA 1
ATOM 2783 C C . GLU A 1 337 ? 65.127 29.767 -0.580 1.00 61.81 337 GLU A C 1
ATOM 2785 O O . GLU A 1 337 ? 64.950 30.716 -1.345 1.00 61.81 337 GLU A O 1
ATOM 2790 N N . VAL A 1 338 ? 64.320 28.702 -0.576 1.00 62.88 338 VAL A N 1
ATOM 2791 C CA . VAL A 1 338 ? 63.208 28.532 -1.524 1.00 62.88 338 VAL A CA 1
ATOM 2792 C C . VAL A 1 338 ? 61.933 29.264 -1.074 1.00 62.88 338 VAL A C 1
ATOM 2794 O O . VAL A 1 338 ? 61.168 29.731 -1.922 1.00 62.88 338 VAL A O 1
ATOM 2797 N N . TRP A 1 339 ? 61.704 29.419 0.237 1.00 64.19 339 TRP A N 1
ATOM 2798 C CA . TRP A 1 339 ? 60.497 30.055 0.789 1.00 64.19 339 TRP A CA 1
ATOM 2799 C C . TRP A 1 339 ? 60.810 31.152 1.832 1.00 64.19 339 TRP A C 1
ATOM 2801 O O . TRP A 1 339 ? 60.725 30.896 3.033 1.00 64.19 339 TRP A O 1
ATOM 2811 N N . PRO A 1 340 ? 61.096 32.401 1.403 1.00 56.12 340 PRO A N 1
ATOM 2812 C CA . PRO A 1 340 ? 61.457 33.494 2.314 1.00 56.12 340 PRO A CA 1
ATOM 2813 C C . PRO A 1 340 ? 60.267 34.195 3.003 1.00 56.12 340 PRO A C 1
ATOM 2815 O O . PRO A 1 340 ? 60.461 34.879 4.005 1.00 56.12 340 PRO A O 1
ATOM 2818 N N . ASP A 1 341 ? 59.043 34.062 2.478 1.00 49.94 341 ASP A N 1
ATOM 2819 C CA . ASP A 1 341 ? 57.954 35.010 2.781 1.00 49.94 341 ASP A CA 1
ATOM 2820 C C . ASP A 1 341 ? 57.043 34.636 3.970 1.00 49.94 341 ASP A C 1
ATOM 2822 O O . ASP A 1 341 ? 56.316 35.498 4.460 1.00 49.94 341 ASP A O 1
ATOM 2826 N N . ASN A 1 342 ? 57.079 33.397 4.480 1.00 50.84 342 ASN A N 1
ATOM 2827 C CA . ASN A 1 342 ? 56.079 32.925 5.459 1.00 50.84 342 ASN A CA 1
ATOM 2828 C C . ASN A 1 342 ? 56.553 32.837 6.920 1.00 50.84 342 ASN A C 1
ATOM 2830 O O . ASN A 1 342 ? 55.769 32.458 7.780 1.00 50.84 342 ASN A O 1
ATOM 2834 N N . GLY A 1 343 ? 57.800 33.194 7.242 1.00 54.16 343 GLY A N 1
ATOM 2835 C CA . GLY A 1 343 ? 58.266 33.309 8.635 1.00 54.16 343 GLY A CA 1
ATOM 2836 C C . GLY A 1 343 ? 58.350 32.008 9.458 1.00 54.16 343 GLY A C 1
ATOM 2837 O O . GLY A 1 343 ? 58.908 32.046 10.547 1.00 54.16 343 GLY A O 1
ATOM 2838 N N . GLU A 1 344 ? 57.882 30.865 8.947 1.00 51.47 344 GLU A N 1
ATOM 2839 C CA . GLU A 1 344 ? 57.886 29.557 9.639 1.00 51.47 344 GLU A CA 1
ATOM 2840 C C . GLU A 1 344 ? 59.262 28.865 9.658 1.00 51.47 344 GLU A C 1
ATOM 2842 O O . GLU A 1 344 ? 59.554 28.088 10.560 1.00 51.47 344 GLU A O 1
ATOM 2847 N N . PHE A 1 345 ? 60.142 29.182 8.704 1.00 53.78 345 PHE A N 1
ATOM 2848 C CA . PHE A 1 345 ? 61.529 28.690 8.658 1.00 53.78 345 PHE A CA 1
ATOM 2849 C C . PHE A 1 345 ? 62.556 29.751 9.100 1.00 53.78 345 PHE A C 1
ATOM 2851 O O . PHE A 1 345 ? 63.763 29.526 9.015 1.00 53.78 345 PHE A O 1
ATOM 2858 N N . GLY A 1 346 ? 62.078 30.905 9.586 1.00 53.28 346 GLY A N 1
ATOM 2859 C CA . GLY A 1 346 ? 62.892 32.033 10.049 1.00 53.28 346 GLY A CA 1
ATOM 2860 C C . GLY A 1 346 ? 63.345 33.020 8.954 1.00 53.28 346 GLY A C 1
ATOM 2861 O O . GLY A 1 346 ? 63.527 32.669 7.792 1.00 53.28 346 GLY A O 1
ATOM 2862 N N . ALA A 1 347 ? 63.530 34.293 9.330 1.00 54.25 347 ALA A N 1
ATOM 2863 C CA . ALA A 1 347 ? 64.017 35.374 8.455 1.00 54.25 347 ALA A CA 1
ATOM 2864 C C . ALA A 1 347 ? 65.496 35.176 8.071 1.00 54.25 347 ALA A C 1
ATOM 2866 O O . ALA A 1 347 ? 66.221 34.592 8.854 1.00 54.25 347 ALA A O 1
ATOM 2867 N N . LEU A 1 348 ? 65.979 35.679 6.923 1.00 51.34 348 LEU A N 1
ATOM 2868 C CA . LEU A 1 348 ? 67.305 35.365 6.331 1.00 51.34 348 LEU A CA 1
ATOM 2869 C C . LEU A 1 348 ? 68.552 35.671 7.197 1.00 51.34 348 LEU A C 1
ATOM 2871 O O . LEU A 1 348 ? 69.583 35.052 6.968 1.00 51.34 348 LEU A O 1
ATOM 2875 N N . ASP A 1 349 ? 68.447 36.504 8.236 1.00 52.88 349 ASP A N 1
ATOM 2876 C CA . ASP A 1 349 ? 69.559 36.845 9.141 1.00 52.88 349 ASP A CA 1
ATOM 2877 C C . ASP A 1 349 ? 69.230 36.474 10.597 1.00 52.88 349 ASP A C 1
ATOM 2879 O O . ASP A 1 349 ? 68.875 37.328 11.411 1.00 52.88 349 ASP A O 1
ATOM 2883 N N . ILE A 1 350 ? 69.316 35.186 10.928 1.00 58.59 350 ILE A N 1
ATOM 2884 C CA . ILE A 1 350 ? 68.988 34.665 12.261 1.00 58.59 350 ILE A CA 1
ATOM 2885 C C . ILE A 1 350 ? 70.238 34.105 12.954 1.00 58.59 350 ILE A C 1
ATOM 2887 O O . ILE A 1 350 ? 71.138 33.577 12.301 1.00 58.59 350 ILE A O 1
ATOM 2891 N N . SER A 1 351 ? 70.298 34.259 14.282 1.00 58.94 351 SER A N 1
ATOM 2892 C CA . SER A 1 351 ? 71.384 33.741 15.117 1.00 58.94 351 SER A CA 1
ATOM 2893 C C . SER A 1 351 ? 71.313 32.214 15.250 1.00 58.94 351 SER A C 1
ATOM 2895 O O . SER A 1 351 ? 70.236 31.624 15.201 1.00 58.94 351 SER A O 1
ATOM 2897 N N . ALA A 1 352 ? 72.455 31.555 15.459 1.00 57.69 352 ALA A N 1
ATOM 2898 C CA . ALA A 1 352 ? 72.511 30.098 15.625 1.00 57.69 352 ALA A CA 1
ATOM 2899 C C . ALA A 1 352 ? 71.632 29.577 16.789 1.00 57.69 352 ALA A C 1
ATOM 2901 O O . ALA A 1 352 ? 71.213 28.422 16.773 1.00 57.69 352 ALA A O 1
ATOM 2902 N N . GLU A 1 353 ? 71.313 30.431 17.770 1.00 58.78 353 GLU A N 1
ATOM 2903 C CA . GLU A 1 353 ? 70.447 30.103 18.913 1.00 58.78 353 GLU A CA 1
ATOM 2904 C C . GLU A 1 353 ? 68.969 29.976 18.512 1.00 58.78 353 GLU A C 1
ATOM 2906 O O . GLU A 1 353 ? 68.239 29.133 19.032 1.00 58.78 353 GLU A O 1
ATOM 2911 N N . ASP A 1 354 ? 68.528 30.765 17.541 1.00 61.19 354 ASP A N 1
ATOM 2912 C CA . ASP A 1 354 ? 67.151 30.757 17.051 1.00 61.19 354 ASP A CA 1
ATOM 2913 C C . ASP A 1 354 ? 66.922 29.620 16.028 1.00 61.19 354 ASP A C 1
ATOM 2915 O O . ASP A 1 354 ? 65.853 29.009 16.023 1.00 61.19 354 ASP A O 1
ATOM 2919 N N . GLU A 1 355 ? 67.932 29.260 15.213 1.00 64.12 355 GLU A N 1
ATOM 2920 C CA . GLU A 1 355 ? 67.887 28.051 14.354 1.00 64.12 355 GLU A CA 1
ATOM 2921 C C . GLU A 1 355 ? 67.716 26.781 15.203 1.00 64.12 355 GLU A C 1
ATOM 2923 O O . GLU A 1 355 ? 66.961 25.870 14.853 1.00 64.12 355 GLU A O 1
ATOM 2928 N N . PHE A 1 356 ? 68.375 26.750 16.362 1.00 62.38 356 PHE A N 1
ATOM 2929 C CA . PHE A 1 356 ? 68.273 25.664 17.329 1.00 62.38 356 PHE A CA 1
ATOM 2930 C C . PHE A 1 356 ? 66.870 25.560 17.951 1.00 62.38 356 PHE A C 1
ATOM 2932 O O . PHE A 1 356 ? 66.331 24.460 18.098 1.00 62.38 356 PHE A O 1
ATOM 2939 N N . MET A 1 357 ? 66.244 26.696 18.273 1.00 62.09 357 MET A N 1
ATOM 2940 C CA . MET A 1 357 ? 64.885 26.727 18.824 1.00 62.09 357 MET A CA 1
ATOM 2941 C C . MET A 1 357 ? 63.829 26.259 17.816 1.00 62.09 357 MET A C 1
ATOM 2943 O O . MET A 1 357 ? 62.913 25.536 18.205 1.00 62.09 357 MET A O 1
ATOM 2947 N N . LEU A 1 358 ? 63.988 26.582 16.529 1.00 65.56 358 LEU A N 1
ATOM 2948 C CA . LEU A 1 358 ? 63.091 26.101 15.470 1.00 65.56 358 LEU A CA 1
ATOM 2949 C C . LEU A 1 358 ? 63.199 24.583 15.268 1.00 65.56 358 LEU A C 1
ATOM 2951 O O . LEU A 1 358 ? 62.187 23.896 15.155 1.00 65.56 358 LEU A O 1
ATOM 2955 N N . LEU A 1 359 ? 64.414 24.025 15.293 1.00 64.25 359 LEU A N 1
ATOM 2956 C CA . LEU A 1 359 ? 64.608 22.570 15.224 1.00 64.25 359 LEU A CA 1
ATOM 2957 C C . LEU A 1 359 ? 64.024 21.855 16.447 1.00 64.25 359 LEU A C 1
ATOM 2959 O O . LEU A 1 359 ? 63.454 20.772 16.310 1.00 64.25 359 LEU A O 1
ATOM 2963 N N . ARG A 1 360 ? 64.115 22.478 17.628 1.00 64.12 360 ARG A N 1
ATOM 2964 C CA . ARG A 1 360 ? 63.482 21.984 18.857 1.00 64.12 360 ARG A CA 1
ATOM 2965 C C . ARG A 1 360 ? 61.967 21.943 18.738 1.00 64.12 360 ARG A C 1
ATOM 2967 O O . ARG A 1 360 ? 61.342 20.976 19.167 1.00 64.12 360 ARG A O 1
ATOM 2974 N N . GLU A 1 361 ? 61.385 22.994 18.179 1.00 64.19 361 GLU A N 1
ATOM 2975 C CA . GLU A 1 361 ? 59.945 23.097 17.975 1.00 64.19 361 GLU A CA 1
ATOM 2976 C C . GLU A 1 361 ? 59.454 22.046 16.975 1.00 64.19 361 GLU A C 1
ATOM 2978 O O . GLU A 1 361 ? 58.497 21.335 17.269 1.00 64.19 361 GLU A O 1
ATOM 2983 N N . VAL A 1 362 ? 60.171 21.846 15.864 1.00 63.84 362 VAL A N 1
ATOM 2984 C CA . VAL A 1 362 ? 59.849 20.799 14.880 1.00 63.84 362 VAL A CA 1
ATOM 2985 C C . VAL A 1 362 ? 60.017 19.393 15.465 1.00 63.84 362 VAL A C 1
ATOM 2987 O O . VAL A 1 362 ? 59.198 18.528 15.177 1.00 63.84 362 VAL A O 1
ATOM 2990 N N . PHE A 1 363 ? 61.027 19.142 16.304 1.00 60.16 363 PHE A N 1
ATOM 2991 C CA . PHE A 1 363 ? 61.244 17.827 16.926 1.00 60.16 363 PHE A CA 1
ATOM 2992 C C . PHE A 1 363 ? 60.185 17.468 17.976 1.00 60.16 363 PHE A C 1
ATOM 2994 O O . PHE A 1 363 ? 59.785 16.312 18.091 1.00 60.16 363 PHE A O 1
ATOM 3001 N N . LEU A 1 364 ? 59.737 18.455 18.755 1.00 58.88 364 LEU A N 1
ATOM 3002 C CA . LEU A 1 364 ? 58.725 18.268 19.799 1.00 58.88 364 LEU A CA 1
ATOM 3003 C C . LEU A 1 364 ? 57.289 18.384 19.266 1.00 58.88 364 LEU A C 1
ATOM 3005 O O . LEU A 1 364 ? 56.350 18.040 19.986 1.00 58.88 364 LEU A O 1
ATOM 3009 N N . ALA A 1 365 ? 57.104 18.848 18.027 1.00 60.44 365 ALA A N 1
ATOM 3010 C CA . ALA A 1 365 ? 55.814 18.849 17.357 1.00 60.44 365 ALA A CA 1
ATOM 3011 C C . ALA A 1 365 ? 55.382 17.407 17.050 1.00 60.44 365 ALA A C 1
ATOM 3013 O O . ALA A 1 365 ? 55.995 16.692 16.256 1.00 60.44 365 ALA A O 1
ATOM 3014 N N . ASP A 1 366 ? 54.300 16.972 17.692 1.00 46.97 366 ASP A N 1
ATOM 3015 C CA . ASP A 1 366 ? 53.755 15.622 17.572 1.00 46.97 366 ASP A CA 1
ATOM 3016 C C . ASP A 1 366 ? 53.029 15.457 16.220 1.00 46.97 366 ASP A C 1
ATOM 3018 O O . ASP A 1 366 ? 51.804 15.507 16.120 1.00 46.97 366 ASP A O 1
ATOM 3022 N N . LEU A 1 367 ? 53.792 15.267 15.138 1.00 52.84 367 LEU A N 1
ATOM 3023 C CA . LEU A 1 367 ? 53.286 15.086 13.765 1.00 52.84 367 LEU A CA 1
ATOM 3024 C C . LEU A 1 367 ? 52.499 13.770 13.562 1.00 52.84 367 LEU A C 1
ATOM 3026 O O . LEU A 1 367 ? 52.124 13.430 12.437 1.00 52.84 367 LEU A O 1
ATOM 3030 N N . SER A 1 368 ? 52.224 13.028 14.640 1.00 45.75 368 SER A N 1
ATOM 3031 C CA . SER A 1 368 ? 51.401 11.818 14.642 1.00 45.75 368 SER A CA 1
ATOM 3032 C C . SER A 1 368 ? 49.890 12.093 14.734 1.00 45.75 368 SER A C 1
ATOM 3034 O O . SER A 1 368 ? 49.088 11.187 14.483 1.00 45.75 368 SER A O 1
ATOM 3036 N N . GLN A 1 369 ? 49.470 13.335 15.007 1.00 34.00 369 GLN A N 1
ATOM 3037 C CA . GLN A 1 369 ? 48.065 13.745 14.970 1.00 34.00 369 GLN A CA 1
ATOM 3038 C C . GLN A 1 369 ? 47.902 15.100 14.280 1.00 34.00 369 GLN A C 1
ATOM 3040 O O . GLN A 1 369 ? 48.463 16.094 14.716 1.00 34.00 369 GLN A O 1
ATOM 3045 N N . GLY A 1 370 ? 47.075 15.138 13.233 1.00 29.55 370 GLY A N 1
ATOM 3046 C CA . GLY A 1 370 ? 46.546 16.392 12.696 1.00 29.55 370 GLY A CA 1
ATOM 3047 C C . GLY A 1 370 ? 46.798 16.606 11.210 1.00 29.55 370 GLY A C 1
ATOM 3048 O O . GLY A 1 370 ? 47.670 17.369 10.813 1.00 29.55 370 GLY A O 1
ATOM 3049 N N . GLN A 1 371 ? 45.952 16.002 10.373 1.00 27.12 371 GLN A N 1
ATOM 3050 C CA . GLN A 1 371 ? 45.347 16.815 9.323 1.00 27.12 371 GLN A CA 1
ATOM 3051 C C . GLN A 1 371 ? 44.263 17.673 9.978 1.00 27.12 371 GLN A C 1
ATOM 3053 O O . GLN A 1 371 ? 43.545 17.197 10.860 1.00 27.12 371 GLN A O 1
ATOM 3058 N N . THR A 1 372 ? 44.148 18.890 9.446 1.00 27.45 372 THR A N 1
ATOM 3059 C CA . THR A 1 372 ? 43.077 19.885 9.597 1.00 27.45 372 THR A CA 1
ATOM 3060 C C . THR A 1 372 ? 42.963 20.616 10.929 1.00 27.45 372 THR A C 1
ATOM 3062 O O . THR A 1 372 ? 42.192 20.187 11.769 1.00 27.45 372 THR A O 1
ATOM 3065 N N . GLU A 1 373 ? 43.614 21.783 11.012 1.00 26.92 373 GLU A N 1
ATOM 3066 C CA . GLU A 1 373 ? 43.007 23.096 11.319 1.00 26.92 373 GLU A CA 1
ATOM 3067 C C . GLU A 1 373 ? 43.829 24.157 10.534 1.00 26.92 373 GLU A C 1
ATOM 3069 O O . GLU A 1 373 ? 45.045 24.039 10.461 1.00 26.92 373 GLU A O 1
ATOM 3074 N N . GLY A 1 374 ? 43.278 25.153 9.841 1.00 25.45 374 GLY A N 1
ATOM 3075 C CA . GLY A 1 374 ? 41.896 25.585 9.812 1.00 25.45 374 GLY A CA 1
ATOM 3076 C C . GLY A 1 374 ? 41.559 26.494 8.629 1.00 25.45 374 GLY A C 1
ATOM 3077 O O . GLY A 1 374 ? 42.418 26.996 7.911 1.00 25.45 374 GLY A O 1
ATOM 3078 N N . ASP A 1 375 ? 40.257 26.697 8.478 1.00 26.03 375 ASP A N 1
ATOM 3079 C CA . ASP A 1 375 ? 39.715 28.017 8.202 1.00 26.03 375 ASP A CA 1
ATOM 3080 C C . ASP A 1 375 ? 38.456 28.141 9.074 1.00 26.03 375 ASP A C 1
ATOM 3082 O O . ASP A 1 375 ? 37.484 27.394 8.922 1.00 26.03 375 ASP A O 1
ATOM 3086 N N . GLU A 1 376 ? 38.540 28.998 10.089 1.00 27.30 376 GLU A N 1
ATOM 3087 C CA . GLU A 1 376 ? 37.462 29.293 11.026 1.00 27.30 376 GLU A CA 1
ATOM 3088 C C . GLU A 1 376 ? 36.464 30.258 10.379 1.00 27.30 376 GLU A C 1
ATOM 3090 O O . GLU A 1 376 ? 36.722 31.455 10.270 1.00 27.30 376 GLU A O 1
ATOM 3095 N N . VAL A 1 377 ? 35.258 29.777 10.069 1.00 25.81 377 VAL A N 1
ATOM 3096 C CA . VAL A 1 377 ? 34.058 30.622 10.132 1.00 25.81 377 VAL A CA 1
ATOM 3097 C C . VAL A 1 377 ? 32.920 29.845 10.796 1.00 25.81 377 VAL A C 1
ATOM 3099 O O . VAL A 1 377 ? 32.202 29.096 10.147 1.00 25.81 377 VAL A O 1
ATOM 3102 N N . LEU A 1 378 ? 32.768 30.077 12.104 1.00 31.64 378 LEU A N 1
ATOM 3103 C CA . LEU A 1 378 ? 31.517 30.092 12.879 1.00 31.64 378 LEU A CA 1
ATOM 3104 C C . LEU A 1 378 ? 30.426 29.070 12.475 1.00 31.64 378 LEU A C 1
ATOM 3106 O O . LEU A 1 378 ? 29.437 29.439 11.841 1.00 31.64 378 LEU A O 1
ATOM 3110 N N . GLU A 1 379 ? 30.525 27.836 12.975 1.00 25.94 379 GLU A N 1
ATOM 3111 C CA . GLU A 1 379 ? 29.362 26.959 13.180 1.00 25.94 379 GLU A CA 1
ATOM 3112 C C . GLU A 1 379 ? 29.267 26.525 14.650 1.00 25.94 379 GLU A C 1
ATOM 3114 O O . GLU A 1 379 ? 30.245 26.150 15.293 1.00 25.94 379 GLU A O 1
ATOM 3119 N N . GLU A 1 380 ? 28.057 26.665 15.186 1.00 28.09 380 GLU A N 1
ATOM 3120 C CA . GLU A 1 380 ? 27.668 26.455 16.576 1.00 28.09 380 GLU A CA 1
ATOM 3121 C C . GLU A 1 380 ? 27.942 25.016 17.060 1.00 28.09 380 GLU A C 1
ATOM 3123 O O . GLU A 1 380 ? 27.717 24.042 16.344 1.00 28.09 380 GLU A O 1
ATOM 3128 N N . GLU A 1 381 ? 28.383 24.903 18.316 1.00 33.97 381 GLU A N 1
ATOM 3129 C CA . GLU A 1 381 ? 28.699 23.676 19.057 1.00 33.97 381 GLU A CA 1
ATOM 3130 C C . GLU A 1 381 ? 27.733 22.499 18.786 1.00 33.97 381 GLU A C 1
ATOM 3132 O O . GLU A 1 381 ? 26.622 22.427 19.319 1.00 33.97 381 GLU A O 1
ATOM 3137 N N . MET A 1 382 ? 28.194 21.500 18.029 1.00 26.69 382 MET A N 1
ATOM 3138 C CA . MET A 1 382 ? 27.626 20.152 18.033 1.00 26.69 382 MET A CA 1
ATOM 3139 C C . MET A 1 382 ? 28.694 19.155 18.484 1.00 26.69 382 MET A C 1
ATOM 3141 O O . MET A 1 382 ? 29.512 18.701 17.689 1.00 26.69 382 MET A O 1
ATOM 3145 N N . GLU A 1 383 ? 28.662 18.789 19.771 1.00 34.75 383 GLU A N 1
ATOM 3146 C CA . GLU A 1 383 ? 29.425 17.665 20.326 1.00 34.75 383 GLU A CA 1
ATOM 3147 C C . GLU A 1 383 ? 29.272 16.419 19.432 1.00 34.75 383 GLU A C 1
ATOM 3149 O O . GLU A 1 383 ? 28.181 15.849 19.294 1.00 34.75 383 GLU A O 1
ATOM 3154 N N . GLY A 1 384 ? 30.380 15.989 18.826 1.00 32.47 384 GLY A N 1
ATOM 3155 C CA . GLY A 1 384 ? 30.462 14.791 18.001 1.00 32.47 384 GLY A CA 1
ATOM 3156 C C . GLY A 1 384 ? 30.195 13.530 18.819 1.00 32.47 384 GLY A C 1
ATOM 3157 O O . GLY A 1 384 ? 31.078 12.979 19.472 1.00 32.47 384 GLY A O 1
ATOM 3158 N N . VAL A 1 385 ? 28.959 13.038 18.769 1.00 31.39 385 VAL A N 1
ATOM 3159 C CA . VAL A 1 385 ? 28.630 11.673 19.181 1.00 31.39 385 VAL A CA 1
ATOM 3160 C C . VAL A 1 385 ? 29.186 10.739 18.108 1.00 31.39 385 VAL A C 1
ATOM 3162 O O . VAL A 1 385 ? 28.614 10.653 17.024 1.00 31.39 385 VAL A O 1
ATOM 3165 N N . GLU A 1 386 ? 30.265 10.005 18.391 1.00 37.84 386 GLU A N 1
ATOM 3166 C CA . GLU A 1 386 ? 30.635 8.852 17.562 1.00 37.84 386 GLU A CA 1
ATOM 3167 C C . GLU A 1 386 ? 29.495 7.817 17.614 1.00 37.84 386 GLU A C 1
ATOM 3169 O O . GLU A 1 386 ? 29.346 7.029 18.556 1.00 37.84 386 GLU A O 1
ATOM 3174 N N . GLU A 1 387 ? 28.634 7.850 16.597 1.00 33.81 387 GLU A N 1
ATOM 3175 C CA . GLU A 1 387 ? 27.525 6.922 16.416 1.00 33.81 387 GLU A CA 1
ATOM 3176 C C . GLU A 1 387 ? 28.055 5.558 15.962 1.00 33.81 387 GLU A C 1
ATOM 3178 O O . GLU A 1 387 ? 28.049 5.215 14.783 1.00 33.81 387 GLU A O 1
ATOM 3183 N N . GLN A 1 388 ? 28.481 4.720 16.908 1.00 37.06 388 GLN A N 1
ATOM 3184 C CA . GLN A 1 388 ? 28.626 3.296 16.613 1.00 37.06 388 GLN A CA 1
ATOM 3185 C C . GLN A 1 388 ? 27.236 2.684 16.364 1.00 37.06 388 GLN A C 1
ATOM 3187 O O . GLN A 1 388 ? 26.478 2.410 17.302 1.00 37.06 388 GLN A O 1
ATOM 3192 N N . GLU A 1 389 ? 26.902 2.452 15.088 1.00 37.25 389 GLU A N 1
ATOM 3193 C CA . GLU A 1 389 ? 25.726 1.688 14.662 1.00 37.25 389 GLU A CA 1
ATOM 3194 C C . GLU A 1 389 ? 25.867 0.220 15.099 1.00 37.25 389 GLU A C 1
ATOM 3196 O O . GLU A 1 389 ? 26.333 -0.645 14.363 1.00 37.25 389 GLU A O 1
ATOM 3201 N N . VAL A 1 390 ? 25.435 -0.100 16.319 1.00 35.25 390 VAL A N 1
ATOM 3202 C CA . VAL A 1 390 ? 25.274 -1.499 16.727 1.00 35.25 390 VAL A CA 1
ATOM 3203 C C . VAL A 1 390 ? 23.943 -2.004 16.170 1.00 35.25 390 VAL A C 1
ATOM 3205 O O . VAL A 1 390 ? 22.875 -1.714 16.718 1.00 35.25 390 VAL A O 1
ATOM 3208 N N . THR A 1 391 ? 23.986 -2.782 15.088 1.00 39.03 391 THR A N 1
ATOM 3209 C CA . THR A 1 391 ? 22.834 -3.562 14.615 1.00 39.03 391 THR A CA 1
ATOM 3210 C C . THR A 1 391 ? 22.503 -4.643 15.637 1.00 39.03 391 THR A C 1
ATOM 3212 O O . THR A 1 391 ? 23.136 -5.693 15.682 1.00 39.03 391 THR A O 1
ATOM 3215 N N . GLN A 1 392 ? 21.503 -4.388 16.482 1.00 37.53 392 GLN A N 1
ATOM 3216 C CA . GLN A 1 392 ? 20.922 -5.419 17.337 1.00 37.53 392 GLN A CA 1
ATOM 3217 C C . GLN A 1 392 ? 19.830 -6.157 16.561 1.00 37.53 392 GLN A C 1
ATOM 3219 O O . GLN A 1 392 ? 18.844 -5.553 16.128 1.00 37.53 392 GLN A O 1
ATOM 3224 N N . GLU A 1 393 ? 20.009 -7.465 16.413 1.00 50.28 393 GLU A N 1
ATOM 3225 C CA . GLU A 1 393 ? 19.006 -8.410 15.930 1.00 50.28 393 GLU A CA 1
ATOM 3226 C C . GLU A 1 393 ? 17.910 -8.580 16.996 1.00 50.28 393 GLU A C 1
ATOM 3228 O O . GLU A 1 393 ? 17.997 -9.408 17.899 1.00 50.28 393 GLU A O 1
ATOM 3233 N N . LEU A 1 394 ? 16.883 -7.732 16.949 1.00 53.47 394 LEU A N 1
ATOM 3234 C CA . LEU A 1 394 ? 15.733 -7.776 17.851 1.00 53.47 394 LEU A CA 1
ATOM 3235 C C . LEU A 1 394 ? 14.589 -8.536 17.191 1.00 53.47 394 LEU A C 1
ATOM 3237 O O . LEU A 1 394 ? 14.184 -8.195 16.086 1.00 53.47 394 LEU A O 1
ATOM 3241 N N . GLU A 1 395 ? 14.007 -9.512 17.885 1.00 60.00 395 GLU A N 1
ATOM 3242 C CA . GLU A 1 395 ? 12.823 -10.229 17.402 1.00 60.00 395 GLU A CA 1
ATOM 3243 C C . GLU A 1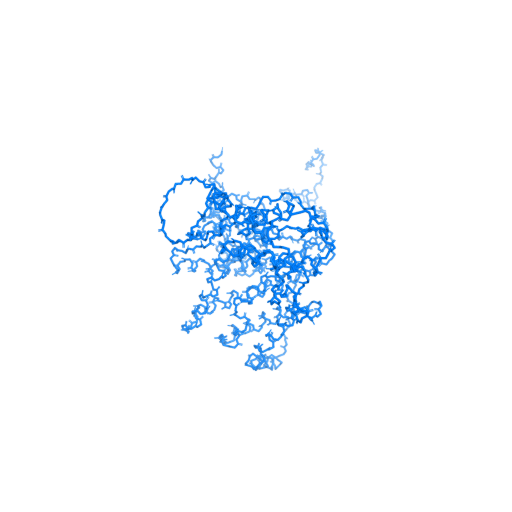 395 ? 11.726 -9.244 16.924 1.00 60.00 395 GLU A C 1
ATOM 3245 O O . GLU A 1 395 ? 11.292 -8.345 17.655 1.00 60.00 395 GLU A O 1
ATOM 3250 N N . PHE A 1 396 ? 11.291 -9.389 15.671 1.00 71.00 396 PHE A N 1
ATOM 3251 C CA . PHE A 1 396 ? 10.191 -8.649 15.082 1.00 71.00 396 PHE A CA 1
ATOM 3252 C C . PHE A 1 396 ? 8.916 -8.991 15.827 1.00 71.00 396 PHE A C 1
ATOM 3254 O O . PHE A 1 396 ? 8.399 -10.107 15.767 1.00 71.00 396 PHE A O 1
ATOM 3261 N N . ASP A 1 397 ? 8.364 -7.985 16.479 1.00 80.69 397 ASP A N 1
ATOM 3262 C CA . ASP A 1 397 ? 7.089 -8.122 17.143 1.00 80.69 397 ASP A CA 1
ATOM 3263 C C . ASP A 1 397 ? 5.982 -7.604 16.219 1.00 80.69 397 ASP A C 1
ATOM 3265 O O . ASP A 1 397 ? 5.733 -6.397 16.107 1.00 80.69 397 ASP A O 1
ATOM 3269 N N . PHE A 1 398 ? 5.293 -8.542 15.563 1.00 84.50 398 PHE A N 1
ATOM 3270 C CA . PHE A 1 398 ? 4.145 -8.238 14.711 1.00 84.50 398 PHE A CA 1
ATOM 3271 C C . PHE A 1 398 ? 3.050 -7.475 15.469 1.00 84.50 398 PHE A C 1
ATOM 3273 O O . PHE A 1 398 ? 2.384 -6.618 14.888 1.00 84.50 398 PHE A O 1
ATOM 3280 N N . ARG A 1 399 ? 2.887 -7.707 16.778 1.00 84.88 399 ARG A N 1
ATOM 3281 C CA . ARG A 1 399 ? 1.918 -6.974 17.600 1.00 84.88 399 ARG A CA 1
ATOM 3282 C C . ARG A 1 399 ? 2.345 -5.520 17.789 1.00 84.88 399 ARG A C 1
ATOM 3284 O O . ARG A 1 399 ? 1.513 -4.627 17.637 1.00 84.88 399 ARG A O 1
ATOM 3291 N N . LYS A 1 400 ? 3.632 -5.248 18.045 1.00 85.88 400 LYS A N 1
ATOM 3292 C CA . LYS A 1 400 ? 4.158 -3.863 18.080 1.00 85.88 400 LYS A CA 1
ATOM 3293 C C . LYS A 1 400 ? 4.000 -3.167 16.733 1.00 85.88 400 LYS A C 1
ATOM 3295 O O . LYS A 1 400 ? 3.627 -1.998 16.700 1.00 85.88 400 LYS A O 1
ATOM 3300 N N . PHE A 1 401 ? 4.225 -3.875 15.629 1.00 87.50 401 PHE A N 1
ATOM 3301 C CA . PHE A 1 401 ? 3.953 -3.335 14.300 1.00 87.50 401 PHE A CA 1
ATOM 3302 C C . PHE A 1 401 ? 2.464 -3.009 14.112 1.00 87.50 401 PHE A C 1
ATOM 3304 O O . PHE A 1 401 ? 2.133 -1.891 13.723 1.00 87.50 401 PHE A O 1
ATOM 3311 N N . LEU A 1 402 ? 1.548 -3.914 14.469 1.00 89.00 402 LEU A N 1
ATOM 3312 C CA . LEU A 1 402 ? 0.108 -3.643 14.403 1.00 89.00 402 LEU A CA 1
ATOM 3313 C C . LEU A 1 402 ? -0.310 -2.457 15.281 1.00 89.00 402 LEU A C 1
ATOM 3315 O O . LEU A 1 402 ? -1.245 -1.739 14.928 1.00 89.00 402 LEU A O 1
ATOM 3319 N N . MET A 1 403 ? 0.367 -2.220 16.407 1.00 89.19 403 MET A N 1
ATOM 3320 C CA . MET A 1 403 ? 0.100 -1.060 17.261 1.00 89.19 403 MET A CA 1
ATOM 3321 C C . MET A 1 403 ? 0.352 0.280 16.559 1.00 89.19 403 MET A C 1
ATOM 3323 O O . MET A 1 403 ? -0.300 1.265 16.903 1.00 89.19 403 MET A O 1
ATOM 3327 N N . THR A 1 404 ? 1.198 0.337 15.524 1.00 90.12 404 THR A N 1
ATOM 3328 C CA . THR A 1 404 ? 1.409 1.571 14.739 1.00 90.12 404 THR A CA 1
ATOM 3329 C C . THR A 1 404 ? 0.135 2.050 14.024 1.00 90.12 404 THR A C 1
ATOM 3331 O O . THR A 1 404 ? -0.033 3.257 13.804 1.00 90.12 404 THR A O 1
ATOM 3334 N N . PHE A 1 405 ? -0.795 1.126 13.739 1.00 90.81 405 PHE A N 1
ATOM 3335 C CA . PHE A 1 405 ? -2.109 1.393 13.146 1.00 90.81 405 PHE A CA 1
ATOM 3336 C C . PHE A 1 405 ? -3.185 1.748 14.184 1.00 90.81 405 PHE A C 1
ATOM 3338 O O . PHE A 1 405 ? -4.231 2.279 13.809 1.00 90.81 405 PHE A O 1
ATOM 3345 N N . SER A 1 406 ? -2.942 1.530 15.483 1.00 90.00 406 SER A N 1
ATOM 3346 C CA . SER A 1 406 ? -3.881 1.812 16.585 1.00 90.00 406 SER A CA 1
ATOM 3347 C C . SER A 1 406 ? -3.975 3.308 16.929 1.00 90.00 406 SER A C 1
ATOM 3349 O O . SER A 1 406 ? -3.943 3.691 18.095 1.00 90.00 406 SER A O 1
ATOM 3351 N N . SER A 1 407 ? -4.079 4.184 15.925 1.00 90.38 407 SER A N 1
ATOM 3352 C CA . SER A 1 407 ? -4.246 5.628 16.136 1.00 90.38 407 SER A CA 1
ATOM 3353 C C . SER A 1 407 ? -5.661 6.094 15.767 1.00 90.38 407 SER A C 1
ATOM 3355 O O . SER A 1 407 ? -6.231 5.582 14.799 1.00 90.38 407 SER A O 1
ATOM 3357 N N . PRO A 1 408 ? -6.229 7.102 16.460 1.00 90.44 408 PRO A N 1
ATOM 3358 C CA . PRO A 1 408 ? -7.573 7.603 16.159 1.00 90.44 408 PRO A CA 1
ATOM 3359 C C . PRO A 1 408 ? -7.739 8.071 14.707 1.00 90.44 408 PRO A C 1
ATOM 3361 O O . PRO A 1 408 ? -8.773 7.817 14.095 1.00 90.44 408 PRO A O 1
ATOM 3364 N N . LYS A 1 409 ? -6.700 8.702 14.134 1.00 90.81 409 LYS A N 1
ATOM 3365 C CA . LYS A 1 409 ? -6.695 9.157 12.734 1.00 90.81 409 LYS A CA 1
ATOM 3366 C C . LYS A 1 409 ? -6.803 7.993 11.754 1.00 90.81 409 LYS A C 1
ATOM 3368 O O . LYS A 1 409 ? -7.593 8.060 10.823 1.00 90.81 409 LYS A O 1
ATOM 3373 N N . VAL A 1 410 ? -6.057 6.912 11.993 1.00 91.88 410 VAL A N 1
ATOM 3374 C CA . VAL A 1 410 ? -6.136 5.701 11.165 1.00 91.88 410 VAL A CA 1
ATOM 3375 C C . VAL A 1 410 ? -7.542 5.113 11.253 1.00 91.88 410 VAL A C 1
ATOM 3377 O O . VAL A 1 410 ? -8.180 4.919 10.223 1.00 91.88 410 VAL A O 1
ATOM 3380 N N . VAL A 1 411 ? -8.064 4.910 12.469 1.00 91.50 411 VAL A N 1
ATOM 3381 C CA . VAL A 1 411 ? -9.416 4.366 12.684 1.00 91.50 411 VAL A CA 1
ATOM 3382 C C . VAL A 1 411 ? -10.476 5.215 11.978 1.00 91.50 411 VAL A C 1
ATOM 3384 O O . VAL A 1 411 ? -11.379 4.656 11.363 1.00 91.50 411 VAL A O 1
ATOM 3387 N N . GLN A 1 412 ? -10.334 6.543 11.971 1.00 90.94 412 GLN A N 1
ATOM 3388 C CA . GLN A 1 412 ? -11.238 7.450 11.262 1.00 90.94 412 GLN A CA 1
ATOM 3389 C C . GLN A 1 412 ? -11.317 7.180 9.748 1.00 90.94 412 GLN A C 1
ATOM 3391 O O . GLN A 1 412 ? -12.397 7.287 9.170 1.00 90.94 412 GLN A O 1
ATOM 3396 N N . VAL A 1 413 ? -10.208 6.810 9.094 1.00 91.44 413 VAL A N 1
ATOM 3397 C CA . VAL A 1 413 ? -10.208 6.458 7.659 1.00 91.44 413 VAL A CA 1
ATOM 3398 C C . VAL A 1 413 ? -11.044 5.200 7.416 1.00 91.44 413 VAL A C 1
ATOM 3400 O O . VAL A 1 413 ? -11.902 5.175 6.532 1.00 91.44 413 VAL A O 1
ATOM 3403 N N . TYR A 1 414 ? -10.843 4.171 8.241 1.00 92.69 414 TYR A N 1
ATOM 3404 C CA . TYR A 1 414 ? -11.587 2.915 8.146 1.00 92.69 414 TYR A CA 1
ATOM 3405 C C . TYR A 1 414 ? -13.074 3.102 8.460 1.00 92.69 414 TYR A C 1
ATOM 3407 O O . TYR A 1 414 ? -13.921 2.549 7.760 1.00 92.69 414 TYR A O 1
ATOM 3415 N N . THR A 1 415 ? -13.416 3.902 9.473 1.00 90.56 415 THR A N 1
ATOM 3416 C CA . THR A 1 415 ? -14.817 4.170 9.823 1.00 90.56 415 THR A CA 1
ATOM 3417 C C . THR A 1 415 ? -15.508 5.027 8.768 1.00 90.56 415 THR A C 1
ATOM 3419 O O . THR A 1 415 ? -16.671 4.769 8.465 1.00 90.56 415 THR A O 1
ATOM 3422 N N . LEU A 1 416 ? -14.805 5.973 8.134 1.00 90.12 416 LEU A N 1
ATOM 3423 C CA . LEU A 1 416 ? -15.323 6.725 6.989 1.00 90.12 416 LEU A CA 1
ATOM 3424 C C . LEU A 1 416 ? -15.686 5.788 5.832 1.00 90.12 416 LEU A C 1
ATOM 3426 O O . LEU A 1 416 ? -16.806 5.857 5.329 1.00 90.12 416 LEU A O 1
ATOM 3430 N N . LEU A 1 417 ? -14.790 4.884 5.434 1.00 89.38 417 LEU A N 1
ATOM 3431 C CA . LEU A 1 417 ? -15.084 3.916 4.372 1.00 89.38 417 LEU A CA 1
ATOM 3432 C C . LEU A 1 417 ? -16.194 2.937 4.766 1.00 89.38 417 LEU A C 1
ATOM 3434 O O . LEU A 1 417 ? -17.004 2.565 3.918 1.00 89.38 417 LEU A O 1
ATOM 3438 N N . LEU A 1 418 ? -16.288 2.575 6.048 1.00 89.75 418 LEU A N 1
ATOM 3439 C CA . LEU A 1 418 ? -17.367 1.736 6.566 1.00 89.75 418 LEU A CA 1
ATOM 3440 C C . LEU A 1 418 ? -18.743 2.399 6.408 1.00 89.75 418 LEU A C 1
ATOM 3442 O O . LEU A 1 418 ? -19.724 1.701 6.175 1.00 89.75 418 LEU A O 1
ATOM 3446 N N . THR A 1 419 ? -18.846 3.735 6.460 1.00 89.38 419 THR A N 1
ATOM 3447 C CA . THR A 1 419 ? -20.128 4.419 6.179 1.00 89.38 419 THR A CA 1
ATOM 3448 C C . THR A 1 419 ? -20.621 4.202 4.746 1.00 89.38 419 THR A C 1
ATOM 3450 O O . THR A 1 419 ? -21.820 4.313 4.494 1.00 89.38 419 THR A O 1
ATOM 3453 N N . LEU A 1 420 ? -19.714 3.858 3.825 1.00 85.94 420 LEU A N 1
ATOM 3454 C CA . LEU A 1 420 ? -19.978 3.609 2.408 1.00 85.94 420 LEU A CA 1
ATOM 3455 C C . LEU A 1 420 ? -20.077 2.111 2.079 1.00 85.94 420 LEU A C 1
ATOM 3457 O O . LEU A 1 420 ? -19.967 1.742 0.914 1.00 85.94 420 LEU A O 1
ATOM 3461 N N . TYR A 1 421 ? -20.321 1.247 3.074 1.00 85.38 421 TYR A N 1
ATOM 3462 C CA . TYR A 1 421 ? -20.321 -0.215 2.912 1.00 85.38 421 TYR A CA 1
ATOM 3463 C C . TYR A 1 421 ? -21.177 -0.738 1.746 1.00 85.38 421 TYR A C 1
ATOM 3465 O O . TYR A 1 421 ? -20.844 -1.775 1.180 1.00 85.38 421 TYR A O 1
ATOM 3473 N N . ARG A 1 422 ? -22.255 -0.033 1.373 1.00 84.38 422 ARG A N 1
ATOM 3474 C CA . ARG A 1 422 ? -23.131 -0.392 0.242 1.00 84.38 422 ARG A CA 1
ATOM 3475 C C . ARG A 1 422 ? -22.470 -0.222 -1.126 1.00 84.38 422 ARG A C 1
ATOM 3477 O O . ARG A 1 422 ? -22.765 -0.990 -2.030 1.00 84.38 422 ARG A O 1
ATOM 3484 N N . ASN A 1 423 ? -21.613 0.787 -1.270 1.00 84.62 423 ASN A N 1
ATOM 3485 C CA . ASN A 1 423 ? -20.964 1.133 -2.539 1.00 84.62 423 ASN A CA 1
ATOM 3486 C C . ASN A 1 423 ? -19.579 0.487 -2.673 1.00 84.62 423 ASN A C 1
ATOM 3488 O O . ASN A 1 423 ? -18.978 0.532 -3.742 1.00 84.62 423 ASN A O 1
ATOM 3492 N N . ASN A 1 424 ? -19.046 -0.053 -1.579 1.00 84.12 424 ASN A N 1
ATOM 3493 C CA . ASN A 1 424 ? -17.762 -0.734 -1.566 1.00 84.12 424 ASN A CA 1
ATOM 3494 C C . ASN A 1 424 ? -17.898 -2.154 -2.125 1.00 84.12 424 ASN A C 1
ATOM 3496 O O . ASN A 1 424 ? -18.900 -2.832 -1.890 1.00 84.12 424 ASN A O 1
ATOM 3500 N N . ASP A 1 425 ? -16.832 -2.645 -2.755 1.00 84.81 425 ASP A N 1
ATOM 3501 C CA . ASP A 1 425 ? -16.752 -4.050 -3.144 1.00 84.81 425 ASP A CA 1
ATOM 3502 C C . ASP A 1 425 ? -16.697 -4.946 -1.898 1.00 84.81 425 ASP A C 1
ATOM 3504 O O . ASP A 1 425 ? -16.194 -4.554 -0.836 1.00 84.81 425 ASP A O 1
ATOM 3508 N N . GLY A 1 426 ? -17.160 -6.194 -2.032 1.00 85.69 426 GLY A N 1
ATOM 3509 C CA . GLY A 1 426 ? -17.119 -7.172 -0.939 1.00 85.69 426 GLY A CA 1
ATOM 3510 C C . GLY A 1 426 ? -15.707 -7.366 -0.369 1.00 85.69 426 GLY A C 1
ATOM 3511 O O . GLY A 1 426 ? -15.536 -7.438 0.847 1.00 85.69 426 GLY A O 1
ATOM 3512 N N . HIS A 1 427 ? -14.688 -7.352 -1.236 1.00 89.25 427 HIS A N 1
ATOM 3513 C CA . HIS A 1 427 ? -13.282 -7.419 -0.834 1.00 89.25 427 HIS A CA 1
ATOM 3514 C C . HIS A 1 427 ? -12.864 -6.218 0.029 1.00 89.25 427 HIS A C 1
ATOM 3516 O O . HIS A 1 427 ? -12.282 -6.397 1.096 1.00 89.25 427 HIS A O 1
ATOM 3522 N N . THR A 1 428 ? -13.210 -4.994 -0.374 1.00 90.31 428 THR A N 1
ATOM 3523 C CA . THR A 1 428 ? -12.885 -3.783 0.390 1.00 90.31 428 THR A CA 1
ATOM 3524 C C . THR A 1 428 ? -13.525 -3.813 1.778 1.00 90.31 428 THR A C 1
ATOM 3526 O O . THR A 1 428 ? -12.866 -3.510 2.773 1.00 90.31 428 THR A O 1
ATOM 3529 N N . ASN A 1 429 ? -14.793 -4.227 1.870 1.00 91.50 429 ASN A N 1
ATOM 3530 C CA . ASN A 1 429 ? -15.485 -4.370 3.153 1.00 91.50 429 ASN A CA 1
ATOM 3531 C C . ASN A 1 429 ? -14.802 -5.411 4.054 1.00 91.50 429 ASN A C 1
ATOM 3533 O O . ASN A 1 429 ? -14.605 -5.147 5.242 1.00 91.50 429 ASN A O 1
ATOM 3537 N N . HIS A 1 430 ? -14.368 -6.541 3.489 1.00 91.50 430 HIS A N 1
ATOM 3538 C CA . HIS A 1 430 ? -13.557 -7.526 4.205 1.00 91.50 430 HIS A CA 1
ATOM 3539 C C . HIS A 1 430 ? -12.243 -6.916 4.719 1.00 91.50 430 HIS A C 1
ATOM 3541 O O . HIS A 1 430 ? -11.915 -7.067 5.898 1.00 91.50 430 HIS A O 1
ATOM 3547 N N . CYS A 1 431 ? -11.507 -6.167 3.887 1.00 93.44 431 CYS A N 1
ATOM 3548 C CA . CYS A 1 431 ? -10.266 -5.501 4.296 1.00 93.44 431 CYS A CA 1
ATOM 3549 C C . CYS A 1 431 ? -10.484 -4.539 5.474 1.00 93.44 431 CYS A C 1
ATOM 3551 O O . CYS A 1 431 ? -9.703 -4.557 6.432 1.00 93.44 431 CYS A O 1
ATOM 3553 N N . ILE A 1 432 ? -11.560 -3.744 5.426 1.00 93.44 432 ILE A N 1
ATOM 3554 C CA . ILE A 1 432 ? -11.929 -2.801 6.488 1.00 93.44 432 ILE A CA 1
ATOM 3555 C C . ILE A 1 432 ? -12.213 -3.553 7.788 1.00 93.44 432 ILE A C 1
ATOM 3557 O O . ILE A 1 432 ? -11.583 -3.280 8.812 1.00 93.44 432 ILE A O 1
ATOM 3561 N N . VAL A 1 433 ? -13.131 -4.523 7.750 1.00 93.00 433 VAL A N 1
ATOM 3562 C CA . VAL A 1 433 ? -13.529 -5.299 8.934 1.00 93.00 433 VAL A CA 1
ATOM 3563 C C . VAL A 1 433 ? -12.336 -6.048 9.511 1.00 93.00 433 VAL A C 1
ATOM 3565 O O . VAL A 1 433 ? -12.137 -6.029 10.724 1.00 93.00 433 VAL A O 1
ATOM 3568 N N . LYS A 1 434 ? -11.495 -6.655 8.667 1.00 93.62 434 LYS A N 1
ATOM 3569 C CA . LYS A 1 434 ? -10.325 -7.399 9.131 1.00 93.62 434 LYS A CA 1
ATOM 3570 C C . LYS A 1 434 ? -9.341 -6.494 9.862 1.00 93.62 434 LYS A C 1
ATOM 3572 O O . LYS A 1 434 ? -8.867 -6.889 10.922 1.00 93.62 434 LYS A O 1
ATOM 3577 N N . MET A 1 435 ? -9.050 -5.295 9.351 1.00 93.88 435 MET A N 1
ATOM 3578 C CA . MET A 1 435 ? -8.161 -4.362 10.051 1.00 93.88 435 MET A CA 1
ATOM 3579 C C . MET A 1 435 ? -8.769 -3.876 11.372 1.00 93.88 435 MET A C 1
ATOM 3581 O O . MET A 1 435 ? -8.103 -3.922 12.405 1.00 93.88 435 MET A O 1
ATOM 3585 N N . LEU A 1 436 ? -10.043 -3.472 11.371 1.00 93.00 436 LEU A N 1
ATOM 3586 C CA . LEU A 1 436 ? -10.727 -3.035 12.593 1.00 93.00 436 LEU A CA 1
ATOM 3587 C C . LEU A 1 436 ? -10.784 -4.156 13.641 1.00 93.00 436 LEU A C 1
ATOM 3589 O O . LEU A 1 436 ? -10.576 -3.904 14.825 1.00 93.00 436 LEU A O 1
ATOM 3593 N N . HIS A 1 437 ? -10.980 -5.403 13.209 1.00 92.75 437 HIS A N 1
ATOM 3594 C CA . HIS A 1 437 ? -10.892 -6.581 14.062 1.00 92.75 437 HIS A CA 1
ATOM 3595 C C . HIS A 1 437 ? -9.478 -6.797 14.614 1.00 92.75 437 HIS A C 1
ATOM 3597 O O . HIS A 1 437 ? -9.341 -7.114 15.791 1.00 92.75 437 HIS A O 1
ATOM 3603 N N . ARG A 1 438 ? -8.413 -6.615 13.817 1.00 91.00 438 ARG A N 1
ATOM 3604 C CA . ARG A 1 438 ? -7.027 -6.686 14.326 1.00 91.00 438 ARG A CA 1
ATOM 3605 C C . ARG A 1 438 ? -6.791 -5.642 15.424 1.00 91.00 438 ARG A C 1
ATOM 3607 O O . ARG A 1 438 ? -6.310 -5.991 16.497 1.00 91.00 438 ARG A O 1
ATOM 3614 N N . ILE A 1 439 ? -7.210 -4.395 15.205 1.00 90.75 439 ILE A N 1
ATOM 3615 C CA . ILE A 1 439 ? -7.069 -3.313 16.196 1.00 90.75 439 ILE A CA 1
ATOM 3616 C C . ILE A 1 439 ? -7.887 -3.612 17.465 1.00 90.75 439 ILE A C 1
ATOM 3618 O O . ILE A 1 439 ? -7.383 -3.477 18.579 1.00 90.75 439 ILE A O 1
ATOM 3622 N N . ALA A 1 440 ? -9.133 -4.057 17.311 1.00 90.25 440 ALA A N 1
ATOM 3623 C CA . ALA A 1 440 ? -10.018 -4.340 18.435 1.00 90.25 440 ALA A CA 1
ATOM 3624 C C . ALA A 1 440 ? -9.565 -5.569 19.239 1.00 90.25 440 ALA A C 1
ATOM 3626 O O . ALA A 1 440 ? -9.405 -5.490 20.453 1.00 90.25 440 ALA A O 1
ATOM 3627 N N . VAL A 1 441 ? -9.345 -6.701 18.567 1.00 89.06 441 VAL A N 1
ATOM 3628 C CA . VAL A 1 441 ? -9.139 -8.007 19.208 1.00 89.06 441 VAL A CA 1
ATOM 3629 C C . VAL A 1 441 ? -7.664 -8.293 19.471 1.00 89.06 441 VAL A C 1
ATOM 3631 O O . VAL A 1 441 ? -7.309 -8.628 20.595 1.00 89.06 441 VAL A O 1
ATOM 3634 N N . GLN A 1 442 ? -6.788 -8.149 18.469 1.00 85.31 442 GLN A N 1
ATOM 3635 C CA . GLN A 1 442 ? -5.368 -8.517 18.613 1.00 85.31 442 GLN A CA 1
ATOM 3636 C C . GLN A 1 442 ? -4.594 -7.487 19.450 1.00 85.31 442 GLN A C 1
ATOM 3638 O O . GLN A 1 442 ? -3.769 -7.847 20.291 1.00 85.31 442 GLN A O 1
ATOM 3643 N N . ASN A 1 443 ? -4.893 -6.199 19.267 1.00 86.50 443 ASN A N 1
ATOM 3644 C CA . ASN A 1 443 ? -4.275 -5.134 20.059 1.00 86.50 443 ASN A CA 1
ATOM 3645 C C . ASN A 1 443 ? -5.039 -4.819 21.353 1.00 86.50 443 ASN A C 1
ATOM 3647 O O . ASN A 1 443 ? -4.486 -4.149 22.218 1.00 86.50 443 ASN A O 1
ATOM 3651 N N . GLY A 1 444 ? -6.276 -5.301 21.513 1.00 86.69 444 GLY A N 1
ATOM 3652 C CA . GLY A 1 444 ? -7.115 -5.002 22.679 1.00 86.69 444 GLY A CA 1
ATOM 3653 C C . GLY A 1 444 ? -7.652 -3.565 22.709 1.00 86.69 444 GLY A C 1
ATOM 3654 O O . GLY A 1 444 ? -8.195 -3.132 23.721 1.00 86.69 444 GLY A O 1
ATOM 3655 N N . MET A 1 445 ? -7.533 -2.813 21.610 1.00 88.12 445 MET A N 1
ATOM 3656 C CA . MET A 1 445 ? -7.878 -1.387 21.537 1.00 88.12 445 MET A CA 1
ATOM 3657 C C . MET A 1 445 ? -9.324 -1.171 21.063 1.00 88.12 445 MET A C 1
ATOM 3659 O O . MET A 1 445 ? -9.596 -0.318 20.217 1.00 88.12 445 MET A O 1
ATOM 3663 N N . VAL A 1 446 ? -10.272 -1.949 21.601 1.00 88.88 446 VAL A N 1
ATOM 3664 C CA . VAL A 1 446 ? -11.700 -1.875 21.221 1.00 88.88 446 VAL A CA 1
ATOM 3665 C C . VAL A 1 446 ? -12.287 -0.486 21.500 1.00 88.88 446 VAL A C 1
ATOM 3667 O O . VAL A 1 446 ? -13.128 -0.012 20.739 1.00 88.88 446 VAL A O 1
ATOM 3670 N N . ALA A 1 447 ? -11.790 0.203 22.533 1.00 88.69 447 ALA A N 1
ATOM 3671 C CA . ALA A 1 447 ? -12.257 1.527 22.939 1.00 88.69 447 ALA A CA 1
ATOM 3672 C C . ALA A 1 447 ? -12.174 2.588 21.825 1.00 88.69 447 ALA A C 1
ATOM 3674 O O . ALA A 1 447 ? -13.015 3.481 21.767 1.00 88.69 447 ALA A O 1
ATOM 3675 N N . LEU A 1 448 ? -11.228 2.461 20.882 1.00 88.75 448 LEU A N 1
ATOM 3676 C CA . LEU A 1 448 ? -11.118 3.369 19.731 1.00 88.75 448 LEU A CA 1
ATOM 3677 C C . LEU A 1 448 ? -12.352 3.323 18.810 1.00 88.75 448 LEU A C 1
ATOM 3679 O O . LEU A 1 448 ? -12.584 4.261 18.048 1.00 88.75 448 LEU A O 1
ATOM 3683 N N . LEU A 1 449 ? -13.139 2.245 18.877 1.00 88.81 449 LEU A N 1
ATOM 3684 C CA . LEU A 1 449 ? -14.352 2.042 18.084 1.00 88.81 449 LEU A CA 1
ATOM 3685 C C . LEU A 1 449 ? -15.626 2.503 18.796 1.00 88.81 449 LEU A C 1
ATOM 3687 O O . LEU A 1 449 ? -16.686 2.506 18.170 1.00 88.81 449 LEU A O 1
ATOM 3691 N N . PHE A 1 450 ? -15.549 2.916 20.066 1.00 89.94 450 PHE A N 1
ATOM 3692 C CA . PHE A 1 450 ? -16.694 3.397 20.849 1.00 89.94 450 PHE A 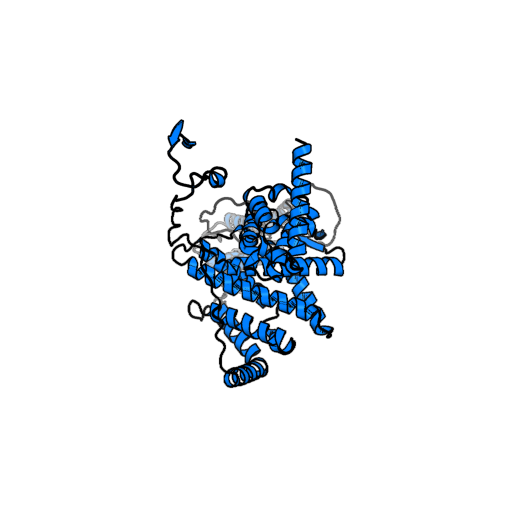CA 1
ATOM 3693 C C . PHE A 1 450 ? -17.063 4.840 20.486 1.00 89.94 450 PHE A C 1
ATOM 3695 O O . PHE A 1 450 ? -17.122 5.738 21.320 1.00 89.94 450 PHE A O 1
ATOM 3702 N N . GLN A 1 451 ? -17.301 5.070 19.199 1.00 88.62 451 GLN A N 1
ATOM 3703 C CA . GLN A 1 451 ? -17.706 6.354 18.649 1.00 88.62 451 GLN A CA 1
ATOM 3704 C C . GLN A 1 451 ? -19.171 6.286 18.219 1.00 88.62 451 GLN A C 1
ATOM 3706 O O . GLN A 1 451 ? -19.598 5.345 17.545 1.00 88.62 451 GLN A O 1
ATOM 3711 N N . LEU A 1 452 ? -19.943 7.332 18.523 1.00 86.88 452 LEU A N 1
ATOM 3712 C CA . LEU A 1 452 ? -21.361 7.405 18.154 1.00 86.88 452 LEU A CA 1
ATOM 3713 C C . LEU A 1 452 ? -21.588 7.272 16.635 1.00 86.88 452 LEU A C 1
ATOM 3715 O O . LEU A 1 452 ? -22.569 6.673 16.197 1.00 86.88 452 LEU A O 1
ATOM 3719 N N . SER A 1 453 ? -20.672 7.801 15.818 1.00 88.81 453 SER A N 1
ATOM 3720 C CA . SER A 1 453 ? -20.695 7.670 14.354 1.00 88.81 453 SER A CA 1
ATOM 3721 C C . SER A 1 453 ? -20.607 6.210 13.894 1.00 88.81 453 SER A C 1
ATOM 3723 O O . SER A 1 453 ? -21.326 5.803 12.976 1.00 88.81 453 SER A O 1
ATOM 3725 N N . VAL A 1 454 ? -19.769 5.410 14.556 1.00 89.06 454 VAL A N 1
ATOM 3726 C CA . VAL A 1 454 ? -19.587 3.981 14.280 1.00 89.06 454 VAL A CA 1
ATOM 3727 C C . VAL A 1 454 ? -20.842 3.211 14.673 1.00 89.06 454 VAL A C 1
ATOM 3729 O O . VAL A 1 454 ? -21.367 2.459 13.856 1.00 89.06 454 VAL A O 1
ATOM 3732 N N . PHE A 1 455 ? -21.410 3.479 15.852 1.00 90.69 455 PHE A N 1
ATOM 3733 C CA . PHE A 1 455 ? -22.660 2.842 16.279 1.00 90.69 455 PHE A CA 1
ATOM 3734 C C . PHE A 1 455 ? -23.844 3.178 15.371 1.00 90.69 455 PHE A C 1
ATOM 3736 O O . PHE A 1 455 ? -24.607 2.285 15.011 1.00 90.69 455 PHE A O 1
ATOM 3743 N N . ARG A 1 456 ? -23.964 4.428 14.904 1.00 88.50 456 ARG A N 1
ATOM 3744 C CA . ARG A 1 456 ? -24.965 4.789 13.885 1.00 88.50 456 ARG A CA 1
ATOM 3745 C C . ARG A 1 456 ? -24.756 4.034 12.575 1.00 88.50 456 ARG A C 1
ATOM 3747 O O . ARG A 1 456 ? -25.725 3.692 11.904 1.00 88.50 456 ARG A O 1
ATOM 3754 N N . THR A 1 457 ? -23.506 3.772 12.203 1.00 88.62 457 THR A N 1
ATOM 3755 C CA . THR A 1 457 ? -23.187 2.977 11.011 1.00 88.62 457 THR A CA 1
ATOM 3756 C C . THR A 1 457 ? -23.592 1.519 11.215 1.00 88.62 457 THR A C 1
ATOM 3758 O O . THR A 1 457 ? -24.280 0.969 10.361 1.00 88.62 457 THR A O 1
ATOM 3761 N N . PHE A 1 458 ? -23.287 0.922 12.373 1.00 90.12 458 PHE A N 1
ATOM 3762 C CA . PHE A 1 458 ? -23.754 -0.421 12.734 1.00 90.12 458 PHE A CA 1
ATOM 3763 C C . PHE A 1 458 ? -25.280 -0.525 12.763 1.00 90.12 458 PHE A C 1
ATOM 3765 O O . PHE A 1 458 ? -25.830 -1.474 12.219 1.00 90.12 458 PHE A O 1
ATOM 3772 N N . GLN A 1 459 ? -25.983 0.470 13.306 1.00 88.06 459 GLN A N 1
ATOM 3773 C CA . GLN A 1 459 ? -27.445 0.504 13.278 1.00 88.06 459 GLN A CA 1
ATOM 3774 C C . GLN A 1 459 ? -27.982 0.496 11.840 1.00 88.06 459 GLN A C 1
ATOM 3776 O O . GLN A 1 459 ? -28.891 -0.270 11.527 1.00 88.06 459 GLN A O 1
ATOM 3781 N N . LYS A 1 460 ? -27.395 1.305 10.944 1.00 87.62 460 LYS A N 1
ATOM 3782 C CA . LYS A 1 460 ? -27.752 1.289 9.517 1.00 87.62 460 LYS A CA 1
ATOM 3783 C C . LYS A 1 460 ? -27.511 -0.078 8.888 1.00 87.62 460 LYS A C 1
ATOM 3785 O O . LYS A 1 460 ? -28.342 -0.513 8.113 1.00 87.62 460 LYS A O 1
ATOM 3790 N N . ILE A 1 461 ? -26.401 -0.733 9.217 1.00 86.69 461 ILE A N 1
ATOM 3791 C CA . ILE A 1 461 ? -26.067 -2.076 8.728 1.00 86.69 461 ILE A CA 1
ATOM 3792 C C . ILE A 1 461 ? -27.104 -3.104 9.199 1.00 86.69 461 ILE A C 1
ATOM 3794 O O . ILE A 1 461 ? -27.538 -3.932 8.407 1.00 86.69 461 ILE A O 1
ATOM 3798 N N . PHE A 1 462 ? -27.500 -3.085 10.475 1.00 85.50 462 PHE A N 1
ATOM 3799 C CA . PHE A 1 462 ? -28.457 -4.061 11.009 1.00 85.50 462 PHE A CA 1
ATOM 3800 C C . PHE A 1 462 ? -29.869 -3.880 10.447 1.00 85.50 462 PHE A C 1
ATOM 3802 O O . PHE A 1 462 ? -30.547 -4.875 10.206 1.00 85.50 462 PHE A O 1
ATOM 3809 N N . ASN A 1 463 ? -30.278 -2.634 10.201 1.00 84.62 463 ASN A N 1
ATOM 3810 C CA . ASN A 1 463 ? -31.602 -2.302 9.671 1.00 84.62 463 ASN A CA 1
ATOM 3811 C C . ASN A 1 463 ? -31.707 -2.431 8.144 1.00 84.62 463 ASN A C 1
ATOM 3813 O O . ASN A 1 463 ? -32.775 -2.198 7.587 1.00 84.62 463 ASN A O 1
ATOM 3817 N N . ASP A 1 464 ? -30.607 -2.734 7.458 1.00 82.06 464 ASP A N 1
ATOM 3818 C CA . ASP A 1 464 ? -30.573 -2.785 6.005 1.00 82.06 464 ASP A CA 1
ATOM 3819 C C . ASP A 1 464 ? -30.820 -4.196 5.474 1.00 82.06 464 ASP A C 1
ATOM 3821 O O . ASP A 1 464 ? -30.026 -5.111 5.710 1.00 82.06 464 ASP A O 1
ATOM 3825 N N . ASP A 1 465 ? -31.883 -4.368 4.693 1.00 69.81 465 ASP A N 1
ATOM 3826 C CA . ASP A 1 465 ? -32.243 -5.654 4.101 1.00 69.81 465 ASP A CA 1
ATOM 3827 C C . ASP A 1 465 ? -31.190 -6.178 3.111 1.00 69.81 465 ASP A C 1
ATOM 3829 O O . ASP A 1 465 ? -31.002 -7.395 3.020 1.00 69.81 465 ASP A O 1
ATOM 3833 N N . SER A 1 466 ? -30.419 -5.305 2.442 1.00 69.69 466 SER A N 1
ATOM 3834 C CA . SER A 1 466 ? -29.363 -5.735 1.503 1.00 69.69 466 SER A CA 1
ATOM 3835 C C . SER A 1 466 ? -28.177 -6.426 2.188 1.00 69.69 466 SER A C 1
ATOM 3837 O O . SER A 1 466 ? -27.363 -7.082 1.537 1.00 69.69 466 SER A O 1
ATOM 3839 N N . THR A 1 467 ? -28.078 -6.321 3.515 1.00 65.50 467 THR A N 1
ATOM 3840 C CA . THR A 1 467 ? -27.015 -6.945 4.318 1.00 65.50 467 THR A CA 1
ATOM 3841 C C . THR A 1 467 ? -27.339 -8.376 4.759 1.00 65.50 467 THR A C 1
ATOM 3843 O O . THR A 1 467 ? -26.623 -8.958 5.577 1.00 65.50 467 THR A O 1
ATOM 3846 N N . LYS A 1 468 ? -28.442 -8.963 4.275 1.00 64.56 468 LYS A N 1
ATOM 3847 C CA . LYS A 1 468 ? -28.784 -10.380 4.512 1.00 64.56 468 LYS A CA 1
ATOM 3848 C C . LYS A 1 468 ? -27.917 -11.347 3.692 1.00 64.56 468 LYS A C 1
ATOM 3850 O O . LYS A 1 468 ? -27.859 -12.530 4.004 1.00 64.56 468 LYS A O 1
ATOM 3855 N N . THR A 1 469 ? -27.213 -10.840 2.685 1.00 67.31 469 THR A N 1
ATOM 3856 C CA . THR A 1 469 ? -26.292 -11.598 1.829 1.00 67.31 469 THR A CA 1
ATOM 3857 C C . THR A 1 469 ? -25.031 -12.035 2.588 1.00 67.31 469 THR A C 1
ATOM 3859 O O . THR A 1 469 ? -24.521 -11.289 3.427 1.00 67.31 469 THR A O 1
ATOM 3862 N N . SER A 1 470 ? -24.464 -13.198 2.234 1.00 68.62 470 SER A N 1
ATOM 3863 C CA . SER A 1 470 ? -23.249 -13.767 2.856 1.00 68.62 470 SER A CA 1
ATOM 3864 C C . SER A 1 470 ? -22.075 -12.780 2.953 1.00 68.62 470 SER A C 1
ATOM 3866 O O . SER A 1 470 ? -21.326 -12.812 3.925 1.00 68.62 470 SER A O 1
ATOM 3868 N N . HIS A 1 471 ? -21.929 -11.865 1.989 1.00 69.56 471 HIS A N 1
ATOM 3869 C CA . HIS A 1 471 ? -20.840 -10.880 1.955 1.00 69.56 471 HIS A CA 1
ATOM 3870 C C . HIS A 1 471 ? -20.858 -9.866 3.113 1.00 69.56 471 HIS A C 1
ATOM 3872 O O . HIS A 1 471 ? -19.821 -9.289 3.428 1.00 69.56 471 HIS A O 1
ATOM 3878 N N . PHE A 1 472 ? -22.002 -9.653 3.772 1.00 79.38 472 PHE A N 1
ATOM 3879 C CA . PHE A 1 472 ? -22.126 -8.734 4.913 1.00 79.38 472 PHE A CA 1
ATOM 3880 C C . PHE A 1 472 ? -22.190 -9.455 6.268 1.00 79.38 472 PHE A C 1
ATOM 3882 O O . PHE A 1 472 ? -22.252 -8.802 7.314 1.00 79.38 472 PHE A O 1
ATOM 3889 N N . ALA A 1 473 ? -22.146 -10.792 6.278 1.00 81.94 473 ALA A N 1
ATOM 3890 C CA . ALA A 1 473 ? -22.228 -11.588 7.501 1.00 81.94 473 ALA A CA 1
ATOM 3891 C C . ALA A 1 473 ? -21.048 -11.316 8.451 1.00 81.94 473 ALA A C 1
ATOM 3893 O O . ALA A 1 473 ? -21.242 -11.138 9.657 1.00 81.94 473 ALA A O 1
ATOM 3894 N N . GLU A 1 474 ? -19.833 -11.199 7.908 1.00 86.31 474 GLU A N 1
ATOM 3895 C CA . GLU A 1 474 ? -18.632 -10.853 8.682 1.00 86.31 474 GLU A CA 1
ATOM 3896 C C . GLU A 1 474 ? -18.781 -9.500 9.384 1.00 86.31 474 GLU A C 1
ATOM 3898 O O . GLU A 1 474 ? -18.427 -9.332 10.550 1.00 86.31 474 GLU A O 1
ATOM 3903 N N . LEU A 1 475 ? -19.372 -8.539 8.681 1.00 86.81 475 LEU A N 1
ATOM 3904 C CA . LEU A 1 475 ? -19.538 -7.167 9.130 1.00 86.81 475 LEU A CA 1
ATOM 3905 C C . LEU A 1 475 ? -20.597 -7.064 10.245 1.00 86.81 475 LEU A C 1
ATOM 3907 O O . LEU A 1 475 ? -20.372 -6.367 11.236 1.00 86.81 475 LEU A O 1
ATOM 3911 N N . LYS A 1 476 ? -21.688 -7.844 10.168 1.00 86.00 476 LYS A N 1
ATOM 3912 C CA . LYS A 1 476 ? -22.654 -8.010 11.276 1.00 86.00 476 LYS A CA 1
ATOM 3913 C C . LYS A 1 476 ? -22.042 -8.701 12.491 1.00 86.00 476 LYS A C 1
ATOM 3915 O O . LYS A 1 476 ? -22.277 -8.279 13.626 1.00 86.00 476 LYS A O 1
ATOM 3920 N N . THR A 1 477 ? -21.245 -9.742 12.264 1.00 90.06 477 THR A N 1
ATOM 3921 C CA . THR A 1 477 ? -20.558 -10.482 13.333 1.00 90.06 477 THR A CA 1
ATOM 3922 C C . THR A 1 477 ? -19.604 -9.561 14.089 1.00 90.06 477 THR A C 1
ATOM 3924 O O . THR A 1 477 ? -19.639 -9.491 15.319 1.00 90.06 477 THR A O 1
ATOM 3927 N N . PHE A 1 478 ? -18.816 -8.776 13.354 1.00 90.44 478 PHE A N 1
ATOM 3928 C CA . PHE A 1 478 ? -17.913 -7.788 13.927 1.00 90.44 478 PHE A CA 1
ATOM 3929 C C . PHE A 1 478 ? -18.657 -6.682 14.689 1.00 90.44 478 PHE A C 1
ATOM 3931 O O . PHE A 1 478 ? -18.309 -6.390 15.833 1.00 90.44 478 PHE A O 1
ATOM 3938 N N . ALA A 1 479 ? -19.719 -6.109 14.113 1.00 89.62 479 ALA A N 1
ATOM 3939 C CA . ALA A 1 479 ? -20.535 -5.099 14.789 1.00 89.62 479 ALA A CA 1
ATOM 3940 C C . ALA A 1 479 ? -21.131 -5.629 16.107 1.00 89.62 479 ALA A C 1
ATOM 3942 O O . ALA A 1 479 ? -21.091 -4.948 17.132 1.00 89.62 479 ALA A O 1
ATOM 3943 N N . THR A 1 480 ? -21.612 -6.876 16.105 1.00 90.62 480 THR A N 1
ATOM 3944 C CA . THR A 1 480 ? -22.131 -7.551 17.304 1.00 90.62 480 THR A CA 1
ATOM 3945 C C . THR A 1 480 ? -21.045 -7.716 18.367 1.00 90.62 480 THR A C 1
ATOM 3947 O O . THR A 1 480 ? -21.296 -7.462 19.544 1.00 90.62 480 THR A O 1
ATOM 3950 N N . TYR A 1 481 ? -19.827 -8.105 17.974 1.00 92.56 481 TYR A N 1
ATOM 3951 C CA . TYR A 1 481 ? -18.689 -8.209 18.889 1.00 92.56 481 TYR A CA 1
ATOM 3952 C C . TYR A 1 481 ? -18.367 -6.865 19.558 1.00 92.56 481 TYR A C 1
ATOM 3954 O O . TYR A 1 481 ? -18.251 -6.806 20.783 1.00 92.56 481 TYR A O 1
ATOM 3962 N N . VAL A 1 482 ? -18.272 -5.783 18.776 1.00 90.56 482 VAL A N 1
ATOM 3963 C CA . VAL A 1 482 ? -17.956 -4.445 19.304 1.00 90.56 482 VAL A CA 1
ATOM 3964 C C . VAL A 1 482 ? -19.048 -3.958 20.258 1.00 90.56 482 VAL A C 1
ATOM 3966 O O . VAL A 1 482 ? -18.725 -3.460 21.333 1.00 90.56 482 VAL A O 1
ATOM 3969 N N . LEU A 1 483 ? -20.329 -4.151 19.920 1.00 90.12 483 LEU A N 1
ATOM 3970 C CA . LEU A 1 483 ? -21.449 -3.783 20.795 1.00 90.12 483 LEU A CA 1
ATOM 3971 C C . LEU A 1 483 ? -21.448 -4.581 22.103 1.00 90.12 483 LEU A C 1
ATOM 3973 O O . LEU A 1 483 ? -21.616 -4.000 23.170 1.00 90.12 483 LEU A O 1
ATOM 3977 N N . ARG A 1 484 ? -21.198 -5.896 22.051 1.00 91.25 484 ARG A N 1
ATOM 3978 C CA . ARG A 1 484 ? -21.079 -6.723 23.264 1.00 91.25 484 ARG A CA 1
ATOM 3979 C C . ARG A 1 484 ? -19.955 -6.236 24.171 1.00 91.25 484 ARG A C 1
ATOM 3981 O O . ARG A 1 484 ? -20.137 -6.208 25.382 1.00 91.25 484 ARG A O 1
ATOM 3988 N N . GLN A 1 485 ? -18.809 -5.858 23.605 1.00 89.62 485 GLN A N 1
ATOM 3989 C CA . GLN A 1 485 ? -17.716 -5.307 24.406 1.00 89.62 485 GLN A CA 1
ATOM 3990 C C . GLN A 1 485 ? -18.032 -3.920 24.953 1.00 89.62 485 GLN A C 1
ATOM 3992 O O . GLN A 1 485 ? -17.675 -3.631 26.088 1.00 89.62 485 GLN A O 1
ATOM 3997 N N . PHE A 1 486 ? -18.744 -3.089 24.192 1.00 91.06 486 PHE A N 1
ATOM 3998 C CA . PHE A 1 486 ? -19.215 -1.800 24.682 1.00 91.06 486 PHE A CA 1
ATOM 3999 C C . PHE A 1 486 ? -20.115 -1.964 25.911 1.00 91.06 486 PHE A C 1
ATOM 4001 O O . PHE A 1 486 ? -19.815 -1.384 26.948 1.00 91.06 486 PHE A O 1
ATOM 4008 N N . PHE A 1 487 ? -21.150 -2.810 25.844 1.00 90.31 487 PHE A N 1
ATOM 4009 C CA . PHE A 1 487 ? -22.045 -3.037 26.986 1.00 90.31 487 PHE A CA 1
ATOM 4010 C C . PHE A 1 487 ? -21.320 -3.637 28.195 1.00 90.31 487 PHE A C 1
ATOM 4012 O O . PHE A 1 487 ? -21.504 -3.150 29.303 1.00 90.31 487 PHE A O 1
ATOM 4019 N N . LYS A 1 488 ? -20.398 -4.587 27.987 1.00 89.81 488 LYS A N 1
ATOM 4020 C CA . LYS A 1 488 ? -19.543 -5.115 29.067 1.00 89.81 488 LYS A CA 1
ATOM 4021 C C . LYS A 1 488 ? -18.659 -4.055 29.726 1.00 89.81 488 LYS A C 1
ATOM 4023 O O . LYS A 1 488 ? -18.325 -4.189 30.898 1.00 89.81 488 LYS A O 1
ATOM 4028 N N . CYS A 1 489 ? -18.200 -3.060 28.971 1.00 85.69 489 CYS A N 1
ATOM 4029 C CA . CYS A 1 489 ? -17.428 -1.948 29.518 1.00 85.69 489 CYS A CA 1
ATOM 4030 C C . CYS A 1 489 ? -18.324 -0.958 30.267 1.00 85.69 489 CYS A C 1
ATOM 4032 O O . CYS A 1 489 ? -17.904 -0.461 31.303 1.00 85.69 489 CYS A O 1
ATOM 4034 N N . VAL A 1 490 ? -19.536 -0.698 29.768 1.00 84.94 490 VAL A N 1
ATOM 4035 C CA . VAL A 1 490 ? -20.511 0.193 30.416 1.00 84.94 490 VAL A CA 1
ATOM 4036 C C . VAL A 1 490 ? -21.033 -0.402 31.724 1.00 84.94 490 VAL A C 1
ATOM 4038 O O . VAL A 1 490 ? -21.159 0.332 32.684 1.00 84.94 490 VAL A O 1
ATOM 4041 N N . GLU A 1 491 ? -21.263 -1.715 31.804 1.00 78.06 491 GLU A N 1
ATOM 4042 C CA . GLU A 1 491 ? -21.687 -2.400 33.043 1.00 78.06 491 GLU A CA 1
ATOM 4043 C C . GLU A 1 491 ? -20.623 -2.396 34.158 1.00 78.06 491 GLU A C 1
ATOM 4045 O O . GLU A 1 491 ? -20.924 -2.734 35.300 1.00 78.06 491 GLU A O 1
ATOM 4050 N N . LYS A 1 492 ? -19.368 -2.061 33.834 1.00 69.31 492 LYS A N 1
ATOM 4051 C CA . LYS A 1 492 ? -18.252 -1.981 34.793 1.00 69.31 492 LYS A CA 1
ATOM 4052 C C . LYS A 1 492 ? -17.991 -0.564 35.316 1.00 69.31 492 LYS A C 1
ATOM 4054 O O . LYS A 1 492 ? -17.119 -0.414 36.171 1.00 69.31 492 LYS A O 1
ATOM 4059 N N . ILE A 1 493 ? -18.668 0.440 34.761 1.00 52.94 493 ILE A N 1
ATOM 4060 C CA . ILE A 1 493 ? -18.609 1.854 35.161 1.00 52.94 493 ILE A CA 1
ATOM 4061 C C . ILE A 1 493 ? -19.860 2.141 35.978 1.00 52.94 493 ILE A C 1
ATOM 4063 O O . ILE A 1 493 ? -19.715 2.795 37.032 1.00 52.94 493 ILE A O 1
#

Foldseek 3Di:
DADPVRDDDDDPDDPVCPVVDDPCVPPDDDPDPPLQAFDDDDPPDDDDDPVVVVVVLVVLVVCLQPPPQVVLVVLVVCVVVVVDDPPSVLVSLQCLLPSLVSCLPPPPDCVSVVNCLDLVNLVVLLVQLVVLLVCLVVPVPCVLVSLVSNLSSLSSNLSSLVSLVVQCVDPDPVSVVSSVVSVCSLLQDVSNLVVLLVCLLSDDRSRHHLVSLLSSLLSVLSVLVSNVVVCVVVDQAFHFDFDQDPDPDDDDDDDDDDDDDDDDLVVLVVLCVVLLVVLVVCLVPPPDDQPPPDQLDDPPDPDDPVVSVVVLLVVLLVCVVVSVNVVSLNSLVNVCVVDQPPCLSHHPDDDSVVNSVSSVCSNSPPPVDDDDDDDDDDDDDDDDDPRPRDGGRHGDDSLVSLVSCLDLSSLVSLLVVLLVVVVDDLSSVVSSLVSLCCNCPVNVSLVSCPDPSNVVSLVCLVPDPVCVDPSNPSVVVSSVVSVVVVVVVVVVD

InterPro domains:
  IPR044998 Timeless [PTHR22940] (3-492)
  IPR060740 TOF1-like, helical domain [PF27570] (408-492)

Sequence (493 aa):
MKSISDKDVIYHKPLSEVKQHSFDVGKKSRKTPKNRQPIEGEEVTRRSTLSIRVCLKEFCVEFIKNCYNPLMRAVKSALERESSQENDETYYLWSTRFFMQFQRLYHFDVELVRETVTVQEFNYVYRILLNHLDMMMVDRKDAIIWAKRLHLALRTFKELLETLQAMSNSRSSQVRNSAKVIQQNVFYMQEYRDLLPFLLKKFNNTRNSKLYAKDLVETTHIYVRAMEKWCATQGKVLVQRKRKVVKRRKAANTPISTETPQHSQEELEEKWNILSDELSDLLQDVQEVVSDDVTPFDATSEVSIDEQRLECVKSIYTALHSSECTKAIALLRAAREVWPDNGEFGALDISAEDEFMLLREVFLADLSQGQTEGDEVLEEEMEGVEEQEVTQELEFDFRKFLMTFSSPKVVQVYTLLLTLYRNNDGHTNHCIVKMLHRIAVQNGMVALLFQLSVFRTFQKIFNDDSTKTSHFAELKTFATYVLRQFFKCVEKI

Secondary structure (DSSP, 8-state):
-B-TTS-B----S-GGGGGG--TTTT----PPPGGGSPP----------HHHHHHHHHHHHHHHHHTHHHHHHHHHHHHHTT-S-TTHHHHHHHHHHHHHHHHHHH---SGGGTTTSSHHHHHHHHHHHHHHHHHHHH-SSSHHHHHHHHHHHHHHHHHHHHHHHHHHT-S-HHHHHHHHHHHHHHHHSHHHHHHHHHHHHH--TTTS-HHHHHHHHHHHHHHHHHHHHHHHHSSS-EEEEEE---------------------HHHHHHHHHHHHHHHHHHHHH-SS---S---S--TT--S-HHHHHHHHHHHHHHHHHTT-HHHHHHHHHHHHHH--SSSTT--SS--HHHHHHHHHHHHHS-TTS-S------------------EEEEEE--HHHHHHTT-SHHHHHHHHHHHHTTTTS-HHHHHHHHHHHHIIIIIS--GGGG--HHHHHHHHHHHT-GGGGSGGGHHHHHHHHHHHHHHHHHHTT-